Protein AF-A0A7J6QGL2-F1 (afdb_monomer_lite)

Structure (mmCIF, N/CA/C/O backbone):
data_AF-A0A7J6QGL2-F1
#
_entry.id   AF-A0A7J6QGL2-F1
#
loop_
_atom_site.group_PDB
_atom_site.id
_atom_site.type_symbol
_atom_site.label_atom_id
_atom_site.label_alt_id
_atom_site.label_comp_id
_atom_site.label_asym_id
_atom_site.label_entity_id
_atom_site.label_seq_id
_atom_site.pdbx_PDB_ins_code
_atom_site.Cartn_x
_atom_site.Cartn_y
_atom_site.Cartn_z
_atom_site.occupancy
_atom_site.B_iso_or_equiv
_atom_site.auth_seq_id
_atom_site.auth_comp_id
_atom_site.auth_asym_id
_atom_site.auth_atom_id
_atom_site.pdbx_PDB_model_num
ATOM 1 N N . MET A 1 1 ? 5.604 10.289 -32.187 1.00 62.53 1 MET A N 1
ATOM 2 C CA . MET A 1 1 ? 4.211 10.093 -31.728 1.00 62.53 1 MET A CA 1
ATOM 3 C C . MET A 1 1 ? 4.181 8.821 -30.893 1.00 62.53 1 MET A C 1
ATOM 5 O O . MET A 1 1 ? 4.407 7.768 -31.473 1.00 62.53 1 MET A O 1
ATOM 9 N N . THR A 1 2 ? 4.116 8.934 -29.562 1.00 78.00 2 THR A N 1
ATOM 10 C CA . THR A 1 2 ? 4.092 7.783 -28.626 1.00 78.00 2 THR A CA 1
ATOM 11 C C . THR A 1 2 ? 3.421 8.178 -27.308 1.00 78.00 2 THR A C 1
ATOM 13 O O . THR A 1 2 ? 2.332 7.719 -27.015 1.00 78.00 2 THR A O 1
ATOM 16 N N . VAL A 1 3 ? 3.986 9.119 -26.544 1.00 82.12 3 VAL A N 1
ATOM 17 C CA . VAL A 1 3 ? 3.446 9.496 -25.215 1.00 82.12 3 VAL A CA 1
ATOM 18 C C . VAL A 1 3 ? 2.115 10.254 -25.288 1.00 82.12 3 VAL A C 1
ATOM 20 O O . VAL A 1 3 ? 1.211 10.002 -24.498 1.00 82.12 3 VAL A O 1
ATOM 23 N N . TYR A 1 4 ? 1.982 11.181 -26.241 1.00 81.31 4 TYR A N 1
ATOM 24 C CA . TYR A 1 4 ? 0.753 11.961 -26.418 1.00 81.31 4 TYR A CA 1
ATOM 25 C C . TYR A 1 4 ? -0.444 11.074 -26.795 1.00 81.31 4 TYR A C 1
ATOM 27 O O . TYR A 1 4 ? -1.539 11.283 -26.289 1.00 81.31 4 TYR A O 1
ATOM 35 N N . GLU A 1 5 ? -0.230 10.049 -27.623 1.00 81.38 5 GLU A N 1
ATOM 36 C CA . GLU A 1 5 ? -1.275 9.085 -27.993 1.00 81.38 5 GLU A CA 1
ATOM 37 C C . GLU A 1 5 ? -1.724 8.275 -26.771 1.00 81.38 5 GLU A C 1
ATOM 39 O O . GLU A 1 5 ? -2.919 8.200 -26.504 1.00 81.38 5 GLU A O 1
ATOM 44 N N . LEU A 1 6 ? -0.780 7.762 -25.970 1.00 83.19 6 LEU A N 1
ATOM 45 C CA . LEU A 1 6 ? -1.091 7.041 -24.728 1.00 83.19 6 LEU A CA 1
ATOM 46 C C . LEU A 1 6 ? -1.897 7.895 -23.741 1.00 83.19 6 LEU A C 1
ATOM 48 O O . LEU A 1 6 ? -2.816 7.390 -23.095 1.00 83.19 6 LEU A O 1
ATOM 52 N N . LEU A 1 7 ? -1.583 9.192 -23.652 1.00 82.75 7 LEU A N 1
ATOM 53 C CA . LEU A 1 7 ? -2.334 10.147 -22.841 1.00 82.75 7 LEU A CA 1
ATOM 54 C C . LEU A 1 7 ? -3.758 10.352 -23.377 1.00 82.75 7 LEU A C 1
ATOM 56 O O . LEU A 1 7 ? -4.715 10.277 -22.611 1.00 82.75 7 LEU A O 1
ATOM 60 N N . MET A 1 8 ? -3.907 10.595 -24.682 1.00 79.12 8 MET A N 1
ATOM 61 C CA . MET A 1 8 ? -5.214 10.820 -25.314 1.00 79.12 8 MET A CA 1
ATOM 62 C C . MET A 1 8 ? -6.120 9.586 -25.243 1.00 79.12 8 MET A C 1
ATOM 64 O O . MET A 1 8 ? -7.336 9.724 -25.133 1.00 79.12 8 MET A O 1
ATOM 68 N N . MET A 1 9 ? -5.531 8.390 -25.263 1.00 78.19 9 MET A N 1
ATOM 69 C CA . MET A 1 9 ? -6.240 7.119 -25.089 1.00 78.19 9 MET A CA 1
ATOM 70 C C . MET A 1 9 ? -6.537 6.785 -23.619 1.00 78.19 9 MET A C 1
ATOM 72 O O . MET A 1 9 ? -7.280 5.847 -23.347 1.00 78.19 9 MET A O 1
ATOM 76 N N . GLY A 1 10 ? -5.989 7.543 -22.662 1.00 77.88 10 GLY A N 1
ATOM 77 C CA . GLY A 1 10 ? -6.219 7.332 -21.232 1.00 77.88 10 GLY A CA 1
ATOM 78 C C . GLY A 1 10 ? -5.458 6.149 -20.626 1.00 77.88 10 GLY A C 1
ATOM 79 O O . GLY A 1 10 ? -5.806 5.713 -19.529 1.00 77.88 10 GLY A O 1
ATOM 80 N N . PHE A 1 11 ? -4.423 5.638 -21.304 1.00 80.81 11 PHE A N 1
ATOM 81 C CA . PHE A 1 11 ? -3.552 4.586 -20.763 1.00 80.81 11 PHE A CA 1
ATOM 82 C C . PHE A 1 11 ? -2.522 5.116 -19.770 1.00 80.81 11 PHE A C 1
ATOM 84 O O . PHE A 1 11 ? -2.020 4.360 -18.953 1.00 80.81 11 PHE A O 1
ATOM 91 N N . ILE A 1 12 ? -2.209 6.408 -19.818 1.00 84.88 12 ILE A N 1
ATOM 92 C CA . ILE A 1 12 ? -1.363 7.061 -18.819 1.00 84.88 12 ILE A CA 1
ATOM 93 C C . ILE A 1 12 ? -2.016 8.358 -18.367 1.00 84.88 12 ILE A C 1
ATOM 95 O O . ILE A 1 12 ? -2.692 9.039 -19.142 1.00 84.88 12 ILE A O 1
ATOM 99 N N . SER A 1 13 ? -1.796 8.731 -17.111 1.00 87.06 13 SER A N 1
ATOM 100 C CA . SER A 1 13 ? -2.182 10.045 -16.620 1.00 87.06 13 SER A CA 1
ATOM 101 C C . SER A 1 13 ? -1.298 11.139 -17.224 1.00 87.06 13 SER A C 1
ATOM 103 O O . SER A 1 13 ? -0.165 10.921 -17.658 1.00 87.06 13 SER A O 1
ATOM 105 N N . SER A 1 14 ? -1.782 12.381 -17.191 1.00 87.19 14 SER A N 1
ATOM 106 C CA . SER A 1 14 ? -1.004 13.540 -17.642 1.00 87.19 14 SER A CA 1
ATOM 107 C C . SER A 1 14 ? 0.194 13.856 -16.742 1.00 87.19 14 SER A C 1
ATOM 109 O O . SER A 1 14 ? 0.955 14.768 -17.060 1.00 87.19 14 SER A O 1
ATOM 111 N N . ARG A 1 15 ? 0.365 13.158 -15.609 1.00 88.69 15 ARG A N 1
ATOM 112 C CA . ARG A 1 15 ? 1.325 13.531 -14.568 1.00 88.69 15 ARG A CA 1
ATOM 113 C C . ARG A 1 15 ? 2.766 13.412 -15.054 1.00 88.69 15 ARG A C 1
ATOM 115 O O . ARG A 1 15 ? 3.457 14.425 -15.094 1.00 88.69 15 ARG A O 1
ATOM 122 N N . LEU A 1 16 ? 3.203 12.218 -15.450 1.00 89.62 16 LEU A N 1
ATOM 123 C CA . LEU A 1 16 ? 4.587 11.981 -15.878 1.00 89.62 16 LEU A CA 1
ATOM 124 C C . LEU A 1 16 ? 4.961 12.764 -17.144 1.00 89.62 16 LEU A C 1
ATOM 126 O O . LEU A 1 16 ? 5.990 13.445 -17.110 1.00 89.62 16 LEU A O 1
ATOM 130 N N . PRO A 1 17 ? 4.139 12.777 -18.220 1.00 89.44 17 PRO A N 1
ATOM 131 C CA . PRO A 1 17 ? 4.459 13.564 -19.409 1.00 89.44 17 PRO A CA 1
ATOM 132 C C . PRO A 1 17 ? 4.632 15.050 -19.093 1.00 89.44 17 PRO A C 1
ATOM 134 O O . PRO A 1 17 ? 5.564 15.682 -19.587 1.00 89.44 17 PRO A O 1
ATOM 137 N N . LEU A 1 18 ? 3.763 15.607 -18.239 1.00 89.38 18 LEU A N 1
ATOM 138 C CA . LEU A 1 18 ? 3.841 17.011 -17.852 1.00 89.38 18 LEU A CA 1
ATOM 139 C C . LEU A 1 18 ? 5.115 17.300 -17.060 1.00 89.38 18 LEU A C 1
ATOM 141 O O . LEU A 1 18 ? 5.770 18.304 -17.333 1.00 89.38 18 LEU A O 1
ATOM 145 N N . VAL A 1 19 ? 5.496 16.440 -16.111 1.00 91.56 19 VAL A N 1
ATOM 146 C CA . VAL A 1 19 ? 6.733 16.641 -15.344 1.00 91.56 19 VAL A CA 1
ATOM 147 C C . VAL A 1 19 ? 7.960 16.558 -16.245 1.00 91.56 19 VAL A C 1
ATOM 149 O O . VAL A 1 19 ? 8.798 17.455 -16.194 1.00 91.56 19 VAL A O 1
ATOM 152 N N . LEU A 1 20 ? 8.048 15.555 -17.120 1.00 90.75 20 LEU A N 1
ATOM 153 C CA . LEU A 1 20 ? 9.175 15.415 -18.048 1.00 90.75 20 LEU A CA 1
ATOM 154 C C . LEU A 1 20 ? 9.272 16.613 -19.011 1.00 90.75 20 LEU A C 1
ATOM 156 O O . LEU A 1 20 ? 10.364 17.130 -19.260 1.00 90.75 20 LEU A O 1
ATOM 160 N N . ALA A 1 21 ? 8.133 17.113 -19.502 1.00 88.94 21 ALA A N 1
ATOM 161 C CA . ALA A 1 21 ? 8.079 18.264 -20.401 1.00 88.94 21 ALA A CA 1
ATOM 162 C C . ALA A 1 21 ? 8.394 19.599 -19.703 1.00 88.94 21 ALA A C 1
ATOM 164 O O . ALA A 1 21 ? 9.077 20.455 -20.270 1.00 88.94 21 ALA A O 1
ATOM 165 N N . THR A 1 22 ? 7.932 19.795 -18.468 1.00 89.25 22 THR A N 1
ATOM 166 C CA . THR A 1 22 ? 8.059 21.081 -17.754 1.00 89.25 22 THR A CA 1
ATOM 167 C C . THR A 1 22 ? 9.277 21.164 -16.842 1.00 89.25 22 THR A C 1
ATOM 169 O O . THR A 1 22 ? 9.753 22.269 -16.572 1.00 89.25 22 THR A O 1
ATOM 172 N N . GLY A 1 23 ? 9.822 20.025 -16.413 1.00 90.38 23 GLY A N 1
ATOM 173 C CA . GLY A 1 23 ? 10.866 19.944 -15.393 1.00 90.38 23 GLY A CA 1
ATOM 174 C C . GLY A 1 23 ? 10.358 20.224 -13.980 1.00 90.38 23 GLY A C 1
ATOM 175 O O . GLY A 1 23 ? 11.165 20.521 -13.105 1.00 90.38 23 GLY A O 1
ATOM 176 N N . VAL A 1 24 ? 9.038 20.202 -13.760 1.00 89.69 24 VAL A N 1
ATOM 177 C CA . VAL A 1 24 ? 8.422 20.579 -12.483 1.00 89.69 24 VAL A CA 1
ATOM 178 C C . VAL A 1 24 ? 7.398 19.533 -12.056 1.00 89.69 24 VAL A C 1
ATOM 180 O O . VAL A 1 24 ? 6.418 19.285 -12.759 1.00 89.69 24 VAL A O 1
ATOM 183 N N . TRP A 1 25 ? 7.586 18.960 -10.871 1.00 91.62 25 TRP A N 1
ATOM 184 C CA . TRP A 1 25 ? 6.607 18.119 -10.193 1.00 91.62 25 TRP A CA 1
ATOM 185 C C . TRP A 1 25 ? 5.909 18.932 -9.103 1.00 91.62 25 TRP A C 1
ATOM 187 O O . TRP A 1 25 ? 6.516 19.255 -8.093 1.00 91.62 25 TRP A O 1
ATOM 197 N N . CYS A 1 26 ? 4.629 19.264 -9.288 1.00 86.44 26 CYS A N 1
ATOM 198 C CA . CYS A 1 26 ? 3.906 20.147 -8.365 1.00 86.44 26 CYS A CA 1
ATOM 199 C C . CYS A 1 26 ? 2.734 19.433 -7.678 1.00 86.44 26 CYS A C 1
ATOM 201 O O . CYS A 1 26 ? 1.744 19.074 -8.331 1.00 86.44 26 CYS A O 1
ATOM 203 N N . ASP A 1 27 ? 2.818 19.210 -6.371 1.00 86.12 27 ASP A N 1
ATOM 204 C CA . ASP A 1 27 ? 1.752 18.651 -5.533 1.00 86.12 27 ASP A CA 1
ATOM 205 C C . ASP A 1 27 ? 0.848 19.774 -4.999 1.00 86.12 27 ASP A C 1
ATOM 207 O O . ASP A 1 27 ? 1.010 20.275 -3.893 1.00 86.12 27 ASP A O 1
ATOM 211 N N . ARG A 1 28 ? -0.121 20.194 -5.824 1.00 77.19 28 ARG A N 1
ATOM 212 C CA . ARG A 1 28 ? -0.990 21.358 -5.548 1.00 77.19 28 ARG A CA 1
ATOM 213 C C . ARG A 1 28 ? -2.094 21.115 -4.520 1.00 77.19 28 ARG A C 1
ATOM 215 O O . ARG A 1 28 ? -2.680 22.074 -4.028 1.00 77.19 28 ARG A O 1
ATOM 222 N N . GLN A 1 29 ? -2.466 19.860 -4.289 1.00 77.44 29 GLN A N 1
ATOM 223 C CA . GLN A 1 29 ? -3.591 19.527 -3.419 1.00 77.44 29 GLN A CA 1
ATOM 224 C C . GLN A 1 29 ? -3.091 19.376 -1.986 1.00 77.44 29 GLN A C 1
ATOM 226 O O . GLN A 1 29 ? -2.342 18.444 -1.701 1.00 77.44 29 GLN A O 1
ATOM 231 N N . SER A 1 30 ? -3.541 20.274 -1.108 1.00 83.69 30 SER A N 1
ATOM 232 C CA . SER A 1 30 ? -3.439 20.072 0.338 1.00 83.69 30 SER A CA 1
ATOM 233 C C . SER A 1 30 ? -4.196 18.796 0.728 1.00 83.69 30 SER A C 1
ATOM 235 O O . SER A 1 30 ? -5.275 18.548 0.169 1.00 83.69 30 SER A O 1
ATOM 237 N N . PRO A 1 31 ? -3.673 17.990 1.667 1.00 90.25 31 PRO A N 1
ATOM 238 C CA . PRO A 1 31 ? -4.428 16.902 2.262 1.00 90.25 31 PRO A CA 1
ATOM 239 C C . PRO A 1 31 ? -5.611 17.452 3.059 1.00 90.25 31 PRO A C 1
ATOM 241 O O . PRO A 1 31 ? -5.707 18.653 3.325 1.00 90.25 31 PRO A O 1
ATOM 244 N N . LEU A 1 32 ? -6.508 16.545 3.449 1.00 89.00 32 LEU A N 1
ATOM 245 C CA . LEU A 1 32 ? -7.599 16.887 4.358 1.00 89.00 32 LEU A CA 1
ATOM 246 C C . LEU A 1 32 ? -7.057 17.257 5.745 1.00 89.00 32 LEU A C 1
ATOM 248 O O . LEU A 1 32 ? -7.585 18.161 6.383 1.00 89.00 32 LEU A O 1
ATOM 252 N N . ILE A 1 33 ? -6.001 16.567 6.181 1.00 91.75 33 ILE A N 1
ATOM 253 C CA . ILE A 1 33 ? -5.267 16.846 7.414 1.00 91.75 33 ILE A CA 1
ATOM 254 C C . ILE A 1 33 ? -3.778 16.873 7.070 1.00 91.75 33 ILE A C 1
ATOM 256 O O . ILE A 1 33 ? -3.264 15.928 6.474 1.00 91.75 33 ILE A O 1
ATOM 260 N N . ASP A 1 34 ? -3.122 17.981 7.404 1.00 92.19 34 ASP A N 1
ATOM 261 C CA . ASP A 1 34 ? -1.696 18.223 7.176 1.00 92.19 34 ASP A CA 1
ATOM 262 C C . ASP A 1 34 ? -0.910 17.818 8.428 1.00 92.19 34 ASP A C 1
ATOM 264 O O . ASP A 1 34 ? -0.891 18.555 9.414 1.00 92.19 34 ASP A O 1
ATOM 268 N N . SER A 1 35 ? -0.327 16.619 8.406 1.00 95.00 35 SER A N 1
ATOM 269 C CA . SER A 1 35 ? 0.476 16.059 9.499 1.00 95.00 35 SER A CA 1
ATOM 270 C C . SER A 1 35 ? 1.945 15.915 9.093 1.00 95.00 35 SER A C 1
ATOM 272 O O . SER A 1 35 ? 2.266 15.926 7.896 1.00 95.00 35 SER A O 1
ATOM 274 N N . LYS A 1 36 ? 2.843 15.749 10.073 1.00 95.56 36 LYS A N 1
ATOM 275 C CA . LYS A 1 36 ? 4.271 15.493 9.809 1.00 95.56 36 LYS A CA 1
ATOM 276 C C . LYS A 1 36 ? 4.466 14.272 8.917 1.00 95.56 36 LYS A C 1
ATOM 278 O O . LYS A 1 36 ? 5.183 14.342 7.924 1.00 95.56 36 LYS A O 1
ATOM 283 N N . GLU A 1 37 ? 3.751 13.194 9.204 1.00 96.94 37 GLU A N 1
ATOM 284 C CA . GLU A 1 37 ? 3.815 11.921 8.487 1.00 96.94 37 GLU A CA 1
ATOM 285 C C . GLU A 1 37 ? 3.365 12.075 7.037 1.00 96.94 37 GLU A C 1
ATOM 287 O O . GLU A 1 37 ? 3.954 11.471 6.146 1.00 96.94 37 GLU A O 1
ATOM 292 N N . TYR A 1 38 ? 2.367 12.926 6.762 1.00 96.62 38 TYR A N 1
ATOM 293 C CA . TYR A 1 38 ? 1.965 13.206 5.383 1.00 96.62 38 TYR A CA 1
ATOM 294 C C . TYR A 1 38 ? 3.069 13.912 4.604 1.00 96.62 38 TYR A C 1
ATOM 296 O O . TYR A 1 38 ? 3.342 13.553 3.453 1.00 96.62 38 TYR A O 1
ATOM 304 N N . ARG A 1 39 ? 3.707 14.914 5.214 1.00 94.81 39 ARG A N 1
ATOM 305 C CA . ARG A 1 39 ? 4.794 15.652 4.567 1.00 94.81 39 ARG A CA 1
ATOM 306 C C . ARG A 1 39 ? 6.024 14.768 4.358 1.00 94.81 39 ARG A C 1
ATOM 308 O O . ARG A 1 39 ? 6.552 14.771 3.246 1.00 94.81 39 ARG A O 1
ATOM 315 N N . SER A 1 40 ? 6.416 13.977 5.359 1.00 96.00 40 SER A N 1
ATOM 316 C CA . SER A 1 40 ? 7.510 13.000 5.257 1.00 96.00 40 SER A CA 1
ATOM 317 C C . SER A 1 40 ? 7.227 11.965 4.171 1.00 96.00 40 SER A C 1
ATOM 319 O O . SER A 1 40 ? 7.993 11.859 3.218 1.00 96.00 40 SER A O 1
ATOM 321 N N . LEU A 1 41 ? 6.048 11.333 4.195 1.00 96.81 41 LEU A N 1
ATOM 322 C CA . LEU A 1 41 ? 5.660 10.354 3.180 1.00 96.81 41 LEU A CA 1
ATOM 323 C C . LEU A 1 41 ? 5.654 10.954 1.767 1.00 96.81 41 LEU A C 1
ATOM 325 O O . LEU A 1 41 ? 6.046 10.293 0.807 1.00 96.81 41 LEU A O 1
ATOM 329 N N . LEU A 1 42 ? 5.229 12.213 1.595 1.00 95.50 42 LEU A N 1
ATOM 330 C CA . LEU A 1 42 ? 5.316 12.886 0.295 1.00 95.50 42 LEU A CA 1
ATOM 331 C C . LEU A 1 42 ? 6.760 13.002 -0.185 1.00 95.50 42 LEU A C 1
ATOM 333 O O . LEU A 1 42 ? 7.019 12.862 -1.388 1.00 95.50 42 LEU A O 1
ATOM 337 N N . ILE A 1 43 ? 7.682 13.294 0.727 1.00 93.88 43 ILE A N 1
ATOM 338 C CA . ILE A 1 43 ? 9.100 13.405 0.417 1.00 93.88 43 ILE A CA 1
ATOM 339 C C . ILE A 1 43 ? 9.659 12.041 0.024 1.00 93.88 43 ILE A C 1
ATOM 341 O O . ILE A 1 43 ? 10.202 11.928 -1.079 1.00 93.88 43 ILE A O 1
ATOM 345 N N . ASP A 1 44 ? 9.426 11.020 0.839 1.00 95.94 44 ASP A N 1
ATOM 346 C CA . ASP A 1 44 ? 9.963 9.672 0.643 1.00 95.94 44 ASP A CA 1
ATOM 347 C C . ASP A 1 44 ? 9.421 9.034 -0.641 1.00 95.94 44 ASP A C 1
ATOM 349 O O . ASP A 1 44 ? 10.186 8.637 -1.519 1.00 95.94 44 ASP A O 1
ATOM 353 N N . LEU A 1 45 ? 8.102 9.090 -0.863 1.00 96.19 45 LEU A N 1
ATOM 354 C CA . LEU A 1 45 ? 7.485 8.620 -2.110 1.00 96.19 45 LEU A CA 1
ATOM 355 C C . LEU A 1 45 ? 7.980 9.376 -3.344 1.00 96.19 45 LEU A C 1
ATOM 357 O O . LEU A 1 45 ? 7.952 8.843 -4.458 1.00 96.19 45 LEU A O 1
ATOM 361 N N . THR A 1 46 ? 8.386 10.638 -3.179 1.00 94.56 46 THR A N 1
ATOM 362 C CA . THR A 1 46 ? 9.017 11.386 -4.268 1.00 94.56 46 THR A CA 1
ATOM 363 C C . THR A 1 46 ? 10.395 10.834 -4.575 1.00 94.56 46 THR A C 1
ATOM 365 O O . THR A 1 46 ? 10.678 10.604 -5.747 1.00 94.56 46 THR A O 1
ATOM 368 N N . ASN A 1 47 ? 11.208 10.594 -3.551 1.00 92.62 47 ASN A N 1
ATOM 369 C CA . ASN A 1 47 ? 12.586 10.143 -3.695 1.00 92.62 47 ASN A CA 1
ATOM 370 C C . ASN A 1 47 ? 12.699 8.691 -4.170 1.00 92.62 47 ASN A C 1
ATOM 372 O O . ASN A 1 47 ? 13.628 8.390 -4.917 1.00 92.62 47 ASN A O 1
ATOM 376 N N . GLU A 1 48 ? 11.752 7.828 -3.800 1.00 93.38 48 GLU A N 1
ATOM 377 C CA . GLU A 1 48 ? 11.775 6.408 -4.155 1.00 93.38 48 GLU A CA 1
ATOM 378 C C . GLU A 1 48 ? 10.938 6.092 -5.398 1.00 93.38 48 GLU A C 1
ATOM 380 O O . GLU A 1 48 ? 11.465 5.680 -6.429 1.00 93.38 48 GLU A O 1
ATOM 385 N N . TYR A 1 49 ? 9.617 6.275 -5.332 1.00 96.12 49 TYR A N 1
ATOM 386 C CA . TYR A 1 49 ? 8.714 5.707 -6.341 1.00 96.12 49 TYR A CA 1
ATOM 387 C C . TYR A 1 49 ? 8.431 6.656 -7.502 1.00 96.12 49 TYR A C 1
ATOM 389 O O . TYR A 1 49 ? 8.376 6.224 -8.654 1.00 96.12 49 TYR A O 1
ATOM 397 N N . ARG A 1 50 ? 8.285 7.962 -7.251 1.00 95.12 50 ARG A N 1
ATOM 398 C CA . ARG A 1 50 ? 8.023 8.934 -8.330 1.00 95.12 50 ARG A CA 1
ATOM 399 C C . ARG A 1 50 ? 9.265 9.177 -9.189 1.00 95.12 50 ARG A C 1
ATOM 401 O O . ARG A 1 50 ? 9.137 9.268 -10.408 1.00 95.12 50 ARG A O 1
ATOM 408 N N . THR A 1 51 ? 10.454 9.252 -8.590 1.00 93.75 51 THR A N 1
ATOM 409 C CA . THR A 1 51 ? 11.742 9.289 -9.312 1.00 93.75 51 THR A CA 1
ATOM 410 C C . THR A 1 51 ? 11.937 8.034 -10.161 1.00 93.75 51 THR A C 1
ATOM 412 O O . THR A 1 51 ? 12.252 8.160 -11.344 1.00 93.75 51 THR A O 1
ATOM 415 N N . LYS A 1 52 ? 11.689 6.839 -9.606 1.00 95.06 52 LYS A N 1
ATOM 416 C CA . LYS A 1 52 ? 11.775 5.557 -10.324 1.00 95.06 52 LYS A CA 1
ATOM 417 C C . LYS A 1 52 ? 10.796 5.520 -11.502 1.00 95.06 52 LYS A C 1
ATOM 419 O O . LYS A 1 52 ? 11.208 5.238 -12.625 1.00 95.06 52 LYS A O 1
ATOM 424 N N . ALA A 1 53 ? 9.547 5.950 -11.300 1.00 95.56 53 ALA A N 1
ATOM 425 C CA . ALA A 1 53 ? 8.555 6.087 -12.368 1.00 95.56 53 ALA A CA 1
ATOM 426 C C . ALA A 1 53 ? 9.015 7.038 -13.494 1.00 95.56 53 ALA A C 1
ATOM 428 O O . ALA A 1 53 ? 8.862 6.719 -14.676 1.00 95.56 53 ALA A O 1
ATOM 429 N N . LEU A 1 54 ? 9.606 8.191 -13.150 1.00 94.44 54 LEU A N 1
ATOM 430 C CA . LEU A 1 54 ? 10.186 9.113 -14.134 1.00 94.44 54 LEU A CA 1
ATOM 431 C C . LEU A 1 54 ? 11.349 8.470 -14.896 1.00 94.44 54 LEU A C 1
ATOM 433 O O . LEU A 1 54 ? 11.419 8.630 -16.111 1.00 94.44 54 LEU A O 1
ATOM 437 N N . GLY A 1 55 ? 12.229 7.747 -14.201 1.00 93.31 55 GLY A N 1
ATOM 438 C CA . GLY A 1 55 ? 13.376 7.057 -14.789 1.00 93.31 55 GLY A CA 1
ATOM 439 C C . GLY A 1 55 ? 12.966 6.009 -15.817 1.00 93.31 55 GLY A C 1
ATOM 440 O O . GLY A 1 55 ? 13.415 6.080 -16.959 1.00 93.31 55 GLY A O 1
ATOM 441 N N . ILE A 1 56 ? 12.032 5.121 -15.457 1.00 93.06 56 ILE A N 1
ATOM 442 C CA . ILE A 1 56 ? 11.478 4.090 -16.355 1.00 93.06 56 ILE A CA 1
ATOM 443 C C . ILE A 1 56 ? 10.973 4.718 -17.661 1.00 93.06 56 ILE A C 1
ATOM 445 O O . ILE A 1 56 ? 11.329 4.288 -18.758 1.00 93.06 56 ILE A O 1
ATOM 449 N N . MET A 1 57 ? 10.178 5.787 -17.555 1.00 90.44 57 MET A N 1
ATOM 450 C CA . MET A 1 57 ? 9.612 6.445 -18.730 1.00 90.44 57 MET A CA 1
ATOM 451 C C . MET A 1 57 ? 10.674 7.216 -19.528 1.00 90.44 57 MET A C 1
ATOM 453 O O . MET A 1 57 ? 10.696 7.143 -20.756 1.00 90.44 57 MET A O 1
ATOM 457 N N . ALA A 1 58 ? 11.562 7.952 -18.855 1.00 91.00 58 ALA A N 1
ATOM 458 C CA . ALA A 1 58 ? 12.600 8.755 -19.496 1.00 91.00 58 ALA A CA 1
ATOM 459 C C . ALA A 1 58 ? 13.614 7.897 -20.264 1.00 91.00 58 ALA A C 1
ATOM 461 O O . ALA A 1 58 ? 14.116 8.347 -21.295 1.00 91.00 58 ALA A O 1
ATOM 462 N N . GLU A 1 59 ? 13.878 6.660 -19.823 1.00 88.81 59 GLU A N 1
ATOM 463 C CA . GLU A 1 59 ? 14.792 5.739 -20.507 1.00 88.81 59 GLU A CA 1
ATOM 464 C C . GLU A 1 59 ? 14.401 5.482 -21.970 1.00 88.81 59 GLU A C 1
ATOM 466 O O . GLU A 1 59 ? 15.282 5.363 -22.829 1.00 88.81 59 GLU A O 1
ATOM 471 N N . LYS A 1 60 ? 13.096 5.486 -22.271 1.00 86.56 60 LYS A N 1
ATOM 472 C CA . LYS A 1 60 ? 12.542 5.260 -23.618 1.00 86.56 60 LYS A CA 1
ATOM 473 C C . LYS A 1 60 ? 12.303 6.542 -24.420 1.00 86.56 60 LYS A C 1
ATOM 475 O O . LYS A 1 60 ? 11.836 6.481 -25.558 1.00 86.56 60 LYS A O 1
ATOM 480 N N . LEU A 1 61 ? 12.583 7.707 -23.840 1.00 86.19 61 LEU A N 1
ATOM 481 C CA . LEU A 1 61 ? 12.354 9.011 -24.463 1.00 86.19 61 LEU A CA 1
ATOM 482 C C . LEU A 1 61 ? 13.668 9.680 -24.883 1.00 86.19 61 LEU A C 1
ATOM 484 O O . LEU A 1 61 ? 14.746 9.091 -24.825 1.00 86.19 61 LEU A O 1
ATOM 488 N N . ASN A 1 62 ? 13.565 10.919 -25.377 1.00 84.69 62 ASN A N 1
ATOM 489 C CA . ASN A 1 62 ? 14.714 11.687 -25.846 1.00 84.69 62 ASN A CA 1
ATOM 490 C C . ASN A 1 62 ? 15.797 11.765 -24.744 1.00 84.69 62 ASN A C 1
ATOM 492 O O . ASN A 1 62 ? 15.465 12.170 -23.627 1.00 84.69 62 ASN A O 1
ATOM 496 N N . PRO A 1 63 ? 17.073 11.446 -25.047 1.00 84.62 63 PRO A N 1
ATOM 497 C CA . PRO A 1 63 ? 18.166 11.491 -24.074 1.00 84.62 63 PRO A CA 1
ATOM 498 C C . PRO A 1 63 ? 18.280 12.811 -23.303 1.00 84.62 63 PRO A C 1
ATOM 500 O O . PRO A 1 63 ? 18.593 12.785 -22.118 1.00 84.62 63 PRO A O 1
ATOM 503 N N . ALA A 1 64 ? 17.936 13.949 -23.917 1.00 85.25 64 ALA A N 1
ATOM 504 C CA . ALA A 1 64 ? 17.959 15.259 -23.263 1.00 85.25 64 ALA A CA 1
ATOM 505 C C . ALA A 1 64 ? 17.005 15.365 -22.056 1.00 85.25 64 ALA A C 1
ATOM 507 O O . ALA A 1 64 ? 17.184 16.229 -21.201 1.00 85.25 64 ALA A O 1
ATOM 508 N N . LEU A 1 65 ? 15.986 14.503 -21.973 1.00 85.81 65 LEU A N 1
ATOM 509 C CA . LEU A 1 65 ? 15.088 14.450 -20.820 1.00 85.81 65 LEU A CA 1
ATOM 510 C C . LEU A 1 65 ? 15.718 13.729 -19.626 1.00 85.81 65 LEU A C 1
ATOM 512 O O . LEU A 1 65 ? 15.330 14.030 -18.504 1.00 85.81 65 LEU A O 1
ATOM 516 N N . LYS A 1 66 ? 16.677 12.818 -19.842 1.00 84.31 66 LYS A N 1
ATOM 517 C CA . LYS A 1 66 ? 17.271 11.981 -18.784 1.00 84.31 66 LYS A CA 1
ATOM 518 C C . LYS A 1 66 ? 18.132 12.793 -17.819 1.00 84.31 66 LYS A C 1
ATOM 520 O O . LYS A 1 66 ? 18.075 12.580 -16.615 1.00 84.31 66 LYS A O 1
ATOM 525 N N . ASP A 1 67 ? 18.877 13.764 -18.339 1.00 84.62 67 ASP A N 1
ATOM 526 C CA . ASP A 1 67 ? 19.785 14.592 -17.535 1.00 84.62 67 ASP A CA 1
ATOM 527 C C . ASP A 1 67 ? 19.096 15.833 -16.942 1.00 84.62 67 ASP A C 1
ATOM 529 O O . ASP A 1 67 ? 19.721 16.650 -16.259 1.00 84.62 67 ASP A O 1
ATOM 533 N N . ARG A 1 68 ? 17.791 15.999 -17.189 1.00 84.50 68 ARG A N 1
ATOM 534 C CA . ARG A 1 68 ? 17.044 17.169 -16.740 1.00 84.50 68 ARG A CA 1
ATOM 535 C C . ARG A 1 68 ? 16.786 17.104 -15.227 1.00 84.50 68 ARG A C 1
ATOM 537 O O . ARG A 1 68 ? 16.152 16.154 -14.764 1.00 84.50 68 ARG A O 1
ATOM 544 N N . PRO A 1 69 ? 17.169 18.132 -14.445 1.00 88.69 69 PRO A N 1
ATOM 545 C CA . PRO A 1 69 ? 16.748 18.224 -13.054 1.00 88.69 69 PRO A CA 1
ATOM 546 C C . PRO A 1 69 ? 15.241 18.490 -12.974 1.00 88.69 69 PRO A C 1
ATOM 548 O O . PRO A 1 69 ? 14.705 19.323 -13.712 1.00 88.69 69 PRO A O 1
ATOM 551 N N . ILE A 1 70 ? 14.566 17.804 -12.055 1.00 92.25 70 ILE A N 1
ATOM 552 C CA . ILE A 1 70 ? 13.147 18.017 -11.771 1.00 92.25 70 ILE A CA 1
ATOM 553 C C . ILE A 1 70 ? 13.017 18.793 -10.466 1.00 92.25 70 ILE A C 1
ATOM 555 O O . ILE A 1 70 ? 13.491 18.361 -9.416 1.00 92.25 70 ILE A O 1
ATOM 559 N N . ILE A 1 71 ? 12.350 19.939 -10.537 1.00 91.25 71 ILE A N 1
ATOM 560 C CA .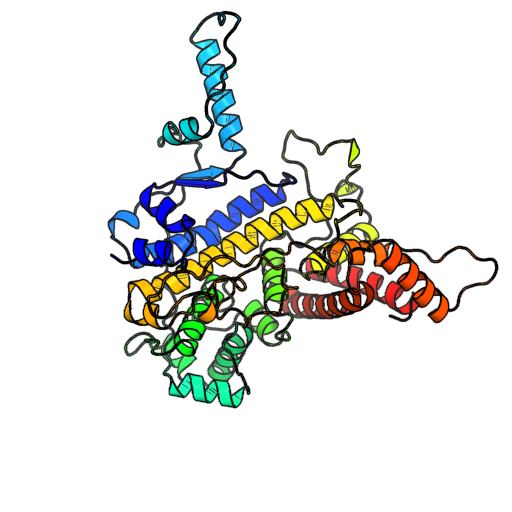 ILE A 1 71 ? 12.009 20.754 -9.374 1.00 91.25 71 ILE A CA 1
ATOM 561 C C . ILE A 1 71 ? 10.720 20.199 -8.777 1.00 91.25 71 ILE A C 1
ATOM 563 O O . ILE A 1 71 ? 9.696 20.141 -9.458 1.00 91.25 71 ILE A O 1
ATOM 567 N N . CYS A 1 72 ? 10.759 19.791 -7.516 1.00 90.56 72 CYS A N 1
ATOM 568 C CA . CYS A 1 72 ? 9.595 19.283 -6.806 1.00 90.56 72 CYS A CA 1
ATOM 569 C C . CYS A 1 72 ? 9.053 20.371 -5.890 1.00 90.56 72 CYS A C 1
ATOM 571 O O . CYS A 1 72 ? 9.784 20.837 -5.023 1.00 90.56 72 CYS A O 1
ATOM 573 N N . THR A 1 73 ? 7.783 20.737 -6.067 1.00 87.44 73 THR A N 1
ATOM 574 C CA . THR A 1 73 ? 7.093 21.690 -5.198 1.00 87.44 73 THR A CA 1
ATOM 575 C C . THR A 1 73 ? 5.889 21.070 -4.514 1.00 87.44 73 THR A C 1
ATOM 577 O O . THR A 1 73 ? 5.091 20.367 -5.145 1.00 87.44 73 THR A O 1
ATOM 580 N N . ALA A 1 74 ? 5.741 21.352 -3.227 1.00 86.88 74 ALA A N 1
ATOM 581 C CA . ALA A 1 74 ? 4.605 20.948 -2.414 1.00 86.88 74 ALA A CA 1
ATOM 582 C C . ALA A 1 74 ? 3.652 22.122 -2.133 1.00 86.88 74 ALA A C 1
ATOM 584 O O . ALA A 1 74 ? 3.990 23.291 -2.322 1.00 86.88 74 ALA A O 1
ATOM 585 N N . TYR A 1 75 ? 2.429 21.827 -1.685 1.00 83.12 75 TYR A N 1
ATOM 586 C CA . TYR A 1 75 ? 1.405 22.852 -1.442 1.00 83.12 75 TYR A CA 1
ATOM 587 C C . TYR A 1 75 ? 1.785 23.841 -0.332 1.00 83.12 75 TYR A C 1
ATOM 589 O O . TYR A 1 75 ? 1.312 24.978 -0.370 1.00 83.12 75 TYR A O 1
ATOM 597 N N . TRP A 1 76 ? 2.613 23.428 0.635 1.00 83.00 76 TRP A N 1
ATOM 598 C CA . TRP A 1 76 ? 3.048 24.285 1.742 1.00 83.00 76 TRP A CA 1
ATOM 599 C C . TRP A 1 76 ? 4.110 25.307 1.310 1.00 83.00 76 TRP A C 1
ATOM 601 O O . TRP A 1 76 ? 4.016 26.475 1.675 1.00 83.00 76 TRP A O 1
ATOM 611 N N . GLU A 1 77 ? 5.022 24.920 0.419 1.00 75.19 77 GLU A N 1
ATOM 612 C CA . GLU A 1 77 ? 6.103 25.783 -0.086 1.00 75.19 77 GLU A CA 1
ATOM 613 C C . GLU A 1 77 ? 5.561 26.962 -0.914 1.00 75.19 77 GLU A C 1
ATOM 615 O O . GLU A 1 77 ? 6.113 28.059 -0.911 1.00 75.19 77 GLU A O 1
ATOM 620 N N . VAL A 1 78 ? 4.425 26.778 -1.600 1.00 63.06 78 VAL A N 1
ATOM 621 C CA . VAL A 1 78 ? 3.770 27.855 -2.368 1.00 63.06 78 VAL A CA 1
ATOM 622 C C . VAL A 1 78 ? 3.235 28.961 -1.447 1.00 63.06 78 VAL A C 1
ATOM 624 O O . VAL A 1 78 ? 3.152 30.117 -1.861 1.00 63.06 78 VAL A O 1
ATOM 627 N N . GLY A 1 79 ? 2.852 28.620 -0.211 1.00 60.78 79 GLY A N 1
ATOM 628 C CA . GLY A 1 79 ? 2.422 29.588 0.800 1.00 60.78 79 GLY A CA 1
ATOM 629 C C . GLY A 1 79 ? 3.595 30.379 1.374 1.00 60.78 79 GLY A C 1
ATOM 630 O O . GLY A 1 79 ? 3.518 31.603 1.455 1.00 60.78 79 GLY A O 1
ATOM 631 N N . GLU A 1 80 ? 4.686 29.688 1.695 1.00 61.88 80 GLU A N 1
ATOM 632 C CA . GLU A 1 80 ? 5.915 30.285 2.230 1.00 61.88 80 GLU A CA 1
ATOM 633 C C . GLU A 1 80 ? 6.537 31.263 1.226 1.00 61.88 80 GLU A C 1
ATOM 635 O O . GLU A 1 80 ? 6.765 32.422 1.560 1.00 61.88 80 GLU A O 1
ATOM 640 N N . LEU A 1 81 ? 6.671 30.865 -0.044 1.00 59.56 81 LEU A N 1
ATOM 641 C CA . LEU A 1 81 ? 7.208 31.723 -1.108 1.00 59.56 81 LEU A CA 1
ATOM 642 C C . LEU A 1 81 ? 6.367 32.988 -1.346 1.00 59.56 81 LEU A C 1
ATOM 644 O O . LEU A 1 81 ? 6.915 34.059 -1.613 1.00 59.56 81 LEU A O 1
ATOM 648 N N . ALA A 1 82 ? 5.039 32.889 -1.233 1.00 58.00 82 ALA A N 1
ATOM 649 C CA . ALA A 1 82 ? 4.156 34.049 -1.337 1.00 58.00 82 ALA A CA 1
ATOM 650 C C . ALA A 1 82 ? 4.343 35.024 -0.158 1.00 58.00 82 ALA A C 1
ATOM 652 O O . ALA A 1 82 ? 4.309 36.238 -0.364 1.00 58.00 82 ALA A O 1
ATOM 653 N N . GLN A 1 83 ? 4.585 34.513 1.054 1.00 58.78 83 GLN A N 1
ATOM 654 C CA . GLN A 1 83 ? 4.864 35.332 2.238 1.00 58.78 83 GLN A CA 1
ATOM 655 C C . GLN A 1 83 ? 6.247 35.997 2.159 1.00 58.78 83 GLN A C 1
ATOM 657 O O . GLN A 1 83 ? 6.367 37.191 2.437 1.00 58.78 83 GLN A O 1
ATOM 662 N N . SER A 1 84 ? 7.276 35.273 1.703 1.00 58.22 84 SER A N 1
ATOM 663 C CA . SER A 1 84 ? 8.633 35.815 1.532 1.00 58.22 84 SER A CA 1
ATOM 664 C C . SER A 1 84 ? 8.681 36.938 0.489 1.00 58.22 84 SER A C 1
ATOM 666 O O . SER A 1 84 ? 9.309 37.972 0.718 1.00 58.22 84 SER A O 1
ATOM 668 N N . GLN A 1 85 ? 7.976 36.778 -0.640 1.00 59.88 85 GLN A N 1
ATOM 669 C CA . GLN A 1 85 ? 7.891 37.817 -1.675 1.00 59.88 85 GLN A CA 1
ATOM 670 C C . GLN A 1 85 ? 7.120 39.056 -1.199 1.00 59.88 85 GLN A C 1
ATOM 672 O O . GLN A 1 85 ? 7.497 40.176 -1.544 1.00 59.88 85 GLN A O 1
ATOM 677 N N . GLN A 1 86 ? 6.087 38.886 -0.367 1.00 58.91 86 GLN A N 1
ATOM 678 C CA . GLN A 1 86 ? 5.378 40.013 0.251 1.00 58.91 86 GLN A CA 1
ATOM 679 C C . GLN A 1 86 ? 6.262 40.780 1.243 1.00 58.91 86 GLN A C 1
ATOM 681 O O . GLN A 1 86 ? 6.269 42.009 1.213 1.00 58.91 86 GLN A O 1
ATOM 686 N N . GLN A 1 87 ? 7.053 40.090 2.071 1.00 58.22 87 GLN A N 1
ATOM 687 C CA . GLN A 1 87 ? 8.004 40.742 2.981 1.00 58.22 87 GLN A CA 1
ATOM 688 C C . GLN A 1 87 ? 9.121 41.486 2.237 1.00 58.22 87 GLN A C 1
ATOM 690 O O . GLN A 1 87 ? 9.486 42.595 2.634 1.00 58.22 87 GLN A O 1
ATOM 695 N N . GLN A 1 88 ? 9.633 40.935 1.132 1.00 58.47 88 GLN A N 1
ATOM 696 C CA . GLN A 1 88 ? 10.624 41.622 0.292 1.00 58.47 88 GLN A CA 1
ATOM 697 C C . GLN A 1 88 ? 10.041 42.844 -0.433 1.00 58.47 88 GLN A C 1
ATOM 699 O O . GLN A 1 88 ? 10.699 43.877 -0.525 1.00 58.47 88 GLN A O 1
ATOM 704 N N . GLN A 1 89 ? 8.790 42.784 -0.899 1.00 57.44 89 GLN A N 1
ATOM 705 C CA . GLN A 1 89 ? 8.133 43.944 -1.515 1.00 57.44 89 GLN A CA 1
ATOM 706 C C . GLN A 1 89 ? 7.809 45.047 -0.496 1.00 57.44 89 GLN A C 1
ATOM 708 O O . GLN A 1 89 ? 7.986 46.222 -0.805 1.00 57.44 89 GLN A O 1
ATOM 713 N N . GLN A 1 90 ? 7.416 44.691 0.732 1.00 54.97 90 GLN A N 1
ATOM 714 C CA . GLN A 1 90 ? 7.163 45.657 1.814 1.00 54.97 90 GLN A CA 1
ATOM 715 C C . GLN A 1 90 ? 8.436 46.327 2.351 1.00 54.97 90 GLN A C 1
ATOM 717 O O . GLN A 1 90 ? 8.373 47.442 2.859 1.00 54.97 90 GLN A O 1
ATOM 722 N N . SER A 1 91 ? 9.591 45.669 2.238 1.00 53.25 91 SER A N 1
ATOM 723 C CA . SER A 1 91 ? 10.887 46.252 2.615 1.00 53.25 91 SER A CA 1
ATOM 724 C C . SER A 1 91 ? 11.524 47.074 1.488 1.00 53.25 91 SER A C 1
ATOM 726 O O . SER A 1 91 ? 12.300 47.985 1.770 1.00 53.25 91 SER A O 1
ATOM 728 N N . ALA A 1 92 ? 11.160 46.817 0.226 1.00 55.09 92 ALA A N 1
ATOM 729 C CA . ALA A 1 92 ? 11.625 47.579 -0.935 1.00 55.09 92 ALA A CA 1
ATOM 730 C C . ALA A 1 92 ? 10.749 48.803 -1.281 1.00 55.09 92 ALA A C 1
ATOM 732 O O . ALA A 1 92 ? 11.221 49.716 -1.958 1.00 55.09 92 ALA A O 1
ATOM 733 N N . GLN A 1 93 ? 9.490 48.850 -0.833 1.00 49.88 93 GLN A N 1
ATOM 734 C CA . GLN A 1 93 ? 8.584 49.982 -1.044 1.00 49.88 93 GLN A CA 1
ATOM 735 C C . GLN A 1 93 ? 7.940 50.389 0.284 1.00 49.88 93 GLN A C 1
ATOM 737 O O . GLN A 1 93 ? 7.144 49.648 0.856 1.00 49.88 93 GLN A O 1
ATOM 742 N N . GLY A 1 94 ? 8.288 51.580 0.778 1.00 48.62 94 GLY A N 1
ATOM 743 C CA . GLY A 1 94 ? 7.640 52.164 1.951 1.00 48.62 94 GLY A CA 1
ATOM 744 C C . GLY A 1 94 ? 6.124 52.275 1.754 1.00 48.62 94 GLY A C 1
ATOM 745 O O . GLY A 1 94 ? 5.689 52.746 0.711 1.00 48.62 94 GLY A O 1
ATOM 746 N N . ALA A 1 95 ? 5.374 51.828 2.770 1.00 39.22 95 ALA A N 1
ATOM 747 C CA . ALA A 1 95 ? 3.916 51.871 2.969 1.00 39.22 95 ALA A CA 1
ATOM 748 C C . ALA A 1 95 ? 3.019 51.600 1.729 1.00 39.22 95 ALA A C 1
ATOM 750 O O . ALA A 1 95 ? 2.934 52.431 0.824 1.00 39.22 95 ALA A O 1
ATOM 751 N N . PRO A 1 96 ? 2.237 50.500 1.702 1.00 43.09 96 PRO A N 1
ATOM 752 C CA . PRO A 1 96 ? 1.338 50.232 0.585 1.00 43.09 96 PRO A CA 1
ATOM 753 C C . PRO A 1 96 ? 0.147 51.212 0.578 1.00 43.09 96 PRO A C 1
ATOM 755 O O . PRO A 1 96 ? -0.381 51.542 1.646 1.00 43.09 96 PRO A O 1
ATOM 758 N N . PRO A 1 97 ? -0.343 51.648 -0.598 1.00 40.16 97 PRO A N 1
ATOM 759 C CA . PRO A 1 97 ? -1.604 52.370 -0.683 1.00 40.16 97 PRO A CA 1
ATOM 760 C C . PRO A 1 97 ? -2.749 51.442 -0.257 1.00 40.16 97 PRO A C 1
ATOM 762 O O . PRO A 1 97 ? -2.886 50.320 -0.750 1.00 40.16 97 PRO A O 1
ATOM 765 N N . MET A 1 98 ? -3.575 51.912 0.680 1.00 39.16 98 MET A N 1
ATOM 766 C CA . MET A 1 98 ? -4.777 51.204 1.117 1.00 39.16 98 MET A CA 1
ATOM 767 C C . MET A 1 98 ? -5.714 50.965 -0.073 1.00 39.16 98 MET A C 1
ATOM 769 O O . MET A 1 98 ? -6.226 51.919 -0.652 1.00 39.16 98 MET A O 1
ATOM 773 N N . GLY A 1 99 ? -5.969 49.696 -0.413 1.00 42.22 99 GLY A N 1
ATOM 774 C CA . GLY A 1 99 ? -7.097 49.334 -1.280 1.00 42.22 99 GLY A CA 1
ATOM 775 C C . GLY A 1 99 ? -6.911 48.158 -2.240 1.00 42.22 99 GLY A C 1
ATOM 776 O O . GLY A 1 99 ? -7.905 47.692 -2.786 1.00 42.22 99 GLY A O 1
ATOM 777 N N . ALA A 1 100 ? -5.702 47.631 -2.450 1.00 33.31 100 ALA A N 1
ATOM 778 C CA . ALA A 1 100 ? -5.514 46.495 -3.356 1.00 33.31 100 ALA A CA 1
ATOM 779 C C . ALA A 1 100 ? -5.522 45.162 -2.590 1.00 33.31 100 ALA A C 1
ATOM 781 O O . ALA A 1 100 ? -4.569 44.829 -1.892 1.00 33.31 100 ALA A O 1
ATOM 782 N N . THR A 1 101 ? -6.589 44.375 -2.735 1.00 37.47 101 THR A N 1
ATOM 783 C CA . THR A 1 101 ? -6.571 42.950 -2.377 1.00 37.47 101 THR A CA 1
ATOM 784 C C . THR A 1 101 ? -5.821 42.185 -3.473 1.00 37.47 101 THR A C 1
ATOM 786 O O . THR A 1 101 ? -6.284 42.159 -4.615 1.00 37.47 101 THR A O 1
ATOM 789 N N . PRO A 1 102 ? -4.668 41.547 -3.194 1.00 41.47 102 PRO A N 1
ATOM 790 C CA . PRO A 1 102 ? -3.955 40.808 -4.218 1.00 41.47 102 PRO A CA 1
ATOM 791 C C . PRO A 1 102 ? -4.547 39.403 -4.294 1.00 41.47 102 PRO A C 1
ATOM 793 O O . PRO A 1 102 ? -4.162 38.491 -3.565 1.00 41.47 102 PRO A O 1
ATOM 796 N N . THR A 1 103 ? -5.486 39.202 -5.214 1.00 39.84 103 THR A N 1
ATOM 797 C CA . THR A 1 103 ? -5.791 37.864 -5.735 1.00 39.84 103 THR A CA 1
ATOM 798 C C . THR A 1 103 ? -4.674 37.457 -6.697 1.00 39.84 103 THR A C 1
ATOM 800 O O . THR A 1 103 ? -4.865 37.336 -7.905 1.00 39.84 103 THR A O 1
ATOM 803 N N . THR A 1 104 ? -3.459 37.265 -6.171 1.00 45.19 104 THR A N 1
ATOM 804 C CA . THR A 1 104 ? -2.356 36.699 -6.951 1.00 45.19 104 THR A CA 1
ATOM 805 C C . THR A 1 104 ? -2.742 35.272 -7.306 1.00 45.19 104 THR A C 1
ATOM 807 O O . THR A 1 104 ? -2.810 34.382 -6.457 1.00 45.19 104 THR A O 1
ATOM 810 N N . ASN A 1 105 ? -3.071 35.067 -8.576 1.00 46.38 105 ASN A N 1
ATOM 811 C CA . ASN A 1 105 ? -3.522 33.793 -9.102 1.00 46.38 105 ASN A CA 1
ATOM 812 C C . ASN A 1 105 ? -2.428 32.740 -8.832 1.00 46.38 105 ASN A C 1
ATOM 814 O O . ASN A 1 105 ? -1.351 32.804 -9.421 1.00 46.38 105 ASN A O 1
ATOM 818 N N . ARG A 1 106 ? -2.673 31.785 -7.919 1.00 50.75 106 ARG A N 1
ATOM 819 C CA . ARG A 1 106 ? -1.707 30.744 -7.487 1.00 50.75 106 ARG A CA 1
ATOM 820 C C . ARG A 1 106 ? -1.065 29.982 -8.656 1.00 50.75 106 ARG A C 1
ATOM 822 O O . ARG A 1 106 ? 0.049 29.485 -8.534 1.00 50.75 106 ARG A O 1
ATOM 829 N N . ALA A 1 107 ? -1.749 29.908 -9.799 1.00 45.28 107 ALA A N 1
ATOM 830 C CA . ALA A 1 107 ? -1.213 29.332 -11.029 1.00 45.28 107 ALA A CA 1
ATOM 831 C C . ALA A 1 107 ? -0.067 30.162 -11.643 1.00 45.28 107 ALA A C 1
ATOM 833 O O . ALA A 1 107 ? 0.857 29.582 -12.205 1.00 45.28 107 ALA A O 1
ATOM 834 N N . HIS A 1 108 ? -0.102 31.492 -11.513 1.00 48.91 108 HIS A N 1
ATOM 835 C CA . HIS A 1 108 ? 0.906 32.407 -12.051 1.00 48.91 108 HIS A CA 1
ATOM 836 C C . HIS A 1 108 ? 2.206 32.380 -11.232 1.00 48.91 108 HIS A C 1
ATOM 838 O O . HIS A 1 108 ? 3.281 32.391 -11.826 1.00 48.91 108 HIS A O 1
ATOM 844 N N . LEU A 1 109 ? 2.110 32.235 -9.901 1.00 52.06 109 LEU A N 1
ATOM 845 C CA . LEU A 1 109 ? 3.259 32.091 -8.989 1.00 52.06 109 LEU A CA 1
ATOM 846 C C . LEU A 1 109 ? 4.153 30.889 -9.341 1.00 52.06 109 LEU A C 1
ATOM 848 O O . LEU A 1 109 ? 5.366 30.962 -9.187 1.00 52.06 109 LEU A O 1
ATOM 852 N N . LEU A 1 110 ? 3.570 29.807 -9.871 1.00 50.84 110 LEU A N 1
ATOM 853 C CA . LEU A 1 110 ? 4.305 28.614 -10.308 1.00 50.84 110 LEU A CA 1
ATOM 854 C C . LEU A 1 110 ? 5.046 28.807 -11.641 1.00 50.84 110 LEU A C 1
ATOM 856 O O . LEU A 1 110 ? 6.078 28.174 -11.854 1.00 50.84 110 LEU A O 1
ATOM 860 N N . TYR A 1 111 ? 4.541 29.668 -12.532 1.00 49.62 111 TYR A N 1
ATOM 861 C CA . TYR A 1 111 ? 5.250 30.051 -13.762 1.00 49.62 111 TYR A CA 1
ATOM 862 C C . TYR A 1 111 ? 6.384 31.043 -13.486 1.00 49.62 111 TYR A C 1
ATOM 864 O O . TYR A 1 111 ? 7.357 31.072 -14.233 1.00 49.62 111 TYR A O 1
ATOM 872 N N . THR A 1 112 ? 6.272 31.813 -12.403 1.00 50.31 112 THR A N 1
ATOM 873 C CA . THR A 1 112 ? 7.286 32.763 -11.925 1.00 50.31 112 THR A CA 1
ATOM 874 C C . THR A 1 112 ? 8.160 32.201 -10.806 1.00 50.31 112 THR A C 1
ATOM 876 O O . THR A 1 112 ? 8.916 32.961 -10.206 1.00 50.31 112 THR A O 1
ATOM 879 N N . LEU A 1 113 ? 8.073 30.898 -10.496 1.00 59.16 113 LEU A N 1
ATOM 880 C CA . LEU A 1 113 ? 9.028 30.260 -9.593 1.00 59.16 113 LEU A CA 1
ATOM 881 C C . LEU A 1 113 ? 10.423 30.507 -10.152 1.00 59.16 113 LEU A C 1
ATOM 883 O O . LEU A 1 113 ? 10.725 30.082 -11.273 1.00 59.16 113 LEU A O 1
ATOM 887 N N . ASN A 1 114 ? 11.262 31.189 -9.374 1.00 61.41 114 ASN A N 1
ATOM 888 C CA . ASN A 1 114 ? 12.659 31.313 -9.727 1.00 61.41 114 ASN A CA 1
ATOM 889 C C . ASN A 1 114 ? 13.252 29.902 -9.702 1.00 61.41 114 ASN A C 1
ATOM 891 O O . ASN A 1 114 ? 13.466 29.320 -8.642 1.00 61.41 114 ASN A O 1
ATOM 895 N N . ARG A 1 115 ? 13.479 29.321 -10.884 1.00 64.56 115 ARG A N 1
ATOM 896 C CA . ARG A 1 115 ? 14.038 27.968 -11.023 1.00 64.56 115 ARG A CA 1
ATOM 897 C C . ARG A 1 115 ? 15.436 27.855 -10.421 1.00 64.56 115 ARG A C 1
ATOM 899 O O . ARG A 1 115 ? 15.913 26.738 -10.214 1.00 64.56 115 ARG A O 1
ATOM 906 N N . GLU A 1 116 ? 16.068 28.989 -10.145 1.00 63.56 116 GLU A N 1
ATOM 907 C CA . GLU A 1 116 ? 17.372 29.109 -9.508 1.00 63.56 116 GLU A CA 1
ATOM 908 C C . GLU A 1 116 ? 17.289 29.224 -7.982 1.00 63.56 116 GLU A C 1
ATOM 910 O O . GLU A 1 116 ? 18.330 29.210 -7.337 1.00 63.56 116 GLU A O 1
ATOM 915 N N . ASP A 1 117 ? 16.093 29.266 -7.380 1.00 68.12 117 ASP A N 1
ATOM 916 C CA . ASP A 1 117 ? 15.957 29.312 -5.922 1.00 68.12 117 ASP A CA 1
ATOM 917 C C . ASP A 1 117 ? 16.653 28.084 -5.295 1.00 68.12 117 ASP A C 1
ATOM 919 O O . ASP A 1 117 ? 16.314 26.936 -5.631 1.00 68.12 117 ASP A O 1
ATOM 923 N N . PRO A 1 118 ? 17.685 28.281 -4.454 1.00 64.62 118 PRO A N 1
ATOM 924 C CA . PRO A 1 118 ? 18.436 27.182 -3.860 1.00 64.62 118 PRO A CA 1
ATOM 925 C C . PRO A 1 118 ? 17.591 26.357 -2.884 1.00 64.62 118 PRO A C 1
ATOM 927 O O . PRO A 1 118 ? 17.907 25.189 -2.677 1.00 64.62 118 PRO A O 1
ATOM 930 N N . ASN A 1 119 ? 16.503 26.917 -2.345 1.00 71.31 119 ASN A N 1
ATOM 931 C CA . ASN A 1 119 ? 15.645 26.248 -1.367 1.00 71.31 119 ASN A CA 1
ATOM 932 C C . ASN A 1 119 ? 14.653 25.271 -2.007 1.00 71.31 119 ASN A C 1
ATOM 934 O O . ASN A 1 119 ? 14.044 24.461 -1.313 1.00 71.31 119 ASN A O 1
ATOM 938 N N . LEU A 1 120 ? 14.484 25.315 -3.333 1.00 79.75 120 LEU A N 1
ATOM 939 C CA . LEU A 1 120 ? 13.609 24.377 -4.023 1.00 79.75 120 LEU A CA 1
ATOM 940 C C . LEU A 1 120 ? 14.241 22.988 -4.089 1.00 79.75 120 LEU A C 1
ATOM 942 O O . LEU A 1 120 ? 15.361 22.806 -4.580 1.00 79.75 120 LEU A O 1
ATOM 946 N N . ARG A 1 121 ? 13.466 21.982 -3.679 1.00 87.06 121 ARG A N 1
ATOM 947 C CA . ARG A 1 121 ? 13.868 20.580 -3.763 1.00 87.06 121 ARG A CA 1
ATOM 948 C C . ARG A 1 121 ? 14.061 20.165 -5.220 1.00 87.06 121 ARG A C 1
ATOM 950 O O . ARG A 1 121 ? 13.148 20.263 -6.042 1.00 87.06 121 ARG A O 1
ATOM 957 N N . ARG A 1 122 ? 15.249 19.649 -5.537 1.00 89.69 122 ARG A N 1
ATOM 958 C CA . ARG A 1 122 ? 15.600 19.141 -6.868 1.00 89.69 122 ARG A CA 1
ATOM 959 C C . ARG A 1 122 ? 15.903 17.654 -6.792 1.00 89.69 122 ARG A C 1
ATOM 961 O O . ARG A 1 122 ? 16.741 17.236 -6.002 1.00 89.69 122 ARG A O 1
ATOM 968 N N . ILE A 1 123 ? 15.261 16.879 -7.656 1.00 91.88 123 ILE A N 1
ATOM 969 C CA . ILE A 1 123 ? 15.574 15.465 -7.865 1.00 91.88 123 ILE A CA 1
ATOM 970 C C . ILE A 1 123 ? 16.214 15.293 -9.242 1.00 91.88 123 ILE A C 1
ATOM 972 O O . ILE A 1 123 ? 15.902 16.023 -10.191 1.00 91.88 123 ILE A O 1
ATOM 976 N N . ARG A 1 124 ? 17.119 14.323 -9.358 1.00 90.25 124 ARG A N 1
ATOM 977 C CA . ARG A 1 124 ? 17.622 13.858 -10.653 1.00 90.25 124 ARG A CA 1
ATOM 978 C C . ARG A 1 124 ? 16.830 12.633 -11.071 1.00 90.25 124 ARG A C 1
ATOM 980 O O . ARG A 1 124 ? 16.469 11.819 -10.226 1.00 90.25 124 ARG A O 1
ATOM 987 N N . ILE A 1 125 ? 16.567 12.514 -12.366 1.00 90.38 125 ILE A N 1
ATOM 988 C CA . ILE A 1 125 ? 15.947 11.310 -12.906 1.00 90.38 125 ILE A CA 1
ATOM 989 C C . ILE A 1 125 ? 16.986 10.183 -12.814 1.00 90.38 125 ILE A C 1
ATOM 991 O O . ILE A 1 125 ? 18.077 10.325 -13.374 1.00 90.38 125 ILE A O 1
ATOM 995 N N . PRO A 1 126 ? 16.705 9.097 -12.076 1.00 89.00 126 PRO A N 1
ATOM 996 C CA . PRO A 1 126 ? 17.644 7.997 -11.961 1.00 89.00 126 PRO A CA 1
ATOM 997 C C . PRO A 1 126 ? 17.718 7.237 -13.285 1.00 89.00 126 PRO A C 1
ATOM 999 O O . PRO A 1 126 ? 16.726 7.117 -14.008 1.00 89.00 126 PRO A O 1
ATOM 1002 N N . ARG A 1 127 ? 18.888 6.662 -13.575 1.00 85.88 127 ARG A N 1
ATOM 1003 C CA . ARG A 1 127 ? 18.984 5.602 -14.582 1.00 85.88 127 ARG A CA 1
ATOM 1004 C C . ARG A 1 127 ? 18.440 4.328 -13.964 1.00 85.88 127 ARG A C 1
ATOM 1006 O O . ARG A 1 127 ? 19.031 3.810 -13.020 1.00 85.88 127 ARG A O 1
ATOM 1013 N N . VAL A 1 128 ? 17.328 3.838 -14.490 1.00 84.00 128 VAL A N 1
ATOM 1014 C CA . VAL A 1 128 ? 16.697 2.616 -13.993 1.00 84.00 128 VAL A CA 1
ATOM 1015 C C . VAL A 1 128 ? 17.196 1.456 -14.845 1.00 84.00 128 VAL A C 1
ATOM 1017 O O . VAL A 1 128 ? 16.878 1.363 -16.029 1.00 84.00 128 VAL A O 1
ATOM 1020 N N . LYS A 1 129 ? 18.027 0.592 -14.256 1.00 78.69 129 LYS A N 1
ATOM 1021 C CA . LYS A 1 129 ? 18.390 -0.696 -14.852 1.00 78.69 129 LYS A CA 1
ATOM 1022 C C . LYS A 1 129 ? 17.470 -1.747 -14.255 1.00 78.69 129 LYS A C 1
ATOM 1024 O O . LYS A 1 129 ? 17.693 -2.153 -13.124 1.00 78.69 129 LYS A O 1
ATOM 1029 N N . GLY A 1 130 ? 16.436 -2.118 -15.000 1.00 81.12 130 GLY A N 1
ATOM 1030 C CA . GLY A 1 130 ? 15.520 -3.159 -14.560 1.00 81.12 130 GLY A CA 1
ATOM 1031 C C . GLY A 1 130 ? 16.030 -4.573 -14.849 1.00 81.12 130 GLY A C 1
ATOM 1032 O O . GLY A 1 130 ? 16.896 -4.773 -15.710 1.00 81.12 130 GLY A O 1
ATOM 1033 N N . LEU A 1 131 ? 15.445 -5.555 -14.172 1.00 85.94 131 LEU A N 1
ATOM 1034 C CA . LEU A 1 131 ? 15.567 -6.969 -14.469 1.00 85.94 131 LEU A CA 1
ATOM 1035 C C . LEU A 1 131 ? 15.010 -7.241 -15.863 1.00 85.94 131 LEU A C 1
ATOM 1037 O O . LEU A 1 131 ? 13.972 -6.730 -16.299 1.00 85.94 131 LEU A O 1
ATOM 1041 N N . ARG A 1 132 ? 15.715 -8.096 -16.598 1.00 87.06 132 ARG A N 1
ATOM 1042 C CA . ARG A 1 132 ? 15.314 -8.465 -17.948 1.00 87.06 132 ARG A CA 1
ATOM 1043 C C . ARG A 1 132 ? 14.420 -9.693 -17.911 1.00 87.06 132 ARG A C 1
ATOM 1045 O O . ARG A 1 132 ? 14.867 -10.796 -18.201 1.00 87.06 132 ARG A O 1
ATOM 1052 N N . TRP A 1 133 ? 13.148 -9.490 -17.596 1.00 91.38 133 TRP A N 1
ATOM 1053 C CA . TRP A 1 133 ? 12.149 -10.558 -17.618 1.00 91.38 133 TRP A CA 1
ATOM 1054 C C . TRP A 1 133 ? 12.039 -11.185 -19.021 1.00 91.38 133 TRP A C 1
ATOM 1056 O O . TRP A 1 133 ? 11.823 -10.483 -20.017 1.00 91.38 133 TRP A O 1
ATOM 1066 N N . MET A 1 134 ? 12.222 -12.509 -19.107 1.00 90.38 134 MET A N 1
ATOM 1067 C CA . MET A 1 134 ? 12.185 -13.284 -20.355 1.00 90.38 134 MET A CA 1
ATOM 1068 C C . MET A 1 134 ? 11.333 -14.542 -20.174 1.00 90.38 134 MET A C 1
ATOM 1070 O O . MET A 1 134 ? 11.701 -15.447 -19.430 1.00 90.38 134 MET A O 1
ATOM 1074 N N . PHE A 1 135 ? 10.209 -14.594 -20.886 1.00 92.00 135 PHE A N 1
ATOM 1075 C CA . PHE A 1 135 ? 9.314 -15.747 -20.954 1.00 92.00 135 PHE A CA 1
ATOM 1076 C C . PHE A 1 135 ? 8.574 -15.758 -22.295 1.00 92.00 135 PHE A C 1
ATOM 1078 O O . PHE A 1 135 ? 8.415 -14.725 -22.957 1.00 92.00 135 PHE A O 1
ATOM 1085 N N . THR A 1 136 ? 8.118 -16.934 -22.707 1.00 91.69 136 THR A N 1
ATOM 1086 C CA . THR A 1 136 ? 7.282 -17.130 -23.888 1.00 91.69 136 THR A CA 1
ATOM 1087 C C . THR A 1 136 ? 5.805 -17.208 -23.508 1.00 91.69 136 THR A C 1
ATOM 1089 O O . THR A 1 136 ? 5.435 -17.446 -22.359 1.00 91.69 136 THR A O 1
ATOM 1092 N N . LYS A 1 137 ? 4.929 -17.067 -24.508 1.00 91.69 137 LYS A N 1
ATOM 1093 C CA . LYS A 1 137 ? 3.493 -17.317 -24.336 1.00 91.69 137 LYS A CA 1
ATOM 1094 C C . LYS A 1 137 ? 3.213 -18.735 -23.817 1.00 91.69 137 LYS A C 1
ATOM 1096 O O . LYS A 1 137 ? 2.325 -18.914 -22.993 1.00 91.69 137 LYS A O 1
ATOM 1101 N N . ALA A 1 138 ? 3.981 -19.724 -24.277 1.00 93.19 138 ALA A N 1
ATOM 1102 C CA . ALA A 1 138 ? 3.820 -21.109 -23.851 1.00 93.19 138 ALA A CA 1
ATOM 1103 C C . ALA A 1 138 ? 4.184 -21.299 -22.370 1.00 93.19 138 ALA A C 1
ATOM 1105 O O . ALA A 1 138 ? 3.486 -22.038 -21.677 1.00 93.19 138 ALA A O 1
ATOM 1106 N N . ASP A 1 139 ? 5.215 -20.599 -21.881 1.00 94.06 139 ASP A N 1
ATOM 1107 C CA . ASP A 1 139 ? 5.595 -20.613 -20.461 1.00 94.06 139 ASP A CA 1
ATOM 1108 C C . ASP A 1 139 ? 4.464 -20.038 -19.602 1.00 94.06 139 ASP A C 1
ATOM 1110 O O . ASP A 1 139 ? 4.013 -20.679 -18.654 1.00 94.06 139 ASP A O 1
ATOM 1114 N N . LEU A 1 140 ? 3.927 -18.878 -20.003 1.00 95.31 140 LEU A N 1
ATOM 1115 C CA . LEU A 1 140 ? 2.799 -18.235 -19.329 1.00 95.31 140 LEU A CA 1
ATOM 1116 C C . LEU A 1 140 ? 1.547 -19.125 -19.318 1.00 95.31 140 LEU A C 1
ATOM 1118 O O . LEU A 1 140 ? 0.936 -19.314 -18.272 1.00 95.31 140 LEU A O 1
ATOM 1122 N N . GLU A 1 141 ? 1.149 -19.692 -20.459 1.00 95.62 141 GLU A N 1
ATOM 1123 C CA . GLU A 1 141 ? -0.020 -20.580 -20.549 1.00 95.62 141 GLU A CA 1
ATOM 1124 C C . GLU A 1 141 ? 0.186 -21.900 -19.792 1.00 95.62 141 GLU A C 1
ATOM 1126 O O . GLU A 1 141 ? -0.768 -22.486 -19.270 1.00 95.62 141 GLU A O 1
ATOM 1131 N N . GLY A 1 142 ? 1.422 -22.398 -19.739 1.00 96.44 142 GLY A N 1
ATOM 1132 C CA . GLY A 1 142 ? 1.810 -23.517 -18.886 1.00 96.44 142 GLY A CA 1
ATOM 1133 C C . GLY A 1 142 ? 1.583 -23.192 -17.415 1.00 96.44 142 GLY A C 1
ATOM 1134 O O . GLY A 1 142 ? 0.928 -23.958 -16.706 1.00 96.44 142 GLY A O 1
ATOM 1135 N N . GLU A 1 143 ? 2.038 -22.020 -16.987 1.00 97.56 143 GLU A N 1
ATOM 1136 C CA . GLU A 1 143 ? 1.917 -21.577 -15.607 1.00 97.56 143 GLU A CA 1
ATOM 1137 C C . GLU A 1 143 ? 0.473 -21.242 -15.210 1.00 97.56 143 GLU A C 1
ATOM 1139 O O . GLU A 1 143 ? 0.007 -21.658 -14.147 1.00 97.56 143 GLU A O 1
ATOM 1144 N N . MET A 1 144 ? -0.288 -20.573 -16.081 1.00 97.19 144 MET A N 1
ATOM 1145 C CA . MET A 1 144 ? -1.716 -20.318 -15.863 1.00 97.19 144 MET A CA 1
ATOM 1146 C C . MET A 1 144 ? -2.490 -21.626 -15.674 1.00 97.19 144 MET A C 1
ATOM 1148 O O . MET A 1 144 ? -3.335 -21.714 -14.783 1.00 97.19 144 MET A O 1
ATOM 1152 N N . ARG A 1 145 ? -2.167 -22.676 -16.446 1.00 98.06 145 ARG A N 1
ATOM 1153 C CA . ARG A 1 145 ? -2.753 -24.013 -16.251 1.00 98.06 145 ARG A CA 1
ATOM 1154 C C . ARG A 1 145 ? -2.332 -24.642 -14.925 1.00 98.06 145 ARG A C 1
ATOM 1156 O O . ARG A 1 145 ? -3.193 -25.199 -14.249 1.00 98.06 145 ARG A O 1
ATOM 1163 N N . ARG A 1 146 ? -1.055 -24.536 -14.535 1.00 97.56 146 ARG A N 1
ATOM 1164 C CA . ARG A 1 146 ? -0.541 -25.067 -13.257 1.00 97.56 146 ARG A CA 1
ATOM 1165 C C . ARG A 1 146 ? -1.261 -24.451 -12.059 1.00 97.56 146 ARG A C 1
ATOM 1167 O O . ARG A 1 146 ? -1.648 -25.172 -11.146 1.00 97.56 146 ARG A O 1
ATOM 1174 N N . GLN A 1 147 ? -1.444 -23.132 -12.074 1.00 96.88 147 GLN A N 1
ATOM 1175 C CA . GLN A 1 147 ? -2.100 -22.401 -10.990 1.00 96.88 147 GLN A CA 1
ATOM 1176 C C . GLN A 1 147 ? -3.638 -22.430 -11.078 1.00 96.88 147 GLN A C 1
ATOM 1178 O O . GLN A 1 147 ? -4.314 -21.991 -10.149 1.00 96.88 147 GLN A O 1
ATOM 1183 N N . GLY A 1 148 ? -4.217 -22.909 -12.187 1.00 95.69 148 GLY A N 1
ATOM 1184 C CA . GLY A 1 148 ? -5.655 -22.783 -12.453 1.00 95.69 148 GLY A CA 1
ATOM 1185 C C . GLY A 1 148 ? -6.112 -21.324 -12.592 1.00 95.69 148 GLY A C 1
ATOM 1186 O O . GLY A 1 148 ? -7.270 -21.001 -12.314 1.00 95.69 148 GLY A O 1
ATOM 1187 N N . ALA A 1 149 ? -5.201 -20.431 -12.986 1.00 93.94 149 ALA A N 1
ATOM 1188 C CA . ALA A 1 149 ? -5.429 -18.997 -13.055 1.00 93.94 149 ALA A CA 1
ATOM 1189 C C . ALA A 1 149 ? -6.189 -18.614 -14.334 1.00 93.94 149 ALA A C 1
ATOM 1191 O O . ALA A 1 149 ? -5.868 -19.059 -15.435 1.00 93.94 149 ALA A O 1
ATOM 1192 N N . LYS A 1 150 ? -7.197 -17.748 -14.187 1.00 90.06 150 LYS A N 1
ATOM 1193 C CA . LYS A 1 150 ? -7.958 -17.174 -15.315 1.00 90.06 150 LYS A CA 1
ATOM 1194 C C . LYS A 1 150 ? -7.428 -15.811 -15.754 1.00 90.06 150 LYS A C 1
ATOM 1196 O O . LYS A 1 150 ? -7.686 -15.382 -16.873 1.00 90.06 150 LYS A O 1
ATOM 1201 N N . THR A 1 151 ? -6.721 -15.136 -14.858 1.00 89.75 151 THR A N 1
ATOM 1202 C CA . THR A 1 151 ? -6.198 -13.782 -15.020 1.00 89.75 151 THR A CA 1
ATOM 1203 C C . THR A 1 151 ? -4.784 -13.731 -14.470 1.00 89.75 151 THR A C 1
ATOM 1205 O O . THR A 1 151 ? -4.446 -14.488 -13.562 1.00 89.75 151 THR A O 1
ATOM 1208 N N . VAL A 1 152 ? -3.980 -12.824 -15.013 1.00 93.31 152 VAL A N 1
ATOM 1209 C CA . VAL A 1 152 ? -2.648 -12.516 -14.498 1.00 93.31 152 VAL A CA 1
ATOM 1210 C C . VAL A 1 152 ? -2.777 -11.384 -13.482 1.00 93.31 152 VAL A C 1
ATOM 1212 O O . VAL A 1 152 ? -3.203 -10.289 -13.845 1.00 93.31 152 VAL A O 1
ATOM 1215 N N . ASP A 1 153 ? -2.456 -11.671 -12.223 1.00 92.75 153 ASP A N 1
ATOM 1216 C CA . ASP A 1 153 ? -2.448 -10.720 -11.110 1.00 92.75 153 ASP A CA 1
ATOM 1217 C C . ASP A 1 153 ? -1.113 -10.778 -10.334 1.00 92.75 153 ASP A C 1
ATOM 1219 O O . ASP A 1 153 ? -0.223 -11.575 -10.649 1.00 92.75 153 ASP A O 1
ATOM 1223 N N . LEU A 1 154 ? -0.956 -9.925 -9.313 1.00 95.06 154 LEU A N 1
ATOM 1224 C CA . LEU A 1 154 ? 0.247 -9.882 -8.464 1.00 95.06 154 LEU A CA 1
ATOM 1225 C C . LEU A 1 154 ? 0.587 -11.258 -7.875 1.00 95.06 154 LEU A C 1
ATOM 1227 O O . LEU A 1 154 ? 1.745 -11.676 -7.901 1.00 95.06 154 LEU A O 1
ATOM 1231 N N . ARG A 1 155 ? -0.430 -11.979 -7.388 1.00 95.50 155 ARG A N 1
ATOM 1232 C CA . ARG A 1 155 ? -0.261 -13.302 -6.783 1.00 95.50 155 ARG A CA 1
ATOM 1233 C C . ARG A 1 155 ? 0.267 -14.303 -7.792 1.00 95.50 155 ARG A C 1
ATOM 1235 O O . ARG A 1 155 ? 1.204 -15.029 -7.480 1.00 95.50 155 ARG A O 1
ATOM 1242 N N . PHE A 1 156 ? -0.321 -14.325 -8.985 1.00 97.00 156 PHE A N 1
ATOM 1243 C CA . PHE A 1 156 ? 0.098 -15.202 -10.065 1.00 97.00 156 PHE A CA 1
ATOM 1244 C C . PHE A 1 156 ? 1.585 -15.017 -10.374 1.00 97.00 156 PHE A C 1
ATOM 1246 O O . PHE A 1 156 ? 2.324 -16.002 -10.414 1.00 97.00 156 PHE A O 1
ATOM 1253 N N . CYS A 1 157 ? 2.035 -13.767 -10.528 1.00 97.62 157 CYS A N 1
ATOM 1254 C CA . CYS A 1 157 ? 3.434 -13.445 -10.817 1.00 97.62 157 CYS A CA 1
ATOM 1255 C C . CYS A 1 157 ? 4.380 -13.846 -9.677 1.00 97.62 157 CYS A C 1
ATOM 1257 O O . CYS A 1 157 ? 5.426 -14.437 -9.943 1.00 97.62 157 CYS A O 1
ATOM 1259 N N . LEU A 1 158 ? 4.011 -13.591 -8.417 1.00 97.94 158 LEU A N 1
ATOM 1260 C CA . LEU A 1 158 ? 4.808 -14.004 -7.255 1.00 97.94 158 LEU A CA 1
ATOM 1261 C C . LEU A 1 158 ? 4.909 -15.534 -7.146 1.00 97.94 158 LEU A C 1
ATOM 1263 O O . LEU A 1 158 ? 5.988 -16.080 -6.932 1.00 97.94 158 LEU A O 1
ATOM 1267 N N . GLN A 1 159 ? 3.801 -16.251 -7.339 1.00 97.81 159 GLN A N 1
ATOM 1268 C CA . GLN A 1 159 ? 3.788 -17.716 -7.291 1.00 97.81 159 GLN A CA 1
ATOM 1269 C C . GLN A 1 159 ? 4.526 -18.350 -8.473 1.00 97.81 159 GLN A C 1
ATOM 1271 O O . GLN A 1 159 ? 5.169 -19.389 -8.300 1.00 97.81 159 GLN A O 1
ATOM 1276 N N . TRP A 1 160 ? 4.462 -17.725 -9.652 1.00 97.75 160 TRP A N 1
ATOM 1277 C CA . TRP A 1 160 ? 5.240 -18.141 -10.814 1.00 97.75 160 TRP A CA 1
ATOM 1278 C C . TRP A 1 160 ? 6.731 -17.993 -10.535 1.00 97.75 160 TRP A C 1
ATOM 1280 O O . TRP A 1 160 ? 7.475 -18.967 -10.653 1.00 97.75 160 TRP A O 1
ATOM 1290 N N . HIS A 1 161 ? 7.150 -16.810 -10.085 1.00 97.38 161 HIS A N 1
ATOM 1291 C CA . HIS A 1 161 ? 8.537 -16.546 -9.721 1.00 97.38 161 HIS A CA 1
ATOM 1292 C C . HIS A 1 161 ? 9.052 -17.535 -8.672 1.00 97.38 161 HIS A C 1
ATOM 1294 O O . HIS A 1 161 ? 10.073 -18.175 -8.903 1.00 97.38 161 HIS A O 1
ATOM 1300 N N . ALA A 1 162 ? 8.310 -17.746 -7.580 1.00 96.81 162 ALA A N 1
ATOM 1301 C CA . ALA A 1 162 ? 8.707 -18.673 -6.521 1.00 96.81 162 ALA A CA 1
ATOM 1302 C C . ALA A 1 162 ? 8.901 -20.114 -7.033 1.00 96.81 162 ALA A C 1
ATOM 1304 O O . ALA A 1 162 ? 9.877 -20.774 -6.676 1.00 96.81 162 ALA A O 1
ATOM 1305 N N . ASN A 1 163 ? 7.993 -20.602 -7.887 1.00 96.50 163 ASN A N 1
ATOM 1306 C CA . ASN A 1 163 ? 8.096 -21.937 -8.482 1.00 96.50 163 ASN A CA 1
ATOM 1307 C C . ASN A 1 163 ? 9.304 -22.057 -9.428 1.00 96.50 163 ASN A C 1
ATOM 1309 O O . ASN A 1 163 ? 10.015 -23.061 -9.398 1.00 96.50 163 ASN A O 1
ATOM 1313 N N . GLU A 1 164 ? 9.548 -21.039 -10.254 1.00 94.56 164 GLU A N 1
ATOM 1314 C CA . GLU A 1 164 ? 10.694 -21.006 -11.168 1.00 94.56 164 GLU A CA 1
ATOM 1315 C C . GLU A 1 164 ? 12.014 -20.911 -10.405 1.00 94.56 164 GLU A C 1
ATOM 1317 O O . GLU A 1 164 ? 12.966 -21.609 -10.740 1.00 94.56 164 GLU A O 1
ATOM 1322 N N . PHE A 1 165 ? 12.066 -20.129 -9.328 1.00 92.00 165 PHE A N 1
ATOM 1323 C CA . PHE A 1 165 ? 13.256 -20.002 -8.493 1.00 92.00 165 PHE A CA 1
ATOM 1324 C C . PHE A 1 165 ? 13.642 -21.337 -7.841 1.00 92.00 165 PHE A C 1
ATOM 1326 O O . PHE A 1 165 ? 14.810 -21.718 -7.860 1.00 92.00 165 PHE A O 1
ATOM 1333 N N . GLN A 1 166 ? 12.666 -22.093 -7.326 1.00 91.25 166 GLN A N 1
ATOM 1334 C CA . GLN A 1 166 ? 12.905 -23.406 -6.707 1.00 91.25 166 GLN A CA 1
ATOM 1335 C C . GLN A 1 166 ? 13.420 -24.464 -7.688 1.00 91.25 166 GLN A C 1
ATOM 1337 O O . GLN A 1 166 ? 14.106 -25.401 -7.284 1.00 91.25 166 GLN A O 1
ATOM 1342 N N . ARG A 1 167 ? 13.059 -24.346 -8.967 1.00 93.06 167 ARG A N 1
ATOM 1343 C CA . ARG A 1 167 ? 13.377 -25.341 -10.000 1.00 93.06 167 ARG A CA 1
ATOM 1344 C C . ARG A 1 167 ? 14.494 -24.898 -10.942 1.00 93.06 167 ARG A C 1
ATOM 1346 O O . ARG A 1 167 ? 14.764 -25.619 -11.898 1.00 93.06 167 ARG A O 1
ATOM 1353 N N . ASP A 1 168 ? 15.096 -23.736 -10.683 1.00 88.81 168 ASP A N 1
ATOM 1354 C CA . ASP A 1 168 ? 16.019 -23.045 -11.591 1.00 88.81 168 ASP A CA 1
ATOM 1355 C C . ASP A 1 168 ? 15.447 -22.937 -13.018 1.00 88.81 168 ASP A C 1
ATOM 1357 O O . ASP A 1 168 ? 16.092 -23.232 -14.023 1.00 88.81 168 ASP A O 1
ATOM 1361 N N . GLY A 1 169 ? 14.160 -22.587 -13.085 1.00 89.19 169 GLY A N 1
ATOM 1362 C CA . GLY A 1 169 ? 13.387 -22.534 -14.314 1.00 89.19 169 GLY A CA 1
ATOM 1363 C C . GLY A 1 169 ? 13.794 -21.374 -15.232 1.00 89.19 169 GLY A C 1
ATOM 1364 O O . GLY A 1 169 ? 14.494 -20.445 -14.802 1.00 89.19 169 GLY A O 1
ATOM 1365 N N . PRO A 1 170 ? 13.358 -21.403 -16.507 1.00 87.31 170 PRO A N 1
ATOM 1366 C CA . PRO A 1 170 ? 13.731 -20.409 -17.504 1.00 87.31 170 PRO A CA 1
ATOM 1367 C C . PRO A 1 170 ? 13.509 -18.965 -17.056 1.00 87.31 170 PRO A C 1
ATOM 1369 O O . PRO A 1 170 ? 14.349 -18.129 -17.365 1.00 87.31 170 PRO A O 1
ATOM 1372 N N . LEU A 1 171 ? 12.441 -18.656 -16.309 1.00 89.88 171 LEU A N 1
ATOM 1373 C CA . LEU A 1 171 ? 12.149 -17.280 -15.889 1.00 89.88 171 LEU A CA 1
ATOM 1374 C C . LEU A 1 171 ? 13.290 -16.683 -15.050 1.00 89.88 171 LEU A C 1
ATOM 1376 O O . LEU A 1 171 ? 13.650 -15.527 -15.256 1.00 89.88 171 LEU A O 1
ATOM 1380 N N . VAL A 1 172 ? 13.872 -17.472 -14.139 1.00 88.31 172 VAL A N 1
ATOM 1381 C CA . VAL A 1 172 ? 14.935 -17.041 -13.213 1.00 88.31 172 VAL A CA 1
ATOM 1382 C C . VAL A 1 172 ? 16.324 -17.265 -13.809 1.00 88.31 172 VAL A C 1
ATOM 1384 O O . VAL A 1 172 ? 17.185 -16.389 -13.706 1.00 88.31 172 VAL A O 1
ATOM 1387 N N . ALA A 1 173 ? 16.551 -18.391 -14.492 1.00 85.31 173 ALA A N 1
ATOM 1388 C CA . ALA A 1 173 ? 17.828 -18.680 -15.149 1.00 85.31 173 ALA A CA 1
ATOM 1389 C C . ALA A 1 173 ? 18.210 -17.582 -16.161 1.00 85.31 173 ALA A C 1
ATOM 1391 O O . ALA A 1 173 ? 19.365 -17.152 -16.241 1.00 85.31 173 ALA A O 1
ATOM 1392 N N . ASN A 1 174 ? 17.208 -17.063 -16.871 1.00 84.81 174 ASN A N 1
ATOM 1393 C CA . ASN A 1 174 ? 17.340 -15.973 -17.828 1.00 84.81 174 ASN A CA 1
ATOM 1394 C C . ASN A 1 174 ? 17.720 -14.622 -17.200 1.00 84.81 174 ASN A C 1
ATOM 1396 O O . ASN A 1 174 ? 18.313 -13.789 -17.886 1.00 84.81 174 ASN A O 1
ATOM 1400 N N . LEU A 1 175 ? 17.409 -14.394 -15.918 1.00 86.00 175 LEU A N 1
ATOM 1401 C CA . LEU A 1 175 ? 17.831 -13.184 -15.204 1.00 86.00 175 LEU A CA 1
ATOM 1402 C C . LEU A 1 175 ? 19.331 -13.213 -14.906 1.00 86.00 175 LEU A C 1
ATOM 1404 O O . LEU A 1 175 ? 20.011 -12.204 -15.078 1.00 86.00 175 LEU A O 1
ATOM 1408 N N . ARG A 1 176 ? 19.855 -14.383 -14.516 1.00 80.19 176 ARG A N 1
ATOM 1409 C CA . ARG A 1 176 ? 21.278 -14.574 -14.187 1.00 80.19 176 ARG A CA 1
ATOM 1410 C C . ARG A 1 176 ? 22.169 -14.528 -15.424 1.00 80.19 176 ARG A C 1
ATOM 1412 O O . ARG A 1 176 ? 23.254 -13.958 -15.381 1.00 80.19 176 ARG A O 1
ATOM 1419 N N . ASN A 1 177 ? 21.703 -15.117 -16.525 1.00 77.94 177 ASN A N 1
ATOM 1420 C CA . ASN A 1 177 ? 22.433 -15.197 -17.788 1.00 77.94 177 ASN A CA 1
ATOM 1421 C C . ASN A 1 177 ? 21.569 -14.667 -18.939 1.00 77.94 177 ASN A C 1
ATOM 1423 O O . ASN A 1 177 ? 21.028 -15.460 -19.718 1.00 77.94 177 ASN A O 1
ATOM 1427 N N . PRO A 1 178 ? 21.429 -13.335 -19.074 1.00 75.00 178 PRO A N 1
ATOM 1428 C CA . PRO A 1 178 ? 20.564 -12.736 -20.079 1.00 75.00 178 PRO A CA 1
ATOM 1429 C C . PRO A 1 178 ? 21.122 -12.974 -21.488 1.00 75.00 178 PRO A C 1
ATOM 1431 O O . PRO A 1 178 ? 21.875 -12.169 -22.034 1.00 75.00 178 PRO A O 1
ATOM 1434 N N . SER A 1 179 ? 20.719 -14.084 -22.098 1.00 66.06 179 SER A N 1
ATOM 1435 C CA . SER A 1 179 ? 20.998 -14.428 -23.489 1.00 66.06 179 SER A CA 1
ATOM 1436 C C . SER A 1 179 ? 19.689 -14.379 -24.283 1.00 66.06 179 SER A C 1
ATOM 1438 O O . SER A 1 179 ? 18.719 -15.050 -23.955 1.00 66.06 179 SER A O 1
ATOM 1440 N N . GLY A 1 180 ? 19.632 -13.525 -25.309 1.00 65.44 180 GLY A N 1
ATOM 1441 C CA . GLY A 1 180 ? 18.430 -13.323 -26.132 1.00 65.44 180 GLY A CA 1
ATOM 1442 C C . GLY A 1 180 ? 17.710 -11.985 -25.905 1.00 65.44 180 GLY A C 1
ATOM 1443 O O . GLY A 1 180 ? 18.201 -11.149 -25.148 1.00 65.44 180 GLY A O 1
ATOM 1444 N N . PRO A 1 181 ? 16.615 -11.708 -26.640 1.00 65.25 181 PRO A N 1
ATOM 1445 C CA . PRO A 1 181 ? 15.806 -10.492 -26.510 1.00 65.25 181 PRO A CA 1
ATOM 1446 C C . PRO A 1 181 ? 14.895 -10.527 -25.266 1.00 65.25 181 PRO A C 1
ATOM 1448 O O . PRO A 1 181 ? 14.521 -11.595 -24.798 1.00 65.25 181 PRO A O 1
ATOM 1451 N N . ARG A 1 182 ? 14.507 -9.349 -24.749 1.00 77.19 182 ARG A N 1
ATOM 1452 C CA . ARG A 1 182 ? 13.541 -9.204 -23.637 1.00 77.19 182 ARG A CA 1
ATOM 1453 C C . ARG A 1 182 ? 12.207 -9.883 -23.999 1.00 77.19 182 ARG A C 1
ATOM 1455 O O . ARG A 1 182 ? 11.909 -10.007 -25.189 1.00 77.19 182 ARG A O 1
ATOM 1462 N N . ALA A 1 183 ? 11.398 -10.280 -23.007 1.00 78.56 183 ALA A N 1
ATOM 1463 C CA . ALA A 1 183 ? 10.027 -10.727 -23.260 1.00 78.56 183 ALA A CA 1
ATOM 1464 C C . ALA A 1 183 ? 9.293 -9.718 -24.161 1.00 78.56 183 ALA A C 1
ATOM 1466 O O . ALA A 1 183 ? 9.181 -8.538 -23.834 1.00 78.56 183 ALA A O 1
ATOM 1467 N N . LEU A 1 184 ? 8.816 -10.190 -25.313 1.00 81.81 184 LEU A N 1
ATOM 1468 C CA . LEU A 1 184 ? 8.031 -9.404 -26.261 1.00 81.81 184 LEU A CA 1
ATOM 1469 C C . LEU A 1 184 ? 6.578 -9.862 -26.138 1.00 81.81 184 LEU A C 1
ATOM 1471 O O . LEU A 1 184 ? 6.227 -10.895 -26.721 1.00 81.81 184 LEU A O 1
ATOM 1475 N N . PRO A 1 185 ? 5.737 -9.151 -25.368 1.00 86.38 185 PRO A N 1
ATOM 1476 C CA . PRO A 1 185 ? 4.360 -9.568 -25.165 1.00 86.38 185 PRO A CA 1
ATOM 1477 C C . PRO A 1 185 ? 3.614 -9.599 -26.504 1.00 86.38 185 PRO A C 1
ATOM 1479 O O . PRO A 1 185 ? 3.752 -8.701 -27.332 1.00 86.38 185 PRO A O 1
ATOM 1482 N N . LYS A 1 186 ? 2.842 -10.665 -26.739 1.00 86.06 186 LYS A N 1
ATOM 1483 C CA . LYS A 1 186 ? 2.044 -10.857 -27.970 1.00 86.06 186 LYS A CA 1
ATOM 1484 C C . LYS A 1 186 ? 0.538 -10.878 -27.718 1.00 86.06 186 LYS A C 1
ATOM 1486 O O . LYS A 1 186 ? -0.237 -10.921 -28.666 1.00 86.06 186 LYS A O 1
ATOM 1491 N N . ASP A 1 187 ? 0.143 -10.877 -26.453 1.00 89.00 187 ASP A N 1
ATOM 1492 C CA . ASP A 1 187 ? -1.237 -10.850 -25.989 1.00 89.00 187 ASP A CA 1
ATOM 1493 C C . ASP A 1 187 ? -1.334 -10.093 -24.658 1.00 89.00 187 ASP A C 1
ATOM 1495 O O . ASP A 1 187 ? -0.323 -9.719 -24.052 1.00 89.00 187 ASP A O 1
ATOM 1499 N N . LEU A 1 188 ? -2.570 -9.849 -24.225 1.00 88.56 188 LEU A N 1
ATOM 1500 C CA . LEU A 1 188 ? -2.886 -9.064 -23.036 1.00 88.56 188 LEU A CA 1
ATOM 1501 C C . LEU A 1 188 ? -2.360 -9.697 -21.740 1.00 88.56 188 LEU A C 1
ATOM 1503 O O . LEU A 1 188 ? -1.900 -8.973 -20.863 1.00 88.56 188 LEU A O 1
ATOM 1507 N N . ASN A 1 189 ? -2.386 -11.028 -21.624 1.00 92.31 189 ASN A N 1
ATOM 1508 C CA . ASN A 1 189 ? -1.887 -11.721 -20.434 1.00 92.31 189 ASN A CA 1
ATOM 1509 C C . ASN A 1 189 ? -0.361 -11.623 -20.350 1.00 92.31 189 ASN A C 1
ATOM 1511 O O . ASN A 1 189 ? 0.173 -11.370 -19.276 1.00 92.31 189 ASN A O 1
ATOM 1515 N N . SER A 1 190 ? 0.335 -11.753 -21.482 1.00 93.19 190 SER A N 1
ATOM 1516 C CA . SER A 1 190 ? 1.789 -11.588 -21.554 1.00 93.19 190 SER A CA 1
ATOM 1517 C C . SER A 1 190 ? 2.219 -10.164 -21.202 1.00 93.19 190 SER A C 1
ATOM 1519 O O . SER A 1 190 ? 3.193 -9.980 -20.477 1.00 93.19 190 SER A O 1
ATOM 1521 N N . LEU A 1 191 ? 1.481 -9.154 -21.684 1.00 92.88 191 LEU A N 1
ATOM 1522 C CA . LEU A 1 191 ? 1.717 -7.756 -21.314 1.00 92.88 191 LEU A CA 1
ATOM 1523 C C . LEU A 1 191 ? 1.438 -7.527 -19.826 1.00 92.88 191 LEU A C 1
ATOM 1525 O O . LEU A 1 191 ? 2.253 -6.922 -19.139 1.00 92.88 191 LEU A O 1
ATOM 1529 N N . SER A 1 192 ? 0.318 -8.048 -19.319 1.00 93.00 192 SER A N 1
ATOM 1530 C CA . SER A 1 192 ? -0.027 -7.948 -17.901 1.00 93.00 192 SER A CA 1
ATOM 1531 C C . SER A 1 192 ? 1.054 -8.569 -17.017 1.00 93.00 192 SER A C 1
ATOM 1533 O O . SER A 1 192 ? 1.495 -7.928 -16.068 1.00 93.00 192 SER A O 1
ATOM 1535 N N . ALA A 1 193 ? 1.550 -9.763 -17.357 1.00 95.62 193 ALA A N 1
ATOM 1536 C CA . ALA A 1 193 ? 2.607 -10.431 -16.601 1.00 95.62 193 ALA A CA 1
ATOM 1537 C C . ALA A 1 193 ? 3.880 -9.584 -16.546 1.00 95.62 193 ALA A C 1
ATOM 1539 O O . ALA A 1 193 ? 4.442 -9.394 -15.470 1.00 95.62 193 ALA A O 1
ATOM 1540 N N . LEU A 1 194 ? 4.302 -9.029 -17.687 1.00 94.56 194 LEU A N 1
ATOM 1541 C CA . LEU A 1 194 ? 5.494 -8.188 -17.764 1.00 94.56 194 LEU A CA 1
ATOM 1542 C C . LEU A 1 194 ? 5.370 -6.937 -16.881 1.00 94.56 194 LEU A C 1
ATOM 1544 O O . LEU A 1 194 ? 6.273 -6.665 -16.091 1.00 94.56 194 LEU A O 1
ATOM 1548 N N . VAL A 1 195 ? 4.225 -6.248 -16.946 1.00 94.81 195 VAL A N 1
ATOM 1549 C CA . VAL A 1 195 ? 3.954 -5.052 -16.132 1.00 94.81 195 VAL A CA 1
ATOM 1550 C C . VAL A 1 195 ? 3.918 -5.376 -14.640 1.00 94.81 195 VAL A C 1
ATOM 1552 O O . VAL A 1 195 ? 4.466 -4.620 -13.839 1.00 94.81 195 VAL A O 1
ATOM 1555 N N . HIS A 1 196 ? 3.317 -6.500 -14.244 1.00 96.19 196 HIS A N 1
ATOM 1556 C CA . HIS A 1 196 ? 3.312 -6.939 -12.847 1.00 96.19 196 HIS A CA 1
ATOM 1557 C C . HIS A 1 196 ? 4.722 -7.269 -12.345 1.00 96.19 196 HIS A C 1
ATOM 1559 O O . HIS A 1 196 ? 5.074 -6.859 -11.242 1.00 96.19 196 HIS A O 1
ATOM 1565 N N . PHE A 1 197 ? 5.544 -7.951 -13.148 1.00 96.50 197 PHE A N 1
ATOM 1566 C CA . PHE A 1 197 ? 6.935 -8.238 -12.793 1.00 96.50 197 PHE A CA 1
ATOM 1567 C C . PHE A 1 197 ? 7.766 -6.959 -12.620 1.00 96.50 197 PHE A C 1
ATOM 1569 O O . PHE A 1 197 ? 8.410 -6.801 -11.585 1.00 96.50 197 PHE A O 1
ATOM 1576 N N . GLN A 1 198 ? 7.687 -6.013 -13.565 1.00 95.19 198 GLN A N 1
ATOM 1577 C CA . GLN A 1 198 ? 8.370 -4.714 -13.453 1.00 95.19 198 GLN A CA 1
ATOM 1578 C C . GLN A 1 198 ? 7.894 -3.907 -12.240 1.00 95.19 198 GLN A C 1
ATOM 1580 O O . GLN A 1 198 ? 8.686 -3.206 -11.610 1.00 95.19 198 GLN A O 1
ATOM 1585 N N . LEU A 1 199 ? 6.597 -3.966 -11.922 1.00 96.56 199 LEU A N 1
ATOM 1586 C CA . LEU A 1 199 ? 6.038 -3.267 -10.770 1.00 96.56 199 LEU A CA 1
ATOM 1587 C C . LEU A 1 199 ? 6.552 -3.870 -9.460 1.00 96.56 199 LEU A C 1
ATOM 1589 O O . LEU A 1 199 ? 7.041 -3.130 -8.616 1.00 96.56 199 LEU A O 1
ATOM 1593 N N . LEU A 1 200 ? 6.475 -5.192 -9.301 1.00 97.19 200 LEU A N 1
ATOM 1594 C CA . LEU A 1 200 ? 6.969 -5.902 -8.115 1.00 97.19 200 LEU A CA 1
ATOM 1595 C C . LEU A 1 200 ? 8.472 -5.687 -7.909 1.00 97.19 200 LEU A C 1
ATOM 1597 O O . LEU A 1 200 ? 8.917 -5.454 -6.790 1.00 97.19 200 LEU A O 1
ATOM 1601 N N . GLU A 1 201 ? 9.244 -5.688 -8.991 1.00 95.56 201 GLU A N 1
ATOM 1602 C CA . GLU A 1 201 ? 10.657 -5.319 -8.977 1.00 95.56 201 GLU A CA 1
ATOM 1603 C C . GLU A 1 201 ? 10.860 -3.861 -8.539 1.00 95.56 201 GLU A C 1
ATOM 1605 O O . GLU A 1 201 ? 11.669 -3.569 -7.662 1.00 95.56 201 GLU A O 1
ATOM 1610 N N . SER A 1 202 ? 10.082 -2.929 -9.097 1.00 95.69 202 SER A N 1
ATOM 1611 C CA . SER A 1 202 ? 10.165 -1.510 -8.736 1.00 95.69 202 SER A CA 1
ATOM 1612 C C . SER A 1 202 ? 9.797 -1.243 -7.274 1.00 95.69 202 SER A C 1
ATOM 1614 O O . SER A 1 202 ? 10.226 -0.228 -6.723 1.00 95.69 202 SER A O 1
ATOM 1616 N N . LEU A 1 203 ? 9.023 -2.136 -6.658 1.00 96.62 203 LEU A N 1
ATOM 1617 C CA . LEU A 1 203 ? 8.652 -2.110 -5.244 1.00 96.62 203 LEU A CA 1
ATOM 1618 C C . LEU A 1 203 ? 9.594 -2.933 -4.350 1.00 96.62 203 LEU A C 1
ATOM 1620 O O . LEU A 1 203 ? 9.380 -2.973 -3.144 1.00 96.62 203 LEU A O 1
ATOM 1624 N N . GLU A 1 204 ? 10.628 -3.565 -4.916 1.00 95.88 204 GLU A N 1
ATOM 1625 C CA . GLU A 1 204 ? 11.607 -4.405 -4.201 1.00 95.88 204 GLU A CA 1
ATOM 1626 C C . GLU A 1 204 ? 10.997 -5.679 -3.574 1.00 95.88 204 GLU A C 1
ATOM 1628 O O . GLU A 1 204 ? 11.463 -6.201 -2.560 1.00 95.88 204 GLU A O 1
ATOM 1633 N N . TYR A 1 205 ? 9.960 -6.233 -4.210 1.00 97.38 205 TYR A N 1
ATOM 1634 C CA . TYR A 1 205 ? 9.447 -7.584 -3.913 1.00 97.38 205 TYR A CA 1
ATOM 1635 C C . TYR A 1 205 ? 10.307 -8.660 -4.592 1.00 97.38 205 TYR A C 1
ATOM 1637 O O . TYR A 1 205 ? 10.336 -9.813 -4.160 1.00 97.38 205 TYR A O 1
ATOM 1645 N N . PHE A 1 206 ? 11.059 -8.251 -5.615 1.00 95.75 206 PHE A N 1
ATOM 1646 C CA . PHE A 1 206 ? 12.211 -8.971 -6.137 1.00 95.75 206 PHE A CA 1
ATOM 1647 C C . PHE A 1 206 ? 13.482 -8.173 -5.842 1.00 95.75 206 PHE A C 1
ATOM 1649 O O . PHE A 1 206 ? 13.474 -6.945 -5.934 1.00 95.75 206 PHE A O 1
ATOM 1656 N N . SER A 1 207 ? 14.560 -8.859 -5.472 1.00 92.75 207 SER A N 1
ATOM 1657 C CA . SER A 1 207 ? 15.878 -8.258 -5.264 1.00 92.75 207 SER A CA 1
ATOM 1658 C C . SER A 1 207 ? 16.561 -7.929 -6.595 1.00 92.75 207 SER A C 1
ATOM 1660 O O . SER A 1 207 ? 16.144 -8.382 -7.661 1.00 92.75 207 SER A O 1
ATOM 1662 N N . GLU A 1 208 ? 17.644 -7.150 -6.542 1.00 87.69 208 GLU A N 1
ATOM 1663 C CA . GLU A 1 208 ? 18.394 -6.716 -7.734 1.00 87.69 208 GLU A CA 1
ATOM 1664 C C . GLU A 1 208 ? 18.998 -7.875 -8.548 1.00 87.69 208 GLU A C 1
ATOM 1666 O O . GLU A 1 208 ? 19.247 -7.733 -9.743 1.00 87.69 208 GLU A O 1
ATOM 1671 N N . ASP A 1 209 ? 19.224 -9.031 -7.921 1.00 87.06 209 ASP A N 1
ATOM 1672 C CA . ASP A 1 209 ? 19.689 -10.264 -8.566 1.00 87.06 209 ASP A CA 1
ATOM 1673 C C . ASP A 1 209 ? 18.539 -11.149 -9.090 1.00 87.06 209 ASP A C 1
ATOM 1675 O O . ASP A 1 209 ? 18.776 -12.227 -9.641 1.00 87.06 209 ASP A O 1
ATOM 1679 N N . GLY A 1 210 ? 17.291 -10.700 -8.934 1.00 88.38 210 GLY A N 1
ATOM 1680 C CA . GLY A 1 210 ? 16.094 -11.423 -9.346 1.00 88.38 210 GLY A CA 1
ATOM 1681 C C . GLY A 1 210 ? 15.608 -12.472 -8.348 1.00 88.38 210 GLY A C 1
ATOM 1682 O O . GLY A 1 210 ? 14.743 -13.270 -8.705 1.00 88.38 210 GLY A O 1
ATOM 1683 N N . GLY A 1 211 ? 16.142 -12.506 -7.124 1.00 92.81 211 GLY A N 1
ATOM 1684 C CA . GLY A 1 211 ? 15.608 -13.308 -6.021 1.00 92.81 211 GLY A CA 1
ATOM 1685 C C . GLY A 1 211 ? 14.279 -12.772 -5.474 1.00 92.81 211 GLY A C 1
ATOM 1686 O O . GLY A 1 211 ? 13.911 -11.624 -5.700 1.00 92.81 211 GLY A O 1
ATOM 1687 N N . MET A 1 212 ? 13.529 -13.617 -4.762 1.00 95.12 212 MET A N 1
ATOM 1688 C CA . MET A 1 212 ? 12.328 -13.194 -4.028 1.00 95.12 212 MET A CA 1
ATOM 1689 C C . MET A 1 212 ? 12.760 -12.563 -2.700 1.00 95.12 212 MET A C 1
ATOM 1691 O O . MET A 1 212 ? 13.541 -13.175 -1.970 1.00 95.12 212 MET A O 1
ATOM 1695 N N . THR A 1 213 ? 12.257 -11.374 -2.362 1.00 96.94 213 THR A N 1
ATOM 1696 C CA . THR A 1 213 ? 12.501 -10.778 -1.036 1.00 96.94 213 THR A CA 1
ATOM 1697 C C . THR A 1 213 ? 11.525 -11.329 0.001 1.00 96.94 213 THR A C 1
ATOM 1699 O O . THR A 1 213 ? 10.540 -11.975 -0.346 1.00 96.94 213 THR A O 1
ATOM 1702 N N . VAL A 1 214 ? 11.746 -11.049 1.287 1.00 97.00 214 VAL A N 1
ATOM 1703 C CA . VAL A 1 214 ? 10.818 -11.466 2.359 1.00 97.00 214 VAL A CA 1
ATOM 1704 C C . VAL A 1 214 ? 9.412 -10.877 2.178 1.00 97.00 214 VAL A C 1
ATOM 1706 O O . VAL A 1 214 ? 8.421 -11.538 2.478 1.00 97.00 214 VAL A O 1
ATOM 1709 N N . LEU A 1 215 ? 9.315 -9.666 1.614 1.00 97.62 215 LEU A N 1
ATOM 1710 C CA . LEU A 1 215 ? 8.045 -9.022 1.261 1.00 97.62 215 LEU A CA 1
ATOM 1711 C C . LEU A 1 215 ? 7.352 -9.757 0.105 1.00 97.62 215 LEU A C 1
ATOM 1713 O O . LEU A 1 215 ? 6.155 -10.039 0.175 1.00 97.62 215 LEU A O 1
ATOM 1717 N N . GLY A 1 216 ? 8.115 -10.113 -0.933 1.00 97.50 216 GLY A N 1
ATOM 1718 C CA . GLY A 1 216 ? 7.662 -10.971 -2.030 1.00 97.50 216 GLY A CA 1
ATOM 1719 C C . GLY A 1 216 ? 7.150 -12.322 -1.547 1.00 97.50 216 GLY A C 1
ATOM 1720 O O . GLY A 1 216 ? 6.046 -12.744 -1.904 1.00 97.50 216 GLY A O 1
ATOM 1721 N N . ASP A 1 217 ? 7.935 -12.969 -0.690 1.00 97.38 217 ASP A N 1
ATOM 1722 C CA . ASP A 1 217 ? 7.665 -14.309 -0.191 1.00 97.38 217 ASP A CA 1
ATOM 1723 C C . ASP A 1 217 ? 6.381 -14.353 0.636 1.00 97.38 217 ASP A C 1
ATOM 1725 O O . ASP A 1 217 ? 5.534 -15.212 0.412 1.00 97.38 217 ASP A O 1
ATOM 1729 N N . VAL A 1 218 ? 6.173 -13.377 1.521 1.00 97.69 218 VAL A N 1
ATOM 1730 C CA . VAL A 1 218 ? 4.980 -13.354 2.368 1.00 97.69 218 VAL A CA 1
ATOM 1731 C C . VAL A 1 218 ? 3.717 -12.951 1.602 1.00 97.69 218 VAL A C 1
ATOM 1733 O O . VAL A 1 218 ? 2.625 -13.467 1.877 1.00 97.69 218 VAL A O 1
ATOM 1736 N N . LEU A 1 219 ? 3.848 -12.064 0.607 1.00 98.06 219 LEU A N 1
ATOM 1737 C CA . LEU A 1 219 ? 2.725 -11.607 -0.206 1.00 98.06 219 LEU A CA 1
ATOM 1738 C C . LEU A 1 219 ? 2.229 -12.710 -1.155 1.00 98.06 219 LEU A C 1
ATOM 1740 O O . LEU A 1 219 ? 1.026 -12.785 -1.407 1.00 98.06 219 LEU A O 1
ATOM 1744 N N . LYS A 1 220 ? 3.095 -13.613 -1.641 1.00 97.12 220 LYS A N 1
ATOM 1745 C CA . LYS A 1 220 ? 2.708 -14.690 -2.585 1.00 97.12 220 LYS A CA 1
ATOM 1746 C C . LYS A 1 220 ? 1.594 -15.606 -2.042 1.00 97.12 220 LYS A C 1
ATOM 1748 O O . LYS A 1 220 ? 0.792 -16.148 -2.812 1.00 97.12 220 LYS A O 1
ATOM 1753 N N . ASP A 1 221 ? 1.543 -15.766 -0.720 1.00 96.19 221 ASP A N 1
ATOM 1754 C CA . ASP A 1 221 ? 0.623 -16.668 -0.024 1.00 96.19 221 ASP A CA 1
ATOM 1755 C C . ASP A 1 221 ? -0.683 -15.973 0.386 1.00 96.19 221 ASP A C 1
ATOM 1757 O O . ASP A 1 221 ? -1.660 -16.632 0.743 1.00 96.19 221 ASP A O 1
ATOM 1761 N N . THR A 1 222 ? -0.754 -14.649 0.220 1.00 96.88 222 THR A N 1
ATOM 1762 C CA . THR A 1 222 ? -1.960 -13.861 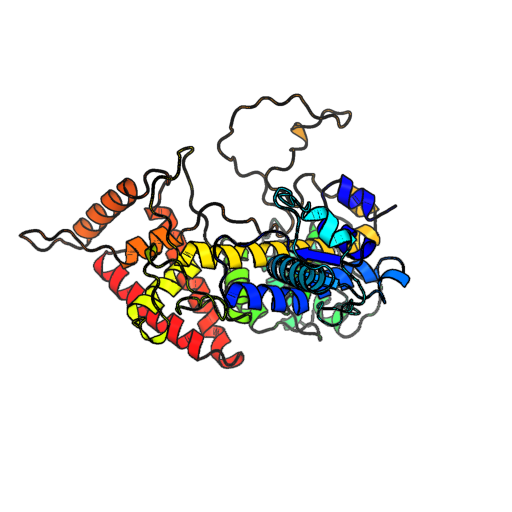0.486 1.00 96.88 222 THR A CA 1
ATOM 1763 C C . THR A 1 222 ? -3.105 -14.263 -0.462 1.00 96.88 222 THR A C 1
ATOM 1765 O O . THR A 1 222 ? -2.913 -14.318 -1.687 1.00 96.88 222 THR A O 1
ATOM 1768 N N . PRO A 1 223 ? -4.337 -14.484 0.040 1.00 93.25 223 PRO A N 1
ATOM 1769 C CA . PRO A 1 223 ? -5.504 -14.747 -0.800 1.00 93.25 223 PRO A CA 1
ATOM 1770 C C . PRO A 1 223 ? -5.751 -13.639 -1.831 1.00 93.25 223 PRO A C 1
ATOM 1772 O O . PRO A 1 223 ? -5.664 -12.458 -1.509 1.00 93.25 223 PRO A O 1
ATOM 1775 N N . SER A 1 224 ? -6.173 -13.993 -3.051 1.00 89.81 224 SER A N 1
ATOM 1776 C CA . SER A 1 224 ? -6.342 -13.026 -4.155 1.00 89.81 224 SER A CA 1
ATOM 1777 C C . SER A 1 224 ? -7.232 -11.822 -3.806 1.00 89.81 224 SER A C 1
ATOM 1779 O O . SER A 1 224 ? -6.958 -10.711 -4.243 1.00 89.81 224 SER A O 1
ATOM 1781 N N . ARG A 1 225 ? -8.259 -12.001 -2.958 1.00 89.94 225 ARG A N 1
ATOM 1782 C CA . ARG A 1 225 ? -9.136 -10.902 -2.502 1.00 89.94 225 ARG A CA 1
ATOM 1783 C C . ARG A 1 225 ? -8.443 -9.860 -1.610 1.00 89.94 225 ARG A C 1
ATOM 1785 O O . ARG A 1 225 ? -8.963 -8.759 -1.470 1.00 89.94 225 ARG A O 1
ATOM 1792 N N . PHE A 1 226 ? -7.313 -10.214 -1.001 1.00 94.06 226 PHE A N 1
ATOM 1793 C CA . PHE A 1 226 ? -6.542 -9.367 -0.091 1.00 94.06 226 PHE A CA 1
ATOM 1794 C C . PHE A 1 226 ? -5.181 -8.960 -0.659 1.00 94.06 226 PHE A C 1
ATOM 1796 O O . PHE A 1 226 ? -4.497 -8.178 -0.023 1.00 94.06 226 PHE A O 1
ATOM 1803 N N . GLN A 1 227 ? -4.815 -9.394 -1.867 1.00 92.81 227 GLN A N 1
ATOM 1804 C CA . GLN A 1 227 ? -3.516 -9.087 -2.477 1.00 92.81 227 GLN A CA 1
ATOM 1805 C C . GLN A 1 227 ? -3.187 -7.589 -2.526 1.00 92.81 227 GLN A C 1
ATOM 1807 O O . GLN A 1 227 ? -2.205 -7.166 -1.927 1.00 92.81 227 GLN A O 1
ATOM 1812 N N . GLU A 1 228 ? -4.016 -6.765 -3.182 1.00 92.94 228 GLU A N 1
ATOM 1813 C CA . GLU A 1 228 ? -3.766 -5.314 -3.243 1.00 92.94 228 GLU A CA 1
ATOM 1814 C C . GLU A 1 228 ? -3.811 -4.655 -1.843 1.00 92.94 228 GLU A C 1
ATOM 1816 O O . GLU A 1 228 ? -2.889 -3.901 -1.529 1.00 92.94 228 GLU A O 1
ATOM 1821 N N . PRO A 1 229 ? -4.812 -4.926 -0.973 1.00 94.62 229 PRO A N 1
ATOM 1822 C CA . PRO A 1 229 ? -4.808 -4.410 0.397 1.00 94.62 229 PRO A CA 1
ATOM 1823 C C . PRO A 1 229 ? -3.580 -4.809 1.230 1.00 94.62 229 PRO A C 1
ATOM 1825 O O . PRO A 1 229 ? -3.056 -3.963 1.950 1.00 94.62 229 PRO A O 1
ATOM 1828 N N . THR A 1 230 ? -3.107 -6.055 1.129 1.00 97.19 230 THR A N 1
ATOM 1829 C CA . THR A 1 230 ? -1.941 -6.548 1.878 1.00 97.19 230 THR A CA 1
ATOM 1830 C C . THR A 1 230 ? -0.650 -5.950 1.344 1.00 97.19 230 THR A C 1
ATOM 1832 O O . THR A 1 230 ? 0.136 -5.462 2.149 1.00 97.19 230 THR A O 1
ATOM 1835 N N . LEU A 1 231 ? -0.460 -5.892 0.016 1.00 96.88 231 LEU A N 1
ATOM 1836 C CA . LEU A 1 231 ? 0.655 -5.152 -0.590 1.00 96.88 231 LEU A CA 1
ATOM 1837 C C . LEU A 1 231 ? 0.695 -3.740 -0.014 1.00 96.88 231 LEU A C 1
ATOM 1839 O O . LEU A 1 231 ? 1.717 -3.283 0.473 1.00 96.88 231 LEU A O 1
ATOM 1843 N N . PHE A 1 232 ? -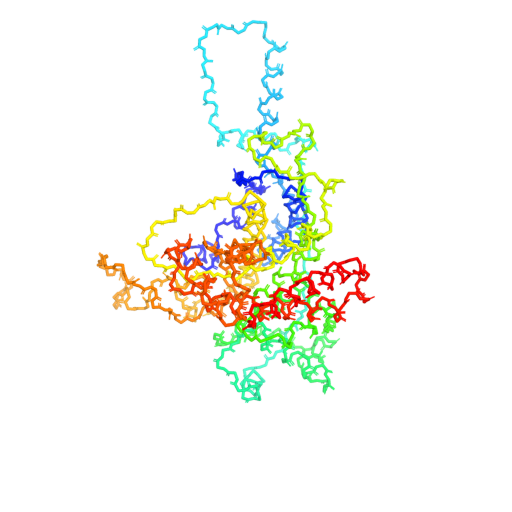0.451 -3.065 0.018 1.00 95.31 232 PHE A N 1
ATOM 1844 C CA . PHE A 1 232 ? -0.513 -1.701 0.511 1.00 95.31 232 PHE A CA 1
ATOM 1845 C C . PHE A 1 232 ? -0.243 -1.572 2.019 1.00 95.31 232 PHE A C 1
ATOM 1847 O O . PHE A 1 232 ? 0.357 -0.589 2.443 1.00 95.31 232 PHE A O 1
ATOM 1854 N N . ALA A 1 233 ? -0.660 -2.543 2.834 1.00 97.50 233 ALA A N 1
ATOM 1855 C CA . ALA A 1 233 ? -0.328 -2.574 4.258 1.00 97.50 233 ALA A CA 1
ATOM 1856 C C . ALA A 1 233 ? 1.186 -2.732 4.482 1.00 97.50 233 ALA A C 1
ATOM 1858 O O . ALA A 1 233 ? 1.760 -1.996 5.282 1.00 97.50 233 ALA A O 1
ATOM 1859 N N . LEU A 1 234 ? 1.829 -3.638 3.738 1.00 97.88 234 LEU A N 1
ATOM 1860 C CA . LEU A 1 234 ? 3.279 -3.844 3.771 1.00 97.88 234 LEU A CA 1
ATOM 1861 C C . LEU A 1 234 ? 4.038 -2.597 3.310 1.00 97.88 234 LEU A C 1
ATOM 1863 O O . LEU A 1 234 ? 5.001 -2.186 3.951 1.00 97.88 234 LEU A O 1
ATOM 1867 N N . GLU A 1 235 ? 3.552 -1.938 2.261 1.00 96.94 235 GLU A N 1
ATOM 1868 C CA . GLU A 1 235 ? 4.108 -0.674 1.791 1.00 96.94 235 GLU A CA 1
ATOM 1869 C C . GLU A 1 235 ? 3.985 0.438 2.845 1.00 96.94 235 GLU A C 1
ATOM 1871 O O . GLU A 1 235 ? 4.960 1.113 3.154 1.00 96.94 235 GLU A O 1
ATOM 1876 N N . LEU A 1 236 ? 2.820 0.627 3.469 1.00 97.06 236 LEU A N 1
ATOM 1877 C CA . LEU A 1 236 ? 2.673 1.622 4.539 1.00 97.06 236 LEU A CA 1
ATOM 1878 C C . LEU A 1 236 ? 3.562 1.312 5.756 1.00 97.06 236 LEU A C 1
ATOM 1880 O O . LEU A 1 236 ? 4.041 2.240 6.407 1.00 97.06 236 LEU A O 1
ATOM 1884 N N . MET A 1 237 ? 3.787 0.029 6.055 1.00 96.31 237 MET A N 1
ATOM 1885 C CA . MET A 1 237 ? 4.728 -0.409 7.087 1.00 96.31 237 MET A CA 1
ATOM 1886 C C . MET A 1 237 ? 6.173 -0.060 6.708 1.00 96.31 237 MET A C 1
ATOM 1888 O O . MET A 1 237 ? 6.884 0.494 7.540 1.00 96.31 237 MET A O 1
ATOM 1892 N N . LYS A 1 238 ? 6.590 -0.309 5.456 1.00 95.06 238 LYS A N 1
ATOM 1893 C CA . LYS A 1 2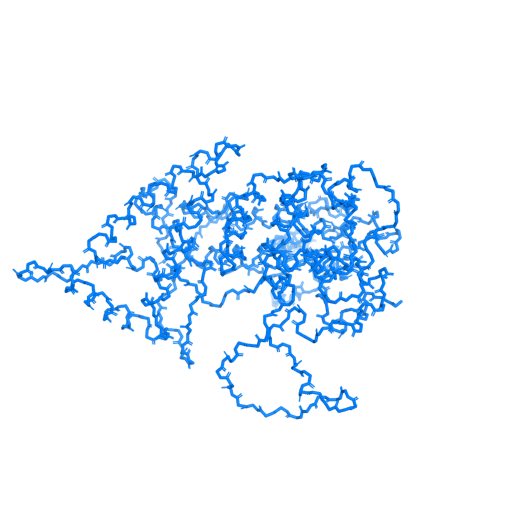38 ? 7.931 0.034 4.941 1.00 95.06 238 LYS A CA 1
ATOM 1894 C C . LYS A 1 238 ? 8.260 1.518 5.141 1.00 95.06 238 LYS A C 1
ATOM 1896 O O . LYS A 1 238 ? 9.376 1.846 5.522 1.00 95.06 238 LYS A O 1
ATOM 1901 N N . PHE A 1 239 ? 7.281 2.401 4.938 1.00 96.12 239 PHE A N 1
ATOM 1902 C C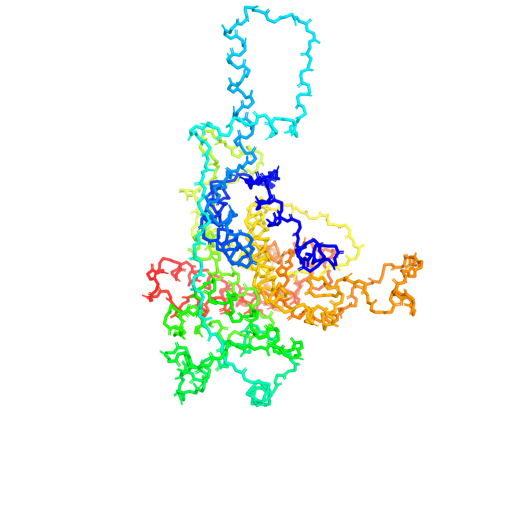A . PHE A 1 239 ? 7.434 3.849 5.138 1.00 96.12 239 PHE A CA 1
ATOM 1903 C C . PHE A 1 239 ? 7.125 4.322 6.573 1.00 96.12 239 PHE A C 1
ATOM 1905 O O . PHE A 1 239 ? 7.043 5.523 6.813 1.00 96.12 239 PHE A O 1
ATOM 1912 N N . GLY A 1 240 ? 6.904 3.412 7.529 1.00 95.25 240 GLY A N 1
ATOM 1913 C CA . GLY A 1 240 ? 6.684 3.753 8.942 1.00 95.25 240 GLY A CA 1
ATOM 1914 C C . GLY A 1 240 ? 5.371 4.488 9.240 1.00 95.25 240 GLY A C 1
ATOM 1915 O O . GLY A 1 240 ? 5.215 5.066 10.311 1.00 95.25 240 GLY A O 1
ATOM 1916 N N . VAL A 1 241 ? 4.408 4.483 8.313 1.00 96.38 241 VAL A N 1
ATOM 1917 C CA . VAL A 1 241 ? 3.133 5.215 8.451 1.00 96.38 241 VAL A CA 1
ATOM 1918 C C . VAL A 1 241 ? 1.949 4.316 8.821 1.00 96.38 241 VAL A C 1
ATOM 1920 O O . VAL A 1 241 ? 0.849 4.809 9.090 1.00 96.38 241 VAL A O 1
ATOM 1923 N N . LEU A 1 242 ? 2.153 2.996 8.861 1.00 96.88 242 LEU A N 1
ATOM 1924 C CA . LEU A 1 242 ? 1.215 2.047 9.460 1.00 96.88 242 LEU A CA 1
ATOM 1925 C C . LEU A 1 242 ? 1.570 1.816 10.934 1.00 96.88 242 LEU A C 1
ATOM 1927 O O . LEU A 1 242 ? 2.170 0.808 11.277 1.00 96.88 242 LEU A O 1
ATOM 1931 N N . THR A 1 243 ? 1.191 2.755 11.796 1.00 96.19 243 THR A N 1
ATOM 1932 C CA . THR A 1 243 ? 1.440 2.700 13.250 1.00 96.19 243 THR A CA 1
ATOM 1933 C C . THR A 1 243 ? 0.134 2.823 14.046 1.00 96.19 243 THR A C 1
ATOM 1935 O O . THR A 1 243 ? -0.895 3.246 13.505 1.00 96.19 243 THR A O 1
ATOM 1938 N N . GLY A 1 244 ? 0.153 2.440 15.325 1.00 96.88 244 GLY A N 1
ATOM 1939 C CA . GLY A 1 244 ? -0.888 2.775 16.299 1.00 96.88 244 GLY A CA 1
ATOM 1940 C C . GLY A 1 244 ? -0.763 4.190 16.877 1.00 96.88 244 GLY A C 1
ATOM 1941 O O . GLY A 1 244 ? -1.712 4.681 17.492 1.00 96.88 244 GLY A O 1
ATOM 1942 N N . ASP A 1 245 ? 0.371 4.861 16.668 1.00 96.75 245 ASP A N 1
ATOM 1943 C CA . ASP A 1 245 ? 0.623 6.183 17.231 1.00 96.75 245 ASP A CA 1
ATOM 1944 C C . ASP A 1 245 ? -0.250 7.276 16.592 1.00 96.75 245 ASP A C 1
ATOM 1946 O O . ASP A 1 245 ? -0.492 7.266 15.372 1.00 96.75 245 ASP A O 1
ATOM 1950 N N . PRO A 1 246 ? -0.736 8.239 17.400 1.00 95.50 246 PRO A N 1
ATOM 1951 C CA . PRO A 1 246 ? -1.348 9.450 16.879 1.00 95.50 246 PRO A CA 1
ATOM 1952 C C . PRO A 1 246 ? -0.373 10.219 15.987 1.00 95.50 246 PRO A C 1
ATOM 1954 O O . PRO A 1 246 ? 0.806 10.324 16.302 1.00 95.50 246 PRO A O 1
ATOM 1957 N N . PHE A 1 247 ? -0.885 10.794 14.906 1.00 96.00 247 PHE A N 1
ATOM 1958 C CA . PHE A 1 247 ? -0.111 11.660 14.027 1.00 96.00 247 PHE A CA 1
ATOM 1959 C C . PHE A 1 247 ? 0.229 13.003 14.669 1.00 96.00 247 PHE A C 1
ATOM 1961 O O . PHE A 1 247 ? -0.528 13.539 15.478 1.00 96.00 247 PHE A O 1
ATOM 1968 N N . GLU A 1 248 ? 1.337 13.599 14.258 1.00 94.62 248 GLU A N 1
ATOM 1969 C CA . GLU A 1 248 ? 1.780 14.880 14.794 1.00 94.62 248 GLU A CA 1
ATOM 1970 C C . GLU A 1 248 ? 1.404 16.063 13.888 1.00 94.62 248 GLU A C 1
ATOM 1972 O O . GLU A 1 248 ? 1.456 15.965 12.653 1.00 94.62 248 GLU A O 1
ATOM 1977 N N . PRO A 1 249 ? 1.054 17.228 14.467 1.00 93.69 249 PRO A N 1
ATOM 1978 C CA . PRO A 1 249 ? 0.938 18.453 13.692 1.00 93.69 249 PRO A CA 1
ATOM 1979 C C . PRO A 1 249 ? 2.315 18.869 13.168 1.00 93.69 249 PRO A C 1
ATOM 1981 O O . PRO A 1 249 ? 3.339 18.610 13.793 1.00 93.69 249 PRO A O 1
ATOM 1984 N N . VAL A 1 250 ? 2.343 19.551 12.026 1.00 92.12 250 VAL A N 1
ATOM 1985 C CA . VAL A 1 250 ? 3.573 20.124 11.459 1.00 92.12 250 VAL A CA 1
ATOM 1986 C C . VAL A 1 250 ? 4.237 21.076 12.463 1.00 92.12 250 VAL A C 1
ATOM 1988 O O . VAL A 1 250 ? 3.544 21.760 13.216 1.00 92.12 250 VAL A O 1
ATOM 1991 N N . ASP A 1 251 ? 5.571 21.154 12.455 1.00 87.06 251 ASP A N 1
ATOM 1992 C CA . ASP A 1 251 ? 6.325 22.040 13.347 1.00 87.06 251 ASP A CA 1
ATOM 1993 C C . ASP A 1 251 ? 5.829 23.493 13.284 1.00 87.06 251 ASP A C 1
ATOM 1995 O O . ASP A 1 251 ? 5.600 24.056 12.211 1.00 87.06 251 ASP A O 1
ATOM 1999 N N . GLY A 1 252 ? 5.644 24.101 14.458 1.00 85.62 252 GLY A N 1
ATOM 2000 C CA . GLY A 1 252 ? 5.085 25.450 14.582 1.00 85.62 252 GLY A CA 1
ATOM 2001 C C . GLY A 1 252 ? 3.572 25.538 14.343 1.00 85.62 252 GLY A C 1
ATOM 2002 O O . GLY A 1 252 ? 3.035 26.644 14.279 1.00 85.62 252 GLY A O 1
ATOM 2003 N N . SER A 1 253 ? 2.878 24.404 14.221 1.00 87.31 253 SER A N 1
ATOM 2004 C CA . SER A 1 253 ? 1.424 24.316 14.081 1.00 87.31 253 SER A CA 1
ATOM 2005 C C . SER A 1 253 ? 0.802 23.435 15.168 1.00 87.31 253 SER A C 1
ATOM 2007 O O . SER A 1 253 ? 1.476 22.649 15.828 1.00 87.31 253 SER A O 1
ATOM 2009 N N . GLU A 1 254 ? -0.512 23.552 15.338 1.00 89.25 254 GLU A N 1
ATOM 2010 C CA . GLU A 1 254 ? -1.313 22.687 16.201 1.00 89.25 254 GLU A CA 1
ATOM 2011 C C . GLU A 1 254 ? -2.568 22.249 15.448 1.00 89.25 254 GLU A C 1
ATOM 2013 O O . GLU A 1 254 ? -3.136 23.004 14.651 1.00 89.25 254 GLU A O 1
ATOM 2018 N N . PHE A 1 255 ? -3.041 21.030 15.714 1.00 91.25 255 PHE A N 1
ATOM 2019 C CA . PHE A 1 255 ? -4.353 20.631 15.222 1.00 91.25 255 PHE A CA 1
ATOM 2020 C C . PHE A 1 255 ? -5.462 21.454 15.893 1.00 91.25 255 PHE A C 1
ATOM 2022 O O . PHE A 1 255 ? -5.313 21.876 17.042 1.00 91.25 255 PHE A O 1
ATOM 2029 N N . PRO A 1 256 ? -6.610 21.664 15.219 1.00 88.75 256 PRO A N 1
ATOM 2030 C CA . PRO A 1 256 ? -7.698 22.450 15.786 1.00 88.75 256 PRO A CA 1
ATOM 2031 C C . PRO A 1 256 ? -8.155 21.904 17.145 1.00 88.75 256 PRO A C 1
ATOM 2033 O O . PRO A 1 256 ? -8.543 20.740 17.254 1.00 88.75 256 PRO A O 1
ATOM 2036 N N . ALA A 1 257 ? -8.198 22.763 18.170 1.00 86.25 257 ALA A N 1
ATOM 2037 C CA . ALA A 1 257 ? -8.548 22.375 19.543 1.00 86.25 257 ALA A CA 1
ATOM 2038 C C . ALA A 1 257 ? -9.910 21.655 19.662 1.00 86.25 257 ALA A C 1
ATOM 2040 O O . ALA A 1 257 ? -10.106 20.818 20.544 1.00 86.25 257 ALA A O 1
ATOM 2041 N N . ALA A 1 258 ? -10.843 21.935 18.743 1.00 86.88 258 ALA A N 1
ATOM 2042 C CA . ALA A 1 258 ? -12.154 21.288 18.674 1.00 86.88 258 ALA A CA 1
ATOM 2043 C C . ALA A 1 258 ? -12.092 19.769 18.414 1.00 86.88 258 ALA A C 1
ATOM 2045 O O . ALA A 1 258 ? -13.032 19.059 18.760 1.00 86.88 258 ALA A O 1
ATOM 2046 N N . VAL A 1 259 ? -11.001 19.267 17.829 1.00 83.31 259 VAL A N 1
ATOM 2047 C CA . VAL A 1 259 ? -10.839 17.854 17.450 1.00 83.31 259 VAL A CA 1
ATOM 2048 C C . VAL A 1 259 ? -10.459 16.971 18.645 1.00 83.31 259 VAL A C 1
ATOM 2050 O O . VAL A 1 259 ? -10.758 15.781 18.628 1.00 83.31 259 VAL A O 1
ATOM 2053 N N . ARG A 1 260 ? -9.834 17.533 19.693 1.00 83.06 260 ARG A N 1
ATOM 2054 C CA . ARG A 1 260 ? -9.320 16.783 20.862 1.00 83.06 260 ARG A CA 1
ATOM 2055 C C . ARG A 1 260 ? -8.506 15.538 20.466 1.00 83.06 260 ARG A C 1
ATOM 2057 O O . ARG A 1 260 ? -8.723 14.447 20.988 1.00 83.06 260 ARG A O 1
ATOM 2064 N N . TYR A 1 261 ? -7.591 15.704 19.516 1.00 89.62 261 TYR A N 1
ATOM 2065 C CA . TYR A 1 261 ? -6.735 14.621 19.043 1.00 89.62 261 TYR A CA 1
ATOM 2066 C C . TYR A 1 261 ? -5.670 14.263 20.102 1.00 89.62 261 TYR A C 1
ATOM 2068 O O . TYR A 1 261 ? -5.068 15.184 20.663 1.00 89.62 261 TYR A O 1
ATOM 2076 N N . PRO A 1 262 ? -5.452 12.972 20.426 1.00 87.50 262 PRO A N 1
ATOM 2077 C CA . PRO A 1 262 ? -4.477 12.574 21.440 1.00 87.50 262 PRO A CA 1
ATOM 2078 C C . PRO A 1 262 ? -3.046 12.896 20.993 1.00 87.50 262 PRO A C 1
ATOM 2080 O O . PRO A 1 262 ? -2.725 12.797 19.813 1.00 87.50 262 PRO A O 1
ATOM 2083 N N . LYS A 1 263 ? -2.180 13.243 21.950 1.00 87.50 263 LYS A N 1
ATOM 2084 C CA . LYS A 1 263 ? -0.731 13.345 21.721 1.00 87.50 263 LYS A CA 1
ATOM 2085 C C . LYS A 1 263 ? -0.069 11.991 21.953 1.00 87.50 263 LYS A C 1
ATOM 2087 O O . LYS A 1 263 ? -0.568 11.226 22.786 1.00 87.50 263 LYS A O 1
ATOM 2092 N N . ILE A 1 264 ? 1.052 11.724 21.284 1.00 88.06 264 ILE A N 1
ATOM 2093 C CA . ILE A 1 264 ? 1.791 10.455 21.384 1.00 88.06 264 ILE A CA 1
ATOM 2094 C C . ILE A 1 264 ? 2.098 10.102 22.846 1.00 88.06 264 ILE A C 1
ATOM 2096 O O . ILE A 1 264 ? 1.832 8.980 23.271 1.00 88.06 264 ILE A O 1
ATOM 2100 N N . GLU A 1 265 ? 2.546 11.068 23.652 1.00 89.31 265 GLU A N 1
ATOM 2101 C CA . GLU A 1 265 ? 2.938 10.850 25.054 1.00 89.31 265 GLU A CA 1
ATOM 2102 C C . GLU A 1 265 ? 1.751 10.524 25.971 1.00 89.31 265 GLU A C 1
ATOM 2104 O O . GLU A 1 265 ? 1.918 9.991 27.065 1.00 89.31 265 GLU A O 1
ATOM 2109 N N . THR A 1 266 ? 0.541 10.874 25.536 1.00 90.75 266 THR A N 1
ATOM 2110 C CA . THR A 1 266 ? -0.705 10.684 26.294 1.00 90.75 266 THR A CA 1
ATOM 2111 C C . THR A 1 266 ? -1.533 9.497 25.809 1.00 90.75 266 THR A C 1
ATOM 2113 O O . THR A 1 266 ? -2.515 9.131 26.456 1.00 90.75 266 THR A O 1
ATOM 2116 N N . ALA A 1 267 ? -1.170 8.906 24.668 1.00 93.06 267 ALA A N 1
ATOM 2117 C CA . ALA A 1 267 ? -1.912 7.811 24.070 1.00 93.06 267 ALA A CA 1
ATOM 2118 C C . ALA A 1 267 ? -1.677 6.512 24.846 1.00 93.06 267 ALA A C 1
ATOM 2120 O O . ALA A 1 267 ? -0.554 6.036 24.989 1.00 93.06 267 ALA A O 1
ATOM 2121 N N . THR A 1 268 ? -2.763 5.915 25.332 1.00 95.69 268 THR A N 1
ATOM 2122 C CA . THR A 1 268 ? -2.709 4.613 26.010 1.00 95.69 268 THR A CA 1
ATOM 2123 C C . THR A 1 268 ? -2.443 3.481 25.015 1.00 95.69 268 THR A C 1
ATOM 2125 O O . THR A 1 268 ? -2.903 3.533 23.875 1.00 95.69 268 THR A O 1
ATOM 2128 N N . GLU A 1 269 ? -1.817 2.392 25.465 1.00 95.62 269 GLU A N 1
ATOM 2129 C CA . GLU A 1 269 ? -1.584 1.190 24.638 1.00 95.62 269 GLU A CA 1
ATOM 2130 C C . GLU A 1 269 ? -2.876 0.629 24.019 1.00 95.62 269 GLU A C 1
ATOM 2132 O O . GLU A 1 269 ? -2.898 0.187 22.868 1.00 95.62 269 GLU A O 1
ATOM 2137 N N . LYS A 1 270 ? -3.991 0.701 24.762 1.00 96.38 270 LYS A N 1
ATOM 2138 C CA . LYS A 1 270 ? -5.316 0.314 24.260 1.00 96.38 270 LYS A CA 1
ATOM 2139 C C . LYS A 1 270 ? -5.751 1.206 23.095 1.00 96.38 270 LYS A C 1
ATOM 2141 O O . LYS A 1 270 ? -6.254 0.692 22.100 1.00 96.38 270 LYS A O 1
ATOM 2146 N N . GLN A 1 271 ? -5.565 2.523 23.201 1.00 96.12 271 GLN A N 1
ATOM 2147 C CA . GLN A 1 271 ? -5.883 3.451 22.112 1.00 96.12 271 GLN A CA 1
ATOM 2148 C C . GLN A 1 271 ? -4.996 3.197 20.896 1.00 96.12 271 GLN A C 1
ATOM 2150 O O . GLN A 1 271 ? -5.532 3.100 19.798 1.00 96.12 271 GLN A O 1
ATOM 2155 N N . LYS A 1 272 ? -3.685 3.008 21.086 1.00 97.62 272 LYS A N 1
ATOM 2156 C CA . LYS A 1 272 ? -2.757 2.687 19.991 1.00 97.62 272 LYS A CA 1
ATOM 2157 C C . LYS A 1 272 ? -3.166 1.410 19.252 1.00 97.62 272 LYS A C 1
ATOM 2159 O O . LYS A 1 272 ? -3.266 1.402 18.028 1.00 97.62 272 LYS A O 1
ATOM 2164 N N . SER A 1 273 ? -3.525 0.367 20.001 1.00 98.50 273 SER A N 1
ATOM 2165 C CA . SER A 1 273 ? -4.034 -0.898 19.453 1.00 98.50 273 SER A CA 1
ATOM 2166 C C . SER A 1 273 ? -5.313 -0.710 18.625 1.00 98.50 273 SER A C 1
ATOM 2168 O O . SER A 1 273 ? -5.415 -1.218 17.509 1.00 98.50 273 SER A O 1
ATOM 2170 N N . ILE A 1 274 ? -6.290 0.050 19.138 1.00 98.31 274 ILE A N 1
ATOM 2171 C CA . ILE A 1 274 ? -7.543 0.344 18.419 1.00 98.31 274 ILE A CA 1
ATOM 2172 C C . ILE A 1 274 ? -7.271 1.178 17.162 1.00 98.31 274 ILE A C 1
ATOM 2174 O O . ILE A 1 274 ? -7.857 0.905 16.112 1.00 98.31 274 ILE A O 1
ATOM 2178 N N . THR A 1 275 ? -6.380 2.167 17.243 1.00 97.88 275 THR A N 1
ATOM 2179 C CA . THR A 1 275 ? -5.959 2.989 16.102 1.00 97.88 275 THR A CA 1
ATOM 2180 C C . THR A 1 275 ? -5.335 2.124 15.012 1.00 97.88 275 THR A C 1
ATOM 2182 O O . THR A 1 275 ? -5.774 2.199 13.865 1.00 97.88 275 THR A O 1
ATOM 2185 N N . LEU A 1 276 ? -4.395 1.240 15.360 1.00 98.62 276 LEU A N 1
ATOM 2186 C CA . LEU A 1 276 ? -3.754 0.335 14.406 1.00 98.62 276 LEU A CA 1
ATOM 2187 C C . LEU A 1 276 ? -4.776 -0.583 13.714 1.00 98.62 276 LEU A C 1
ATOM 2189 O O . LEU A 1 276 ? -4.823 -0.632 12.482 1.00 98.62 276 LEU A O 1
ATOM 2193 N N . LEU A 1 277 ? -5.653 -1.237 14.487 1.00 98.62 277 LEU A N 1
ATOM 2194 C CA . LEU A 1 277 ? -6.747 -2.065 13.956 1.00 98.62 277 LEU A CA 1
ATOM 2195 C C . LEU A 1 277 ? -7.626 -1.280 12.975 1.00 98.62 277 LEU A C 1
ATOM 2197 O O . LEU A 1 277 ? -7.970 -1.765 11.895 1.00 98.62 277 LEU A O 1
ATOM 2201 N N . SER A 1 278 ? -7.975 -0.045 13.336 1.00 98.00 278 SER A N 1
ATOM 2202 C CA . SER A 1 278 ? -8.845 0.821 12.538 1.00 98.00 278 SER A CA 1
ATOM 2203 C C . SER A 1 278 ? -8.161 1.303 11.256 1.00 98.00 278 SER A C 1
ATOM 2205 O O . SER A 1 278 ? -8.794 1.354 10.198 1.00 98.00 278 SER A O 1
ATOM 2207 N N . ARG A 1 279 ? -6.863 1.619 11.303 1.00 97.81 279 ARG A N 1
ATOM 2208 C CA . ARG A 1 279 ? -6.067 1.999 10.127 1.00 97.81 279 ARG A CA 1
ATOM 2209 C C . ARG A 1 279 ? -5.917 0.824 9.160 1.00 97.81 279 ARG A C 1
ATOM 2211 O O . ARG A 1 279 ? -6.236 0.983 7.984 1.00 97.81 279 ARG A O 1
ATOM 2218 N N . VAL A 1 280 ? -5.573 -0.374 9.642 1.00 98.06 280 VAL A N 1
ATOM 2219 C CA . VAL A 1 280 ? -5.518 -1.582 8.795 1.00 98.06 280 VAL A CA 1
ATOM 2220 C C . VAL A 1 280 ? -6.887 -1.878 8.181 1.00 98.06 280 VAL A C 1
ATOM 2222 O O . VAL A 1 280 ? -7.005 -1.996 6.962 1.00 98.06 280 VAL A O 1
ATOM 2225 N N . ALA A 1 281 ? -7.956 -1.894 8.982 1.00 97.31 281 ALA A N 1
ATOM 2226 C CA . ALA A 1 281 ? -9.309 -2.101 8.467 1.00 97.31 281 ALA A CA 1
ATOM 2227 C C . ALA A 1 281 ? -9.720 -1.031 7.437 1.00 97.31 281 ALA A C 1
ATOM 2229 O O . ALA A 1 281 ? -10.497 -1.319 6.530 1.00 97.31 281 ALA A O 1
ATOM 2230 N N . SER A 1 282 ? -9.171 0.187 7.503 1.00 95.94 282 SER A N 1
ATOM 2231 C CA . SER A 1 282 ? -9.466 1.244 6.526 1.00 95.94 282 SER A CA 1
ATOM 2232 C C . SER A 1 282 ? -8.992 0.939 5.101 1.00 95.94 282 SER A C 1
ATOM 2234 O O . SER A 1 282 ? -9.435 1.596 4.158 1.00 95.94 282 SER A O 1
ATOM 2236 N N . LEU A 1 283 ? -8.124 -0.057 4.917 1.00 95.31 283 LEU A N 1
ATOM 2237 C CA . LEU A 1 283 ? -7.689 -0.498 3.592 1.00 95.31 283 LEU A CA 1
ATOM 2238 C C . LEU A 1 283 ? -8.752 -1.339 2.869 1.00 95.31 283 LEU A C 1
ATOM 2240 O O . LEU A 1 283 ? -8.676 -1.503 1.649 1.00 95.31 283 LEU A O 1
ATOM 2244 N N . ILE A 1 284 ? -9.768 -1.817 3.595 1.00 92.88 284 ILE A N 1
ATOM 2245 C CA . ILE A 1 284 ? -10.902 -2.559 3.046 1.00 92.88 284 ILE A CA 1
ATOM 2246 C C . ILE A 1 284 ? -12.078 -1.605 2.783 1.00 92.88 284 ILE A C 1
ATOM 2248 O O . ILE A 1 284 ? -12.496 -0.868 3.687 1.00 92.88 284 ILE A O 1
ATOM 2252 N N . PRO A 1 285 ? -12.635 -1.596 1.556 1.00 88.69 285 PRO A N 1
ATOM 2253 C CA . PRO A 1 285 ? -13.778 -0.759 1.231 1.00 88.69 285 PRO A CA 1
ATOM 2254 C C . PRO A 1 285 ? -15.071 -1.289 1.860 1.00 88.69 285 PRO A C 1
ATOM 2256 O O . PRO A 1 285 ? -15.264 -2.495 1.990 1.00 88.69 285 PRO A O 1
ATOM 2259 N N . MET A 1 286 ? -15.990 -0.373 2.172 1.00 87.75 286 MET A N 1
ATOM 2260 C CA . MET A 1 286 ? -17.355 -0.707 2.598 1.00 87.75 286 MET A CA 1
ATOM 2261 C C . MET A 1 286 ? -18.321 -0.668 1.429 1.00 87.75 286 MET A C 1
ATOM 2263 O O . MET A 1 286 ? -18.228 0.225 0.579 1.00 87.75 286 MET A O 1
ATOM 2267 N N . LYS A 1 287 ? -19.315 -1.557 1.435 1.00 88.25 287 LYS A N 1
ATOM 2268 C CA . LYS A 1 287 ? -20.423 -1.473 0.482 1.00 88.25 287 LYS A CA 1
ATOM 2269 C C . LYS A 1 287 ? -21.456 -0.478 0.986 1.00 88.25 287 LYS A C 1
ATOM 2271 O O . LYS A 1 287 ? -22.061 -0.684 2.036 1.00 88.25 287 LYS A O 1
ATOM 2276 N N . LEU A 1 288 ? -21.676 0.584 0.216 1.00 87.94 288 LEU A N 1
ATOM 2277 C CA . LEU A 1 288 ? -22.695 1.585 0.509 1.00 87.94 288 LEU A CA 1
ATOM 2278 C C . LEU A 1 288 ? -23.956 1.392 -0.332 1.00 87.94 288 LEU A C 1
ATOM 2280 O O . LEU A 1 288 ? -23.900 0.949 -1.480 1.00 87.94 288 LEU A O 1
ATOM 2284 N N . LYS A 1 289 ? -25.083 1.785 0.252 1.00 88.06 289 LYS A N 1
ATOM 2285 C CA . LYS A 1 289 ? -26.324 2.127 -0.440 1.00 88.06 289 LYS A CA 1
ATOM 2286 C C . LYS A 1 289 ? -26.150 3.472 -1.152 1.00 88.06 289 LYS A C 1
ATOM 2288 O O . LYS A 1 289 ? -25.206 4.214 -0.881 1.00 88.06 289 LYS A O 1
ATOM 2293 N N . ASN A 1 290 ? -27.088 3.819 -2.029 1.00 82.38 290 ASN A N 1
ATOM 2294 C CA . ASN A 1 290 ? -27.140 5.138 -2.672 1.00 82.38 290 ASN A CA 1
ATOM 2295 C C . ASN A 1 290 ? -27.685 6.226 -1.720 1.00 82.38 290 ASN A C 1
ATOM 2297 O O . ASN A 1 290 ? -28.518 7.035 -2.119 1.00 82.38 290 ASN A O 1
ATOM 2301 N N . ASP A 1 291 ? -27.207 6.242 -0.476 1.00 79.88 291 ASP A N 1
ATOM 2302 C CA . ASP A 1 291 ? -27.611 7.178 0.572 1.00 79.88 291 ASP A CA 1
ATOM 2303 C C . ASP A 1 291 ? -26.452 8.118 0.931 1.00 79.88 291 ASP A C 1
ATOM 2305 O O . ASP A 1 291 ? -25.276 7.823 0.689 1.00 79.88 291 ASP A O 1
ATOM 2309 N N . LEU A 1 292 ? -26.779 9.272 1.517 1.00 77.00 292 LEU A N 1
ATOM 2310 C CA . LEU A 1 292 ? -25.775 10.202 2.028 1.00 77.00 292 LEU A CA 1
ATOM 2311 C C . LEU A 1 292 ? -25.127 9.644 3.298 1.00 77.00 292 LEU A C 1
ATOM 2313 O O . LEU A 1 292 ? -25.788 9.048 4.145 1.00 77.00 292 LEU A O 1
ATOM 2317 N N . TRP A 1 293 ? -23.822 9.873 3.435 1.00 80.31 293 TRP A N 1
ATOM 2318 C CA . TRP A 1 293 ? -23.098 9.567 4.662 1.00 80.31 293 TRP A CA 1
ATOM 2319 C C . TRP A 1 293 ? -23.474 10.575 5.751 1.00 80.31 293 TRP A C 1
ATOM 2321 O O . TRP A 1 293 ? -23.234 11.772 5.591 1.00 80.31 293 TRP A O 1
ATOM 2331 N N . ASP A 1 294 ? -24.038 10.096 6.855 1.00 78.50 294 ASP A N 1
ATOM 2332 C CA . ASP A 1 294 ? -24.558 10.907 7.961 1.00 78.50 294 ASP A CA 1
ATOM 2333 C C . ASP A 1 294 ? -23.845 10.643 9.300 1.00 78.50 294 ASP A C 1
ATOM 2335 O O . ASP A 1 294 ? -24.242 11.173 10.340 1.00 78.50 294 ASP A O 1
ATOM 2339 N N . THR A 1 295 ? -22.765 9.853 9.299 1.00 79.75 295 THR A N 1
ATOM 2340 C CA . THR A 1 295 ? -22.012 9.542 10.522 1.00 79.75 295 THR A CA 1
ATOM 2341 C C . THR A 1 295 ? -20.883 10.537 10.781 1.00 79.75 295 THR A C 1
ATOM 2343 O O . THR A 1 295 ? -20.442 11.276 9.900 1.00 79.75 295 THR A O 1
ATOM 2346 N N . THR A 1 296 ? -20.356 10.518 12.008 1.00 80.56 296 THR A N 1
ATOM 2347 C CA . THR A 1 296 ? -19.212 11.342 12.412 1.00 80.56 296 THR A CA 1
ATOM 2348 C C . THR A 1 296 ? -17.977 11.047 11.564 1.00 80.56 296 THR A C 1
ATOM 2350 O O . THR A 1 296 ? -17.728 9.904 11.181 1.00 80.56 296 THR A O 1
ATOM 2353 N N . VAL A 1 297 ? -17.206 12.095 11.271 1.00 84.50 297 VAL A N 1
ATOM 2354 C CA . VAL A 1 297 ? -15.897 11.981 10.623 1.00 84.50 297 VAL A CA 1
ATOM 2355 C C . VAL A 1 297 ? -14.848 11.779 11.710 1.00 84.50 297 VAL A C 1
ATOM 2357 O O . VAL A 1 297 ? -14.690 12.630 12.581 1.00 84.50 297 VAL A O 1
ATOM 2360 N N . GLU A 1 298 ? -14.121 10.668 11.645 1.00 90.81 298 GLU A N 1
ATOM 2361 C CA . GLU A 1 298 ? -12.998 10.402 12.544 1.00 90.81 298 GLU A CA 1
ATOM 2362 C C . GLU A 1 298 ? -11.732 11.087 12.029 1.00 90.81 298 GLU A C 1
ATOM 2364 O O . GLU A 1 298 ? -11.256 10.782 10.933 1.00 90.81 298 GLU A O 1
ATOM 2369 N N . PHE A 1 299 ? -11.180 12.006 12.825 1.00 93.25 299 PHE A N 1
ATOM 2370 C CA . PHE A 1 299 ? -10.020 12.808 12.429 1.00 93.25 299 PHE A CA 1
ATOM 2371 C C . PHE A 1 299 ? -8.788 11.947 12.129 1.00 93.25 299 PHE A C 1
ATOM 2373 O O . PHE A 1 299 ? -8.166 12.128 11.086 1.00 93.25 299 PHE A O 1
ATOM 2380 N N . ASP A 1 300 ? -8.485 10.961 12.981 1.00 94.31 300 ASP A N 1
ATOM 2381 C CA . ASP A 1 300 ? -7.361 10.040 12.757 1.00 94.31 300 ASP A CA 1
ATOM 2382 C C . ASP A 1 300 ? -7.447 9.348 11.393 1.00 94.31 300 ASP A C 1
ATOM 2384 O O . ASP A 1 300 ? -6.522 9.387 10.582 1.00 94.31 300 ASP A O 1
ATOM 2388 N N . LEU A 1 301 ? -8.610 8.762 11.111 1.00 94.31 301 LEU A N 1
ATOM 2389 C CA . LEU A 1 301 ? -8.833 8.007 9.888 1.00 94.31 301 LEU A CA 1
ATOM 2390 C C . LEU A 1 301 ? -8.862 8.923 8.666 1.00 94.31 301 LEU A C 1
ATOM 2392 O O . LEU A 1 301 ? -8.425 8.517 7.595 1.00 94.31 301 LEU A O 1
ATOM 2396 N N . ALA A 1 302 ? -9.317 10.169 8.806 1.00 93.25 302 ALA A N 1
ATOM 2397 C CA . ALA A 1 302 ? -9.228 11.174 7.752 1.00 93.25 302 ALA A CA 1
ATOM 2398 C C . ALA A 1 302 ? -7.767 11.550 7.420 1.00 93.25 302 ALA A C 1
ATOM 2400 O O . ALA A 1 302 ? -7.430 11.737 6.242 1.00 93.25 302 ALA A O 1
ATOM 2401 N N . ALA A 1 303 ? -6.896 11.618 8.430 1.00 94.69 303 ALA A N 1
ATOM 2402 C CA . ALA A 1 303 ? -5.469 11.872 8.259 1.00 94.69 303 ALA A CA 1
ATOM 2403 C C . ALA A 1 303 ? -4.791 10.665 7.607 1.00 94.69 303 ALA A C 1
ATOM 2405 O O . ALA A 1 303 ? -4.175 10.798 6.547 1.00 94.69 303 ALA A O 1
ATOM 2406 N N . PHE A 1 304 ? -5.044 9.466 8.137 1.00 96.00 304 PHE A N 1
ATOM 2407 C CA . PHE A 1 304 ? -4.544 8.217 7.571 1.00 96.00 304 PHE A CA 1
ATOM 2408 C C . PHE A 1 304 ? -4.994 8.040 6.117 1.00 96.00 304 PHE A C 1
ATOM 2410 O O . PHE A 1 304 ? -4.203 7.736 5.229 1.00 96.00 304 PHE A O 1
ATOM 2417 N N . HIS A 1 305 ? -6.256 8.337 5.817 1.00 93.62 305 HIS A N 1
ATOM 2418 C CA . HIS A 1 305 ? -6.777 8.267 4.458 1.00 93.62 305 HIS A CA 1
ATOM 2419 C C . HIS A 1 305 ? -6.096 9.278 3.510 1.00 93.62 305 HIS A C 1
ATOM 2421 O O . HIS A 1 305 ? -6.036 9.048 2.296 1.00 93.62 305 HIS A O 1
ATOM 2427 N N . SER A 1 306 ? -5.570 10.399 4.014 1.00 94.06 306 SER A N 1
ATOM 2428 C CA . SER A 1 306 ? -4.767 11.317 3.197 1.00 94.06 306 SER A CA 1
ATOM 2429 C C . SER A 1 306 ? -3.450 10.655 2.767 1.00 94.06 306 SER A C 1
ATOM 2431 O O . SER A 1 306 ? -3.130 10.698 1.576 1.00 94.06 306 SER A O 1
ATOM 2433 N N . LEU A 1 307 ? -2.775 9.937 3.675 1.00 95.56 307 LEU A N 1
ATOM 2434 C CA . LEU A 1 307 ? -1.592 9.110 3.379 1.00 95.56 307 LEU A CA 1
ATOM 2435 C C . LEU A 1 307 ? -1.920 8.018 2.353 1.00 95.56 307 LEU A C 1
ATOM 2437 O O . LEU A 1 307 ? -1.279 7.927 1.305 1.00 95.56 307 LEU A O 1
ATOM 2441 N N . VAL A 1 308 ? -2.997 7.260 2.596 1.00 94.62 308 VAL A N 1
ATOM 2442 C CA . VAL A 1 308 ? -3.470 6.192 1.698 1.00 94.62 308 VAL A CA 1
ATOM 2443 C C . VAL A 1 308 ? -3.697 6.731 0.282 1.00 94.62 308 VAL A C 1
ATOM 2445 O O . VAL A 1 308 ? -3.283 6.122 -0.706 1.00 94.62 308 VAL A O 1
ATOM 2448 N N . ARG A 1 309 ? -4.344 7.899 0.151 1.00 93.06 309 ARG A N 1
ATOM 2449 C CA . ARG A 1 309 ? -4.606 8.508 -1.162 1.00 93.06 309 ARG A CA 1
ATOM 2450 C C . ARG A 1 309 ? -3.331 8.916 -1.875 1.00 93.06 309 ARG A C 1
ATOM 2452 O O . ARG A 1 309 ? -3.232 8.711 -3.086 1.00 93.06 309 ARG A O 1
ATOM 2459 N N . LEU A 1 310 ? -2.403 9.532 -1.152 1.00 94.06 310 LEU A N 1
ATOM 2460 C CA . LEU A 1 310 ? -1.127 9.959 -1.701 1.00 94.06 310 LEU A CA 1
ATOM 2461 C C . LEU A 1 310 ? -0.345 8.757 -2.241 1.00 94.06 310 LEU A C 1
ATOM 2463 O O . LEU A 1 310 ? 0.083 8.766 -3.396 1.00 94.06 310 LEU A O 1
ATOM 2467 N N . PHE A 1 311 ? -0.239 7.706 -1.437 1.00 95.00 311 PHE A N 1
ATOM 2468 C CA . PHE A 1 311 ? 0.527 6.516 -1.772 1.00 95.00 311 PHE A CA 1
ATOM 2469 C C . PHE A 1 311 ? -0.107 5.746 -2.941 1.00 95.00 311 PHE A C 1
ATOM 2471 O O . PHE A 1 311 ? 0.568 5.499 -3.940 1.00 95.00 311 PHE A O 1
ATOM 2478 N N . LYS A 1 312 ? -1.421 5.467 -2.914 1.00 93.38 312 LYS A N 1
ATOM 2479 C CA . LYS A 1 312 ? -2.113 4.792 -4.034 1.00 93.38 312 LYS A CA 1
ATOM 2480 C C . LYS A 1 312 ? -1.958 5.538 -5.362 1.00 93.38 312 LYS A C 1
ATOM 2482 O O . LYS A 1 312 ? -1.759 4.917 -6.403 1.00 93.38 312 LYS A O 1
ATOM 2487 N N . ARG A 1 313 ? -2.001 6.878 -5.341 1.00 92.12 313 ARG A N 1
ATOM 2488 C CA . ARG A 1 313 ? -1.734 7.699 -6.536 1.00 92.12 313 ARG A CA 1
ATOM 2489 C C . ARG A 1 313 ? -0.303 7.518 -7.040 1.00 92.12 313 ARG A C 1
ATOM 2491 O O . ARG A 1 313 ? -0.110 7.434 -8.247 1.00 92.12 313 ARG A O 1
ATOM 2498 N N . THR A 1 314 ? 0.678 7.455 -6.143 1.00 94.88 314 THR A N 1
ATOM 2499 C CA . THR A 1 314 ? 2.077 7.210 -6.511 1.00 94.88 314 THR A CA 1
ATOM 2500 C C . THR A 1 314 ? 2.272 5.814 -7.113 1.00 94.88 314 THR A C 1
ATOM 2502 O O . THR A 1 314 ? 2.876 5.713 -8.176 1.00 94.88 314 THR A O 1
ATOM 2505 N N . LEU A 1 315 ? 1.696 4.761 -6.519 1.00 95.25 315 LEU A N 1
ATOM 2506 C CA . LEU A 1 315 ? 1.762 3.396 -7.068 1.00 95.25 315 LEU A CA 1
ATOM 2507 C C . LEU A 1 315 ? 1.100 3.283 -8.440 1.00 95.25 315 LEU A C 1
ATOM 2509 O O . LEU A 1 315 ? 1.641 2.648 -9.342 1.00 95.25 315 LEU A O 1
ATOM 2513 N N . ARG A 1 316 ? -0.039 3.956 -8.632 1.00 92.75 316 ARG A N 1
ATOM 2514 C CA . ARG A 1 316 ? -0.675 4.045 -9.947 1.00 92.75 316 ARG A CA 1
ATOM 2515 C C . ARG A 1 316 ? 0.248 4.689 -10.977 1.00 92.75 316 ARG A C 1
ATOM 2517 O O . ARG A 1 316 ? 0.366 4.169 -12.076 1.00 92.75 316 ARG A O 1
ATOM 2524 N N . VAL A 1 317 ? 0.912 5.791 -10.629 1.00 93.12 317 VAL A N 1
ATOM 2525 C CA . VAL A 1 317 ? 1.870 6.450 -11.530 1.00 93.12 317 VAL A CA 1
ATOM 2526 C C . VAL A 1 317 ? 3.051 5.530 -11.860 1.00 93.12 317 VAL A C 1
ATOM 2528 O O . VAL A 1 317 ? 3.481 5.490 -13.008 1.00 93.12 317 VAL A O 1
ATOM 2531 N N . LEU A 1 318 ? 3.548 4.761 -10.890 1.00 95.88 318 LEU A N 1
ATOM 2532 C CA . LEU A 1 318 ? 4.604 3.775 -11.121 1.00 95.88 318 LEU A CA 1
ATOM 2533 C C . LEU A 1 318 ? 4.148 2.657 -12.073 1.00 95.88 318 LEU A C 1
ATOM 2535 O O . LEU A 1 318 ? 4.850 2.348 -13.030 1.00 95.88 318 LEU A O 1
ATOM 2539 N N . CYS A 1 319 ? 2.944 2.113 -11.877 1.00 95.06 319 CYS A N 1
ATOM 2540 C CA . CYS A 1 319 ? 2.365 1.108 -12.772 1.00 95.06 319 CYS A CA 1
ATOM 2541 C C . CYS A 1 319 ? 2.128 1.657 -14.192 1.00 95.06 319 CYS A C 1
ATOM 2543 O O . CYS A 1 319 ? 2.448 0.989 -15.177 1.00 95.06 319 CYS A O 1
ATOM 2545 N N . GLU A 1 320 ? 1.639 2.898 -14.311 1.00 92.62 320 GLU A N 1
ATOM 2546 C CA . GLU A 1 320 ? 1.509 3.601 -15.593 1.00 92.62 320 GLU A CA 1
ATOM 2547 C C . GLU A 1 320 ? 2.870 3.735 -16.299 1.00 92.62 320 GLU A C 1
ATOM 2549 O O . GLU A 1 320 ? 2.934 3.550 -17.513 1.00 92.62 320 GLU A O 1
ATOM 2554 N N . SER A 1 321 ? 3.962 3.994 -15.566 1.00 93.56 321 SER A N 1
ATOM 2555 C CA . SER A 1 321 ? 5.322 4.003 -16.126 1.00 93.56 321 SER A CA 1
ATOM 2556 C C . SER A 1 321 ? 5.770 2.640 -16.643 1.00 93.56 321 SER A C 1
ATOM 2558 O O . SER A 1 321 ? 6.298 2.583 -17.753 1.00 93.56 321 SER A O 1
ATOM 2560 N N . CYS A 1 322 ? 5.558 1.561 -15.880 1.00 94.06 322 CYS A N 1
ATOM 2561 C CA . CYS A 1 322 ? 5.902 0.199 -16.308 1.00 94.06 322 CYS A CA 1
ATOM 2562 C C . CYS A 1 322 ? 5.181 -0.164 -17.613 1.00 94.06 322 CYS A C 1
ATOM 2564 O O . CYS A 1 322 ? 5.812 -0.609 -18.566 1.00 94.06 322 CYS A O 1
ATOM 2566 N N . LEU A 1 323 ? 3.878 0.127 -17.703 1.00 92.69 323 LEU A N 1
ATOM 2567 C CA . LEU A 1 323 ? 3.126 -0.080 -18.939 1.00 92.69 323 LEU A CA 1
ATOM 2568 C C . LEU A 1 323 ? 3.635 0.813 -20.080 1.00 92.69 323 LEU A C 1
ATOM 2570 O O . LEU A 1 323 ? 3.802 0.348 -21.207 1.00 92.69 323 LEU A O 1
ATOM 2574 N N . ALA A 1 324 ? 3.851 2.105 -19.815 1.00 90.94 324 ALA A N 1
ATOM 2575 C CA . ALA A 1 324 ? 4.293 3.052 -20.835 1.00 90.94 324 ALA A CA 1
ATOM 2576 C C . ALA A 1 324 ? 5.620 2.626 -21.466 1.00 90.94 324 ALA A C 1
ATOM 2578 O O . ALA A 1 324 ? 5.792 2.803 -22.671 1.00 90.94 324 ALA A O 1
ATOM 2579 N N . GLU A 1 325 ? 6.527 2.052 -20.672 1.00 90.38 325 GLU A N 1
ATOM 2580 C CA . GLU A 1 325 ? 7.799 1.515 -21.141 1.00 90.38 325 GLU A CA 1
ATOM 2581 C C . GLU A 1 325 ? 7.601 0.561 -22.330 1.00 90.38 325 GLU A C 1
ATOM 2583 O O . GLU A 1 325 ? 8.164 0.780 -23.408 1.00 90.38 325 GLU A O 1
ATOM 2588 N N . ASP A 1 326 ? 6.747 -0.448 -22.159 1.00 89.56 326 ASP A N 1
ATOM 2589 C CA . ASP A 1 326 ? 6.537 -1.488 -23.165 1.00 89.56 326 ASP A CA 1
ATOM 2590 C C . ASP A 1 326 ? 5.689 -0.993 -24.344 1.00 89.56 326 ASP A C 1
ATOM 2592 O O . ASP A 1 326 ? 5.932 -1.372 -25.492 1.00 89.56 326 ASP A O 1
ATOM 2596 N N . LEU A 1 327 ? 4.727 -0.094 -24.103 1.00 89.69 327 LEU A N 1
ATOM 2597 C CA . LEU A 1 327 ? 3.904 0.486 -25.172 1.00 89.69 327 LEU A CA 1
ATOM 2598 C C . LEU A 1 327 ? 4.684 1.452 -26.074 1.00 89.69 327 LEU A C 1
ATOM 2600 O O . LEU A 1 327 ? 4.406 1.536 -27.274 1.00 89.69 327 LEU A O 1
ATOM 2604 N N . ILE A 1 328 ? 5.642 2.200 -25.517 1.00 88.31 328 ILE A N 1
ATOM 2605 C CA . ILE A 1 328 ? 6.519 3.089 -26.293 1.00 88.31 328 ILE A CA 1
ATOM 2606 C C . ILE A 1 328 ? 7.441 2.257 -27.190 1.00 88.31 328 ILE A C 1
ATOM 2608 O O . ILE A 1 328 ? 7.641 2.622 -28.352 1.00 88.31 328 ILE A O 1
ATOM 2612 N N . GLU A 1 329 ? 7.970 1.148 -26.669 1.00 86.38 329 GLU A N 1
ATOM 2613 C CA . GLU A 1 329 ? 8.855 0.237 -27.401 1.00 86.38 329 GLU A CA 1
ATOM 2614 C C . GLU A 1 329 ? 8.100 -0.568 -28.469 1.00 86.38 329 GLU A C 1
ATOM 2616 O O . GLU A 1 329 ? 8.589 -0.733 -29.588 1.00 86.38 329 GLU A O 1
ATOM 2621 N N . ASN A 1 330 ? 6.869 -0.996 -28.172 1.00 87.00 330 ASN A N 1
ATOM 2622 C CA . ASN A 1 330 ? 6.032 -1.745 -29.098 1.00 87.00 330 ASN A CA 1
ATOM 2623 C C . ASN A 1 330 ? 4.595 -1.200 -29.162 1.00 87.00 330 ASN A C 1
ATOM 2625 O O . ASN A 1 330 ? 3.683 -1.631 -28.459 1.00 87.00 330 ASN A O 1
ATOM 2629 N N . LYS A 1 331 ? 4.352 -0.313 -30.129 1.00 84.38 331 LYS A N 1
ATOM 2630 C CA . LYS A 1 331 ? 3.031 0.306 -30.330 1.00 84.38 331 LYS A CA 1
ATOM 2631 C C . LYS A 1 331 ? 1.936 -0.663 -30.760 1.00 84.38 331 LYS A C 1
ATOM 2633 O O . LYS A 1 331 ? 0.759 -0.340 -30.626 1.00 84.38 331 LYS A O 1
ATOM 2638 N N . SER A 1 332 ? 2.284 -1.828 -31.314 1.00 85.44 332 SER A N 1
ATOM 2639 C CA . SER A 1 332 ? 1.265 -2.805 -31.724 1.00 85.44 332 SER A CA 1
ATOM 2640 C C . SER A 1 332 ? 0.443 -3.302 -30.530 1.00 85.44 332 SER A C 1
ATOM 2642 O O . SER A 1 332 ? -0.729 -3.638 -30.697 1.00 85.44 332 SER A O 1
ATOM 2644 N N . LEU A 1 333 ? 1.018 -3.229 -29.322 1.00 86.31 333 LEU A N 1
ATOM 2645 C CA . LEU A 1 333 ? 0.381 -3.610 -28.066 1.00 86.31 333 LEU A CA 1
ATOM 2646 C C . LEU A 1 333 ? -0.819 -2.734 -27.700 1.00 86.31 333 LEU A C 1
ATOM 2648 O O . LEU A 1 333 ? -1.757 -3.215 -27.071 1.00 86.31 333 LEU A O 1
ATOM 2652 N N . ILE A 1 334 ? -0.832 -1.476 -28.147 1.00 84.81 334 ILE A N 1
ATOM 2653 C CA . ILE A 1 334 ? -1.917 -0.520 -27.887 1.00 84.81 334 ILE A CA 1
ATOM 2654 C C . ILE A 1 334 ? -3.262 -1.073 -28.376 1.00 84.81 334 ILE A C 1
ATOM 2656 O O . ILE A 1 334 ? -4.281 -0.899 -27.717 1.00 84.81 334 ILE A O 1
ATOM 2660 N N . LYS A 1 335 ? -3.264 -1.793 -29.506 1.00 82.56 335 LYS A N 1
ATOM 2661 C CA . LYS A 1 335 ? -4.478 -2.382 -30.095 1.00 82.56 335 LYS A CA 1
ATOM 2662 C C . LYS A 1 335 ? -5.070 -3.522 -29.260 1.00 82.56 335 LYS A C 1
ATOM 2664 O O . LYS A 1 335 ? -6.196 -3.928 -29.523 1.00 82.56 335 LYS A O 1
ATOM 2669 N N . MET A 1 336 ? -4.313 -4.059 -28.303 1.00 81.06 336 MET A N 1
ATOM 2670 C CA . MET A 1 336 ? -4.737 -5.171 -27.447 1.00 81.06 336 MET A CA 1
ATOM 2671 C C . MET A 1 336 ? -5.319 -4.707 -26.112 1.00 81.06 336 MET A C 1
ATOM 2673 O O . MET A 1 336 ? -5.924 -5.511 -25.404 1.00 81.06 336 MET A O 1
ATOM 2677 N N . LEU A 1 337 ? -5.110 -3.442 -25.742 1.00 79.94 337 LEU A N 1
ATOM 2678 C CA . LEU A 1 337 ? -5.545 -2.923 -24.456 1.00 79.94 337 LEU A CA 1
ATOM 2679 C C . LEU A 1 337 ? -7.045 -2.608 -24.477 1.00 79.94 337 LEU A C 1
ATOM 2681 O O . LEU A 1 337 ? -7.506 -1.875 -25.355 1.00 79.94 337 LEU A O 1
ATOM 2685 N N . PRO A 1 338 ? -7.820 -3.114 -23.507 1.00 73.31 338 PRO A N 1
ATOM 2686 C CA . PRO A 1 338 ? -9.225 -2.767 -23.406 1.00 73.31 338 PRO A CA 1
ATOM 2687 C C . PRO A 1 338 ? -9.397 -1.335 -22.870 1.00 73.31 338 PRO A C 1
ATOM 2689 O O . PRO A 1 338 ? -8.563 -0.816 -22.121 1.00 73.31 338 PRO A O 1
ATOM 2692 N N . ASN A 1 339 ? -10.528 -0.701 -23.185 1.00 61.69 339 ASN A N 1
ATOM 2693 C CA . ASN A 1 339 ? -10.852 0.662 -22.732 1.00 61.69 339 ASN A CA 1
ATOM 2694 C C . ASN A 1 339 ? -10.883 0.817 -21.192 1.00 61.69 339 ASN A C 1
ATOM 2696 O O . ASN A 1 339 ? -10.830 1.935 -20.680 1.00 61.69 339 ASN A O 1
ATOM 2700 N N . ASN A 1 340 ? -10.954 -0.289 -20.441 1.00 59.88 340 ASN A N 1
ATOM 2701 C CA . ASN A 1 340 ? -10.976 -0.334 -18.977 1.00 59.88 340 ASN A CA 1
ATOM 2702 C C . ASN A 1 340 ? -9.599 -0.615 -18.330 1.00 59.88 340 ASN A C 1
ATOM 2704 O O . ASN A 1 340 ? -9.551 -0.886 -17.132 1.00 59.88 340 ASN A O 1
ATOM 2708 N N . THR A 1 341 ? -8.487 -0.524 -19.077 1.00 64.75 341 THR A N 1
ATOM 2709 C CA . THR A 1 341 ? -7.128 -0.891 -18.605 1.00 64.75 341 THR A CA 1
ATOM 2710 C C . THR A 1 341 ? -6.767 -0.306 -17.226 1.00 64.75 341 THR A C 1
ATOM 2712 O O . THR A 1 341 ? -6.242 -1.035 -16.391 1.00 64.75 341 THR A O 1
ATOM 2715 N N . PHE A 1 342 ? -7.115 0.961 -16.948 1.00 60.56 342 PHE A N 1
ATOM 2716 C CA . PHE A 1 342 ? -6.926 1.601 -15.628 1.00 60.56 342 PHE A CA 1
ATOM 2717 C C . PHE A 1 342 ? -8.216 2.116 -14.975 1.00 60.56 342 PHE A C 1
ATOM 2719 O O . PHE A 1 342 ? -8.169 2.845 -13.978 1.00 60.56 342 PHE A O 1
ATOM 2726 N N . SER A 1 343 ? -9.379 1.811 -15.550 1.00 54.44 343 SER A N 1
ATOM 2727 C CA . SER A 1 343 ? -10.657 2.303 -15.040 1.00 54.44 343 SER A CA 1
ATOM 2728 C C . SER A 1 343 ? -11.692 1.186 -15.074 1.00 54.44 343 SER A C 1
ATOM 2730 O O . SER A 1 343 ? -12.141 0.838 -16.164 1.00 54.44 343 SER A O 1
ATOM 2732 N N . PRO A 1 344 ? -12.150 0.675 -13.918 1.00 44.09 344 PRO A N 1
ATOM 2733 C CA . PRO A 1 344 ? -13.232 -0.311 -13.877 1.00 44.09 344 PRO A CA 1
ATOM 2734 C C . PRO A 1 344 ? -14.565 0.246 -14.416 1.00 44.09 344 PRO A C 1
ATOM 2736 O O . PRO A 1 344 ? -15.455 -0.526 -14.746 1.00 44.09 344 PRO A O 1
ATOM 2739 N N . ASN A 1 345 ? -14.674 1.576 -14.555 1.00 42.00 345 ASN A N 1
ATOM 2740 C CA . ASN A 1 345 ? -15.813 2.290 -15.142 1.00 42.00 345 ASN A CA 1
ATOM 2741 C C . ASN A 1 345 ? -15.479 2.895 -16.522 1.00 42.00 345 ASN A C 1
ATOM 2743 O O . ASN A 1 345 ? -16.117 3.862 -16.939 1.00 42.00 345 ASN A O 1
ATOM 2747 N N . GLY A 1 346 ? -14.407 2.439 -17.183 1.00 44.03 346 GLY A N 1
ATOM 2748 C CA . GLY A 1 346 ? -14.132 2.835 -18.567 1.00 44.03 346 GLY A CA 1
ATOM 2749 C C . GLY A 1 346 ? -15.319 2.460 -19.463 1.00 44.03 346 GLY A C 1
ATOM 2750 O O . GLY A 1 346 ? -15.989 1.474 -19.155 1.00 44.03 346 GLY A O 1
ATOM 2751 N N . PRO A 1 347 ? -15.610 3.229 -20.532 1.00 38.72 347 PRO A N 1
ATOM 2752 C CA . PRO A 1 347 ? -16.704 2.888 -21.433 1.00 38.72 347 PRO A CA 1
ATOM 2753 C C . PRO A 1 347 ? -16.507 1.452 -21.920 1.00 38.72 347 PRO A C 1
ATOM 2755 O O . PRO A 1 347 ? -15.427 1.098 -22.411 1.00 38.72 347 PRO A O 1
ATOM 2758 N N . LEU A 1 348 ? -17.528 0.618 -21.738 1.00 42.00 348 LEU A N 1
ATOM 2759 C CA . LEU A 1 348 ? -17.520 -0.733 -22.279 1.00 42.00 348 LEU A CA 1
ATOM 2760 C C . LEU A 1 348 ? -17.435 -0.629 -23.811 1.00 42.00 348 LEU A C 1
ATOM 2762 O O . LEU A 1 348 ? -17.859 0.376 -24.385 1.00 42.00 348 LEU A O 1
ATOM 2766 N N . PRO A 1 349 ? -16.933 -1.653 -24.521 1.00 39.50 349 PRO A N 1
ATOM 2767 C CA . PRO A 1 349 ? -17.020 -1.698 -25.982 1.00 39.50 349 PRO A CA 1
ATOM 2768 C C . PRO A 1 349 ? -18.451 -1.481 -26.508 1.00 39.50 349 PRO A C 1
ATOM 2770 O O . PRO A 1 349 ? -18.617 -1.019 -27.627 1.00 39.50 349 PRO A O 1
ATOM 2773 N N . SER A 1 350 ? -19.473 -1.760 -25.689 1.00 45.34 350 SER A N 1
ATOM 2774 C CA . SER A 1 350 ? -20.888 -1.495 -25.975 1.00 45.34 350 SER A CA 1
ATOM 2775 C C . SER A 1 350 ? -21.293 -0.017 -25.951 1.00 45.34 350 SER A C 1
ATOM 2777 O O . SER A 1 350 ? -22.391 0.296 -26.394 1.00 45.34 350 SER A O 1
ATOM 2779 N N . ASP A 1 351 ? -20.454 0.878 -25.424 1.00 44.94 351 ASP A N 1
ATOM 2780 C CA . ASP A 1 351 ? -20.727 2.321 -25.330 1.00 44.94 351 ASP A CA 1
ATOM 2781 C C . ASP A 1 351 ? -20.182 3.098 -26.543 1.00 44.94 351 ASP A C 1
ATOM 2783 O O . ASP A 1 351 ? -20.319 4.323 -26.626 1.00 44.94 351 ASP A O 1
ATOM 2787 N N . LEU A 1 352 ? -19.547 2.385 -27.478 1.00 50.53 352 LEU A N 1
ATOM 2788 C CA . LEU A 1 352 ? -19.049 2.891 -28.749 1.00 50.53 352 LEU A CA 1
ATOM 2789 C C . LEU A 1 352 ? -19.801 2.184 -29.880 1.00 50.53 352 LEU A C 1
ATOM 2791 O O . LEU A 1 352 ? -19.994 0.970 -29.840 1.00 50.53 352 LEU A O 1
ATOM 2795 N N . ASP A 1 353 ? -20.233 2.928 -30.892 1.00 55.03 353 ASP A N 1
ATOM 2796 C CA . ASP A 1 353 ? -20.791 2.320 -32.096 1.00 55.03 353 ASP A CA 1
ATOM 2797 C C . ASP A 1 353 ? -19.694 1.692 -32.981 1.00 55.03 353 ASP A C 1
ATOM 2799 O O . ASP A 1 353 ? -18.492 1.814 -32.724 1.00 55.03 353 ASP A O 1
ATOM 2803 N N . ALA A 1 354 ? -20.101 1.029 -34.069 1.00 46.75 354 ALA A N 1
ATOM 2804 C CA . ALA A 1 354 ? -19.189 0.415 -35.039 1.00 46.75 354 ALA A CA 1
ATOM 2805 C C . ALA A 1 354 ? -18.233 1.416 -35.731 1.00 46.75 354 ALA A C 1
ATOM 2807 O O . ALA A 1 354 ? -17.309 0.994 -36.426 1.00 46.75 354 ALA A O 1
ATOM 2808 N N . SER A 1 355 ? -18.438 2.725 -35.544 1.00 53.00 355 SER A N 1
ATOM 2809 C CA . SER A 1 355 ? -17.578 3.803 -36.039 1.00 53.00 355 SER A CA 1
ATOM 2810 C C . SER A 1 355 ? -16.669 4.408 -34.957 1.00 53.00 355 SER A C 1
ATOM 2812 O O . SER A 1 355 ? -15.892 5.320 -35.242 1.00 53.00 355 SER A O 1
ATOM 2814 N N . GLY A 1 356 ? -16.723 3.890 -33.723 1.00 47.00 356 GLY A N 1
ATOM 2815 C CA . GLY A 1 356 ? -15.935 4.373 -32.590 1.00 47.00 356 GLY A CA 1
ATOM 2816 C C . GLY A 1 356 ? -16.475 5.658 -31.956 1.00 47.00 356 GLY A C 1
ATOM 2817 O O . GLY A 1 356 ? -15.758 6.291 -31.177 1.00 47.00 356 GLY A O 1
ATOM 2818 N N . GLN A 1 357 ? -17.712 6.065 -32.263 1.00 46.28 357 GLN A N 1
ATOM 2819 C CA . GLN A 1 357 ? -18.355 7.214 -31.622 1.00 46.28 357 GLN A CA 1
ATOM 2820 C C . GLN A 1 357 ? -19.122 6.796 -30.365 1.00 46.28 357 GLN A C 1
ATOM 2822 O O . GLN A 1 357 ? -19.722 5.726 -30.307 1.00 46.28 357 GLN A O 1
ATOM 2827 N N . ARG A 1 358 ? -19.098 7.655 -29.336 1.00 47.91 358 ARG A N 1
ATOM 2828 C CA . ARG A 1 358 ? -19.808 7.418 -28.069 1.00 47.91 358 ARG A CA 1
ATOM 2829 C C . ARG A 1 358 ? -21.317 7.458 -28.284 1.00 47.91 358 ARG A C 1
ATOM 2831 O O . ARG A 1 358 ? -21.834 8.465 -28.767 1.00 47.91 358 ARG A O 1
ATOM 2838 N N . LEU A 1 359 ? -22.016 6.416 -27.842 1.00 50.66 359 LEU A N 1
ATOM 2839 C CA . LEU A 1 359 ? -23.476 6.415 -27.800 1.00 50.66 359 LEU A CA 1
ATOM 2840 C C . LEU A 1 359 ? -23.990 7.481 -26.805 1.00 50.66 359 LEU A C 1
ATOM 2842 O O . LEU A 1 359 ? -23.343 7.744 -25.783 1.00 50.66 359 LEU A O 1
ATOM 2846 N N . PRO A 1 360 ? -25.136 8.130 -27.086 1.00 40.88 360 PRO A N 1
ATOM 2847 C CA . PRO A 1 360 ? -25.688 9.172 -26.230 1.00 40.88 360 PRO A CA 1
ATOM 2848 C C . PRO A 1 360 ? -26.015 8.647 -24.823 1.00 40.88 360 PRO A C 1
ATOM 2850 O O . PRO A 1 360 ? -26.559 7.563 -24.630 1.00 40.88 360 PRO A O 1
ATOM 2853 N N . TYR A 1 361 ? -25.648 9.459 -23.834 1.00 39.81 361 TYR A N 1
ATOM 2854 C CA . TYR A 1 361 ? -25.598 9.155 -22.405 1.00 39.81 361 TYR A CA 1
ATOM 2855 C C . TYR A 1 361 ? -26.997 8.871 -21.816 1.00 39.81 361 TYR A C 1
ATOM 2857 O O . TYR A 1 361 ? -27.678 9.793 -21.365 1.00 39.81 361 TYR A O 1
ATOM 2865 N N . HIS A 1 362 ? -27.435 7.608 -21.757 1.00 37.66 362 HIS A N 1
ATOM 2866 C CA . HIS A 1 362 ? -28.599 7.241 -20.941 1.00 37.66 362 HIS A CA 1
ATOM 2867 C C . HIS A 1 362 ? -28.175 7.096 -19.475 1.00 37.66 362 HIS A C 1
ATOM 2869 O O . HIS A 1 362 ? -27.544 6.128 -19.057 1.00 37.66 362 HIS A O 1
ATOM 2875 N N . ARG A 1 363 ? -28.491 8.132 -18.695 1.00 34.34 363 ARG A N 1
ATOM 2876 C CA . ARG A 1 363 ? -28.142 8.285 -17.282 1.00 34.34 363 ARG A CA 1
ATOM 2877 C C . ARG A 1 363 ? -29.154 7.554 -16.395 1.00 34.34 363 ARG A C 1
ATOM 2879 O O . ARG A 1 363 ? -29.926 8.197 -15.696 1.00 34.34 363 ARG A O 1
ATOM 2886 N N . GLU A 1 364 ? -29.136 6.228 -16.400 1.00 28.70 364 GLU A N 1
ATOM 2887 C CA . GLU A 1 364 ? -29.628 5.475 -15.243 1.00 28.70 364 GLU A CA 1
ATOM 2888 C C . GLU A 1 364 ? -28.432 5.126 -14.346 1.00 28.70 364 GLU A C 1
ATOM 2890 O O . GLU A 1 364 ? -27.428 4.607 -14.846 1.00 28.70 364 GLU A O 1
ATOM 2895 N N . PRO A 1 365 ? -28.475 5.440 -13.037 1.00 31.36 365 PRO A N 1
ATOM 2896 C CA . PRO A 1 365 ? -27.432 5.045 -12.108 1.00 31.36 365 PRO A CA 1
ATOM 2897 C C . PRO A 1 365 ? -27.544 3.537 -11.905 1.00 31.36 365 PRO A C 1
ATOM 2899 O O . PRO A 1 365 ? -28.235 3.064 -11.005 1.00 31.36 365 PRO A O 1
ATOM 2902 N N . ARG A 1 366 ? -26.873 2.767 -12.765 1.00 34.50 366 ARG A N 1
ATOM 2903 C CA . ARG A 1 366 ? -26.679 1.344 -12.514 1.00 34.50 366 ARG A CA 1
ATOM 2904 C C . ARG A 1 366 ? -25.960 1.238 -11.175 1.00 34.50 366 ARG A C 1
ATOM 2906 O O . ARG A 1 366 ? -24.859 1.768 -11.009 1.00 34.50 366 ARG A O 1
ATOM 2913 N N . VAL A 1 367 ? -26.610 0.583 -10.212 1.00 34.59 367 VAL A N 1
ATOM 2914 C CA . VAL A 1 367 ? -25.928 -0.065 -9.087 1.00 34.59 367 VAL A CA 1
ATOM 2915 C C . VAL A 1 367 ? -24.692 -0.718 -9.686 1.00 34.59 367 VAL A C 1
ATOM 2917 O O . VAL A 1 367 ? -24.839 -1.379 -10.707 1.00 34.59 367 VAL A O 1
ATOM 2920 N N . ALA A 1 368 ? -23.506 -0.440 -9.143 1.00 34.88 368 ALA A N 1
ATOM 2921 C CA . ALA A 1 368 ? -22.232 -0.882 -9.698 1.00 34.88 368 ALA A CA 1
ATOM 2922 C C . ALA A 1 368 ? -22.221 -2.408 -9.901 1.00 34.88 368 ALA A C 1
ATOM 2924 O O . ALA A 1 368 ? -21.787 -3.162 -9.032 1.00 34.88 368 ALA A O 1
ATOM 2925 N N . GLU A 1 369 ? -22.721 -2.868 -11.047 1.00 36.22 369 GLU A N 1
ATOM 2926 C CA . GLU A 1 369 ? -22.417 -4.176 -11.579 1.00 36.22 369 GLU A CA 1
ATOM 2927 C C . GLU A 1 369 ? -20.915 -4.139 -11.782 1.00 36.22 369 GLU A C 1
ATOM 2929 O O . GLU A 1 369 ? -20.386 -3.297 -12.510 1.00 36.22 369 GLU A O 1
ATOM 2934 N N . VAL A 1 370 ? -20.228 -4.967 -11.001 1.00 40.69 370 VAL A N 1
ATOM 2935 C CA . VAL A 1 370 ? -18.781 -5.111 -11.022 1.00 40.69 370 VAL A CA 1
ATOM 2936 C C . VAL A 1 370 ? -18.409 -5.466 -12.457 1.00 40.69 370 VAL A C 1
ATOM 2938 O O . VAL A 1 370 ? -18.565 -6.610 -12.879 1.00 40.69 370 VAL A O 1
ATOM 2941 N N . GLY A 1 371 ? -17.979 -4.463 -13.226 1.00 44.75 371 GLY A N 1
ATOM 2942 C CA . GLY A 1 371 ? -17.394 -4.675 -14.539 1.00 44.75 371 GLY A CA 1
ATOM 2943 C C . GLY A 1 371 ? -16.220 -5.653 -14.428 1.00 44.75 371 GLY A C 1
ATOM 2944 O O . GLY A 1 371 ? -15.726 -5.905 -13.322 1.00 44.75 371 GLY A O 1
ATOM 2945 N N . PRO A 1 372 ? -15.757 -6.230 -15.549 1.00 51.88 372 PRO A N 1
ATOM 2946 C CA . PRO A 1 372 ? -14.605 -7.120 -15.521 1.00 51.88 372 PRO A CA 1
ATOM 2947 C C . PRO A 1 372 ? -13.450 -6.450 -14.769 1.00 51.88 372 PRO A C 1
ATOM 2949 O O . PRO A 1 372 ? -13.155 -5.274 -15.005 1.00 51.88 372 PRO A O 1
ATOM 2952 N N . SER A 1 373 ? -12.847 -7.200 -13.838 1.00 60.41 373 SER A N 1
ATOM 2953 C CA . SER A 1 373 ? -11.722 -6.728 -13.028 1.00 60.41 373 SER A CA 1
ATOM 2954 C C . SER A 1 373 ? -10.670 -6.097 -13.941 1.00 60.41 373 SER A C 1
ATOM 2956 O O . SER A 1 373 ? -10.396 -6.657 -15.009 1.00 60.41 373 SER A O 1
ATOM 2958 N N . PRO A 1 374 ? -10.097 -4.941 -13.570 1.00 67.31 374 PRO A N 1
ATOM 2959 C CA . PRO A 1 374 ? -9.068 -4.322 -14.386 1.00 67.31 374 PRO A CA 1
ATOM 2960 C C . PRO A 1 374 ? -7.892 -5.285 -14.568 1.00 67.31 374 PRO A C 1
ATOM 2962 O O . PRO A 1 374 ? -7.570 -6.074 -13.680 1.00 67.31 374 PRO A O 1
ATOM 2965 N N . VAL A 1 375 ? -7.281 -5.221 -15.751 1.00 75.44 375 VAL A N 1
ATOM 2966 C CA . VAL A 1 375 ? -6.185 -6.113 -16.166 1.00 75.44 375 VAL A CA 1
ATOM 2967 C C . VAL A 1 375 ? -4.893 -5.801 -15.413 1.00 75.44 375 VAL A C 1
ATOM 2969 O O . VAL A 1 375 ? -4.074 -6.690 -15.205 1.00 75.44 375 VAL A O 1
ATOM 2972 N N . LEU A 1 376 ? -4.714 -4.536 -15.028 1.00 85.00 376 LEU A N 1
ATOM 2973 C CA . LEU A 1 376 ? -3.558 -4.036 -14.296 1.00 85.00 376 LEU A CA 1
ATOM 2974 C C . LEU A 1 376 ? -3.983 -3.478 -12.931 1.00 85.00 376 LEU A C 1
ATOM 2976 O O . LEU A 1 376 ? -5.140 -3.065 -12.773 1.00 85.00 376 LEU A O 1
ATOM 2980 N N . PRO A 1 377 ? -3.059 -3.401 -11.956 1.00 83.44 377 PRO A N 1
ATOM 2981 C CA . PRO A 1 377 ? -3.326 -2.784 -10.666 1.00 83.44 377 PRO A CA 1
ATOM 2982 C C . PRO A 1 377 ? -3.749 -1.321 -10.834 1.00 83.44 377 PRO A C 1
ATOM 2984 O O . PRO A 1 377 ? -2.998 -0.464 -11.299 1.00 83.44 377 PRO A O 1
ATOM 2987 N N . VAL A 1 378 ? -4.987 -1.029 -10.446 1.00 77.69 378 VAL A N 1
ATOM 2988 C CA . VAL A 1 378 ? -5.587 0.310 -10.560 1.00 77.69 378 VAL A CA 1
ATOM 2989 C C . VAL A 1 378 ? -5.360 1.169 -9.324 1.00 77.69 378 VAL A C 1
ATOM 2991 O O . VAL A 1 378 ? -5.537 2.389 -9.396 1.00 77.69 378 VAL A O 1
ATOM 2994 N N . PHE A 1 379 ? -5.009 0.539 -8.196 1.00 86.31 379 PHE A N 1
ATOM 2995 C CA . PHE A 1 379 ? -4.846 1.172 -6.887 1.00 86.31 379 PHE A CA 1
ATOM 2996 C C . PHE A 1 379 ? -5.999 2.127 -6.581 1.00 86.31 379 PHE A C 1
ATOM 2998 O O . PHE A 1 379 ? -5.817 3.320 -6.310 1.00 86.31 379 PHE A O 1
ATOM 3005 N N . MET A 1 380 ? -7.226 1.608 -6.689 1.00 77.75 380 MET A N 1
ATOM 3006 C CA . MET A 1 380 ? -8.425 2.430 -6.566 1.00 77.75 380 MET A CA 1
ATOM 3007 C C . MET A 1 380 ? -8.469 3.083 -5.191 1.00 77.75 380 MET A C 1
ATOM 3009 O O . MET A 1 380 ? -8.264 2.441 -4.157 1.00 77.75 380 MET A O 1
ATOM 3013 N N . LEU A 1 381 ? -8.752 4.383 -5.189 1.00 72.62 381 LEU A N 1
ATOM 3014 C CA . LEU A 1 381 ? -8.910 5.145 -3.962 1.00 72.62 381 LEU A CA 1
ATOM 3015 C C . LEU A 1 381 ? -10.219 4.704 -3.300 1.00 72.62 381 LEU A C 1
ATOM 3017 O O . LEU A 1 381 ? -11.280 4.929 -3.897 1.00 72.62 381 LEU A O 1
ATOM 3021 N N . PRO A 1 382 ? -10.176 4.090 -2.103 1.00 70.25 382 PRO A N 1
ATOM 3022 C CA . PRO A 1 382 ? -11.400 3.776 -1.393 1.00 70.25 382 PRO A CA 1
ATOM 3023 C C . PRO A 1 382 ? -12.160 5.086 -1.155 1.00 70.25 382 PRO A C 1
ATOM 3025 O O . PRO A 1 382 ? -11.582 6.121 -0.815 1.00 70.25 382 PRO A O 1
ATOM 3028 N N . ARG A 1 383 ? -13.464 5.075 -1.438 1.00 72.50 383 ARG A N 1
ATOM 3029 C CA . ARG A 1 383 ? -14.359 6.196 -1.102 1.00 72.50 383 ARG A CA 1
ATOM 3030 C C . ARG A 1 383 ? -14.923 6.044 0.306 1.00 72.50 383 ARG A C 1
ATOM 3032 O O . ARG A 1 383 ? -15.310 7.031 0.917 1.00 72.50 383 ARG A O 1
ATOM 3039 N N . THR A 1 384 ? -14.924 4.810 0.791 1.00 80.38 384 THR A N 1
ATOM 3040 C CA . THR A 1 384 ? -15.397 4.359 2.091 1.00 80.38 384 THR A CA 1
ATOM 3041 C C . THR A 1 384 ? -14.426 3.334 2.638 1.00 80.38 384 THR A C 1
ATOM 3043 O O . THR A 1 384 ? -13.824 2.588 1.868 1.00 80.38 384 THR A O 1
ATOM 3046 N N . CYS A 1 385 ? -14.252 3.311 3.954 1.00 85.19 385 CYS A N 1
ATOM 3047 C CA . CYS A 1 385 ? -13.240 2.492 4.603 1.00 85.19 385 CYS A CA 1
ATOM 3048 C C . CYS A 1 385 ? -13.780 1.863 5.893 1.00 85.19 385 CYS A C 1
ATOM 3050 O O . CYS A 1 385 ? -14.468 2.524 6.670 1.00 85.19 385 CYS A O 1
ATOM 3052 N N . MET A 1 386 ? -13.468 0.586 6.119 1.00 93.69 386 MET A N 1
ATOM 3053 C CA . MET A 1 386 ? -13.975 -0.196 7.255 1.00 93.69 386 MET A CA 1
ATOM 3054 C C . MET A 1 386 ? -13.407 0.227 8.619 1.00 93.69 386 MET A C 1
ATOM 3056 O O . MET A 1 386 ? -13.878 -0.250 9.650 1.00 93.69 386 MET A O 1
ATOM 3060 N N . GLY A 1 387 ? -12.437 1.145 8.663 1.00 95.25 387 GLY A N 1
ATOM 3061 C CA . GLY A 1 387 ? -11.800 1.571 9.908 1.00 95.25 387 GLY A CA 1
ATOM 3062 C C . GLY A 1 387 ? -12.741 2.190 10.926 1.00 95.25 387 GLY A C 1
ATOM 3063 O O . GLY A 1 387 ? -12.617 1.905 12.110 1.00 95.25 387 GLY A O 1
ATOM 3064 N N . ILE A 1 388 ? -13.721 2.986 10.488 1.00 94.38 388 ILE A N 1
ATOM 3065 C CA . ILE A 1 388 ? -14.681 3.598 11.418 1.00 94.38 388 ILE A CA 1
ATOM 3066 C C . ILE A 1 388 ? -15.613 2.554 12.048 1.00 94.38 388 ILE A C 1
ATOM 3068 O O . ILE A 1 388 ? -15.960 2.655 13.224 1.00 94.38 388 ILE A O 1
ATOM 3072 N N . VAL A 1 389 ? -15.968 1.514 11.288 1.00 95.38 389 VAL A N 1
ATOM 3073 C CA . VAL A 1 389 ? -16.755 0.378 11.780 1.00 95.38 389 VAL A CA 1
ATOM 3074 C C . VAL A 1 389 ? -15.914 -0.486 12.721 1.00 95.38 389 VAL A C 1
ATOM 3076 O O . VAL A 1 389 ? -16.411 -0.883 13.770 1.00 95.38 389 VAL A O 1
ATOM 3079 N N . MET A 1 390 ? -14.639 -0.725 12.395 1.00 97.12 390 MET A N 1
ATOM 3080 C CA . MET A 1 390 ? -13.699 -1.431 13.272 1.00 97.12 390 MET A CA 1
ATOM 3081 C C . MET A 1 390 ? -13.510 -0.692 14.601 1.00 97.12 390 MET A C 1
ATOM 3083 O O . MET A 1 390 ? -13.619 -1.300 15.663 1.00 97.12 390 MET A O 1
ATOM 3087 N N . LYS A 1 391 ? -13.309 0.629 14.564 1.00 96.44 391 LYS A N 1
ATOM 3088 C CA . LYS A 1 391 ? -13.211 1.456 15.770 1.00 96.44 391 LYS A CA 1
ATOM 3089 C C . LYS A 1 391 ? -14.471 1.341 16.625 1.00 96.44 391 LYS A C 1
ATOM 3091 O O . LYS A 1 391 ? -14.381 1.026 17.809 1.00 96.44 391 LYS A O 1
ATOM 3096 N N . TYR A 1 392 ? -15.642 1.509 16.005 1.00 96.19 392 TYR A N 1
ATOM 3097 C CA . TYR A 1 392 ? -16.925 1.352 16.689 1.00 96.19 392 TYR A CA 1
ATOM 3098 C C . TYR A 1 392 ? -17.079 -0.041 17.305 1.00 96.19 392 TYR A C 1
ATOM 3100 O O . TYR A 1 392 ? -17.501 -0.149 18.449 1.00 96.19 392 TYR A O 1
ATOM 3108 N N . PHE A 1 393 ? -16.695 -1.101 16.589 1.00 97.00 393 PHE A N 1
ATOM 3109 C CA . PHE A 1 393 ? -16.695 -2.464 17.115 1.00 97.00 393 PHE A CA 1
ATOM 3110 C C . PHE A 1 393 ? -15.834 -2.581 18.376 1.00 97.00 393 PHE A C 1
ATOM 3112 O O . PHE A 1 393 ? -16.314 -3.085 19.390 1.00 97.00 393 PHE A O 1
ATOM 3119 N N . MET A 1 394 ? -14.604 -2.064 18.356 1.00 97.50 394 MET A N 1
ATOM 3120 C CA . MET A 1 394 ? -13.692 -2.134 19.501 1.00 97.50 394 MET A CA 1
ATOM 3121 C C . MET A 1 394 ? -14.180 -1.325 20.710 1.00 97.50 394 MET A C 1
ATOM 3123 O O . MET A 1 394 ? -14.046 -1.779 21.852 1.00 97.50 394 MET A O 1
ATOM 3127 N N . GLU A 1 395 ? -14.789 -0.166 20.470 1.00 95.44 395 GLU A N 1
ATOM 3128 C CA . GLU A 1 395 ? -15.272 0.756 21.505 1.00 95.44 395 GLU A CA 1
ATOM 3129 C C . GLU A 1 395 ? -16.692 0.443 21.999 1.00 95.44 395 GLU A C 1
ATOM 3131 O O . GLU A 1 395 ? -17.082 0.917 23.062 1.00 95.44 395 GLU A O 1
ATOM 3136 N N . TRP A 1 396 ? -17.470 -0.367 21.275 1.00 96.00 396 TRP A N 1
ATOM 3137 C CA . TRP A 1 396 ? -18.855 -0.658 21.641 1.00 96.00 396 TRP A CA 1
ATOM 3138 C C . TRP A 1 396 ? -18.951 -1.409 22.969 1.00 96.00 396 TRP A C 1
ATOM 3140 O O . TRP A 1 396 ? -18.298 -2.435 23.170 1.00 96.00 396 TRP A O 1
ATOM 3150 N N . GLU A 1 397 ? -19.823 -0.948 23.856 1.00 93.19 397 GLU A N 1
ATOM 3151 C CA . GLU A 1 397 ? -20.134 -1.620 25.112 1.00 93.19 397 GLU A CA 1
ATOM 3152 C C . GLU A 1 397 ? -21.584 -2.097 25.107 1.00 93.19 397 GLU A C 1
ATOM 3154 O O . GLU A 1 397 ? -22.485 -1.416 24.610 1.00 93.19 397 GLU A O 1
ATOM 3159 N N . ALA A 1 398 ? -21.812 -3.287 25.665 1.00 89.75 398 ALA A N 1
ATOM 3160 C CA . ALA A 1 398 ? -23.156 -3.830 25.772 1.00 89.75 398 ALA A CA 1
ATOM 3161 C C . ALA A 1 398 ? -24.023 -2.942 26.684 1.00 89.75 398 ALA A C 1
ATOM 3163 O O . ALA A 1 398 ? -23.533 -2.473 27.716 1.00 89.75 398 ALA A O 1
ATOM 3164 N N . PRO A 1 399 ? -25.314 -2.742 26.358 1.00 88.94 399 PRO A N 1
ATOM 3165 C CA . PRO A 1 399 ? -26.222 -1.998 27.218 1.00 88.94 399 PRO A CA 1
ATOM 3166 C C . PRO A 1 399 ? -26.243 -2.563 28.642 1.00 88.94 399 PRO A C 1
ATOM 3168 O O . PRO A 1 399 ? -26.394 -3.770 28.847 1.00 88.94 399 PRO A O 1
ATOM 3171 N N . GLN A 1 400 ? -26.131 -1.679 29.634 1.00 86.19 400 GLN A N 1
ATOM 3172 C CA . GLN A 1 400 ? -26.257 -2.050 31.041 1.00 86.19 400 GLN A CA 1
ATOM 3173 C C . GLN A 1 400 ? -27.708 -2.463 31.313 1.00 86.19 400 GLN A C 1
ATOM 3175 O O . GLN A 1 400 ? -28.619 -1.635 31.326 1.00 86.19 400 GLN A O 1
ATOM 3180 N N . THR A 1 401 ? -27.936 -3.759 31.506 1.00 88.81 401 THR A N 1
ATOM 3181 C CA . THR A 1 401 ? -29.253 -4.331 31.810 1.00 88.81 401 THR A CA 1
ATOM 3182 C C . THR A 1 401 ? -29.218 -5.036 33.165 1.00 88.81 401 THR A C 1
ATOM 3184 O O . THR A 1 401 ? -28.162 -5.424 33.657 1.00 88.81 401 THR A O 1
ATOM 3187 N N . ARG A 1 402 ? -30.383 -5.199 33.811 1.00 87.50 402 ARG A N 1
ATOM 3188 C CA . ARG A 1 402 ? -30.475 -5.817 35.152 1.00 87.50 402 ARG A CA 1
ATOM 3189 C C . ARG A 1 402 ? -29.994 -7.274 35.196 1.00 87.50 402 ARG A C 1
ATOM 3191 O O . ARG A 1 402 ? -29.691 -7.767 36.277 1.00 87.50 402 ARG A O 1
ATOM 3198 N N . LYS A 1 403 ? -29.976 -7.972 34.058 1.00 90.38 403 LYS A N 1
ATOM 3199 C CA . LYS A 1 403 ? -29.477 -9.346 33.927 1.00 90.38 403 LYS A CA 1
ATOM 3200 C C . LYS A 1 403 ? -28.287 -9.350 32.967 1.00 90.38 403 LYS A C 1
ATOM 3202 O O . LYS A 1 403 ? -28.378 -8.694 31.936 1.00 90.38 403 LYS A O 1
ATOM 3207 N N . PRO A 1 404 ? -27.202 -10.087 33.257 1.00 88.75 404 PRO A N 1
ATOM 3208 C CA . PRO A 1 404 ? -26.080 -10.184 32.333 1.00 88.75 404 PRO A CA 1
ATOM 3209 C C . PRO A 1 404 ? -26.542 -10.801 31.008 1.00 88.75 404 PRO A C 1
ATOM 3211 O O . PRO A 1 404 ? -27.139 -11.875 30.996 1.00 88.75 404 PRO A O 1
ATOM 3214 N N . MET A 1 405 ? -26.261 -10.112 29.901 1.00 91.12 405 MET A N 1
ATOM 3215 C CA . MET A 1 405 ? -26.570 -10.601 28.556 1.00 91.12 405 MET A CA 1
ATOM 3216 C C . MET A 1 405 ? -25.650 -11.768 28.182 1.00 91.12 405 MET A C 1
ATOM 3218 O O . MET A 1 405 ? -24.432 -11.700 28.387 1.00 91.12 405 MET A O 1
ATOM 3222 N N . SER A 1 406 ? -26.222 -12.802 27.571 1.00 91.38 406 SER A N 1
ATOM 3223 C CA . SER A 1 406 ? -25.477 -13.864 26.893 1.00 91.38 406 SER A CA 1
ATOM 3224 C C . SER A 1 406 ? -24.693 -13.313 25.695 1.00 91.38 406 SER A C 1
ATOM 3226 O O . SER A 1 406 ? -24.982 -12.235 25.173 1.00 91.38 406 SER A O 1
ATOM 3228 N N . ALA A 1 407 ? -23.691 -14.056 25.221 1.00 89.31 407 ALA A N 1
ATOM 3229 C CA . ALA A 1 407 ? -22.891 -13.621 24.077 1.00 89.31 407 ALA A CA 1
ATOM 3230 C C . ALA A 1 407 ? -23.724 -13.493 22.784 1.00 89.31 407 ALA A C 1
ATOM 3232 O O . ALA A 1 407 ? -23.520 -12.559 22.012 1.00 89.31 407 ALA A O 1
ATOM 3233 N N . ALA A 1 408 ? -24.720 -14.366 22.592 1.00 91.06 408 ALA A N 1
ATOM 3234 C CA . ALA A 1 408 ? -25.655 -14.283 21.469 1.00 91.06 408 ALA A CA 1
ATOM 3235 C C . ALA A 1 408 ? -26.524 -13.015 21.533 1.00 91.06 408 ALA A C 1
ATOM 3237 O O . ALA A 1 408 ? -26.683 -12.327 20.526 1.00 91.06 408 ALA A O 1
ATOM 3238 N N . GLU A 1 409 ? -27.026 -12.659 22.720 1.00 93.38 409 GLU A N 1
ATOM 3239 C CA . GLU A 1 409 ? -27.782 -11.417 22.921 1.0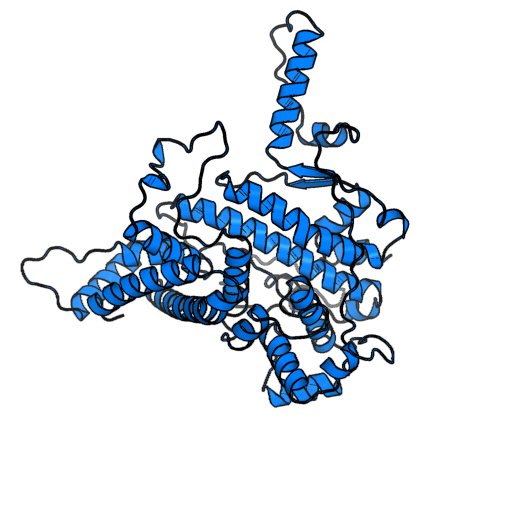0 93.38 409 GLU A CA 1
ATOM 3240 C C . GLU A 1 409 ? -26.902 -10.182 22.701 1.00 93.38 409 GLU A C 1
ATOM 3242 O O . GLU A 1 409 ? -27.338 -9.227 22.061 1.00 93.38 409 GLU A O 1
ATOM 3247 N N . LYS A 1 410 ? -25.646 -10.196 23.175 1.00 92.94 410 LYS A N 1
ATOM 3248 C CA . LYS A 1 410 ? -24.684 -9.109 22.920 1.00 92.94 410 LYS A CA 1
ATOM 3249 C C . LYS A 1 410 ? -24.421 -8.937 21.428 1.00 92.94 410 LYS A C 1
ATOM 3251 O O . LYS A 1 410 ? -24.423 -7.811 20.943 1.00 92.94 410 LYS A O 1
ATOM 3256 N N . ARG A 1 411 ? -24.230 -10.040 20.699 1.00 92.81 411 ARG A N 1
ATOM 3257 C CA . ARG A 1 411 ? -24.024 -10.025 19.247 1.00 92.81 411 ARG A CA 1
ATOM 3258 C C . ARG A 1 411 ? -25.226 -9.450 18.506 1.00 92.81 411 ARG A C 1
ATOM 3260 O O . ARG A 1 411 ? -25.039 -8.610 17.633 1.00 92.81 411 ARG A O 1
ATOM 3267 N N . ALA A 1 412 ? -26.436 -9.880 18.860 1.00 93.56 412 ALA A N 1
ATOM 3268 C CA . ALA A 1 412 ? -27.665 -9.376 18.252 1.00 93.56 412 ALA A CA 1
ATOM 3269 C C . ALA A 1 412 ? -27.851 -7.875 18.524 1.00 93.56 412 ALA A C 1
ATOM 3271 O O . ALA A 1 412 ? -28.094 -7.106 17.597 1.00 93.56 412 ALA A O 1
ATOM 3272 N N . ALA A 1 413 ? -27.643 -7.446 19.773 1.00 94.56 413 ALA A N 1
ATOM 3273 C CA . ALA A 1 413 ? -27.709 -6.036 20.141 1.00 94.56 413 ALA A CA 1
ATOM 3274 C C . ALA A 1 413 ? -26.643 -5.200 19.417 1.00 94.56 413 ALA A C 1
ATOM 3276 O O . ALA A 1 413 ? -26.919 -4.074 19.005 1.00 94.56 413 ALA A O 1
ATOM 3277 N N . PHE A 1 414 ? -25.430 -5.728 19.242 1.00 95.75 414 PHE A N 1
ATOM 3278 C CA . PHE A 1 414 ? -24.397 -5.051 18.466 1.00 95.75 414 PHE A CA 1
ATOM 3279 C C . PHE A 1 414 ? -24.774 -4.925 16.989 1.00 95.75 414 PHE A C 1
ATOM 3281 O O . PHE A 1 414 ? -24.671 -3.824 16.460 1.00 95.75 414 PHE A O 1
ATOM 3288 N N . ASP A 1 415 ? -25.240 -5.995 16.333 1.00 95.50 415 ASP A N 1
ATOM 3289 C CA . ASP A 1 415 ? -25.644 -5.946 14.917 1.00 95.50 415 ASP A CA 1
ATOM 3290 C C . ASP A 1 415 ? -26.760 -4.915 14.690 1.00 95.50 415 ASP A C 1
ATOM 3292 O O . ASP A 1 415 ? -26.682 -4.099 13.771 1.00 95.50 415 ASP A O 1
ATOM 3296 N N . GLU A 1 416 ? -27.752 -4.864 15.583 1.00 95.62 416 GLU A N 1
ATOM 3297 C CA . GLU A 1 416 ? -28.808 -3.850 15.538 1.00 95.62 416 GLU A CA 1
ATOM 3298 C C . GLU A 1 416 ? -28.241 -2.424 15.661 1.00 95.62 416 GLU A C 1
ATOM 3300 O O . GLU A 1 416 ? -28.533 -1.554 14.833 1.00 95.62 416 GLU A O 1
ATOM 3305 N N . ASN A 1 417 ? -27.384 -2.180 16.659 1.00 95.50 417 ASN A N 1
ATOM 3306 C CA . ASN A 1 417 ? -26.753 -0.875 16.857 1.00 95.50 417 ASN A CA 1
ATOM 3307 C C . ASN A 1 417 ? -25.847 -0.485 15.682 1.00 95.50 417 ASN A C 1
ATOM 3309 O O . ASN A 1 417 ? -25.844 0.675 15.269 1.00 95.50 417 ASN A O 1
ATOM 3313 N N . LEU A 1 418 ? -25.118 -1.444 15.116 1.00 94.94 418 LEU A N 1
ATOM 3314 C CA . LEU A 1 418 ? -24.228 -1.244 13.983 1.00 94.94 418 LEU A CA 1
ATOM 3315 C C . LEU A 1 418 ? -25.018 -0.845 12.731 1.00 94.94 418 LEU A C 1
ATOM 3317 O O . LEU A 1 418 ? -24.685 0.153 12.091 1.00 94.94 418 LEU A O 1
ATOM 3321 N N . ARG A 1 419 ? -26.104 -1.563 12.416 1.00 94.62 419 ARG A N 1
ATOM 3322 C CA . ARG A 1 419 ? -27.003 -1.238 11.294 1.00 94.62 419 ARG A CA 1
ATOM 3323 C C . ARG A 1 419 ? -27.660 0.126 11.462 1.00 94.62 419 ARG A C 1
ATOM 3325 O O . ARG A 1 419 ? -27.820 0.845 10.482 1.00 94.62 419 ARG A O 1
ATOM 3332 N N . LYS A 1 420 ? -28.012 0.496 12.695 1.00 94.06 420 LYS A N 1
ATOM 3333 C CA . LYS A 1 420 ? -28.569 1.816 13.005 1.00 94.06 420 LYS A CA 1
ATOM 3334 C C . LYS A 1 420 ? -27.528 2.928 12.862 1.00 94.06 420 LYS A C 1
ATOM 3336 O O . LYS A 1 420 ? -27.839 3.980 12.316 1.00 94.06 420 LYS A O 1
ATOM 3341 N N . LYS A 1 421 ? -26.308 2.712 13.361 1.00 93.75 421 LYS A N 1
ATOM 3342 C CA . LYS A 1 421 ? -25.224 3.706 13.344 1.00 93.75 421 LYS A CA 1
ATOM 3343 C C . LYS A 1 421 ? -24.680 3.947 11.936 1.00 93.75 421 LYS A C 1
ATOM 3345 O O . LYS A 1 421 ? -24.318 5.077 11.632 1.00 93.75 421 LYS A O 1
ATOM 3350 N N . PHE A 1 422 ? -24.632 2.908 11.106 1.00 93.31 422 PHE A N 1
ATOM 3351 C CA . PHE A 1 422 ? -24.114 2.945 9.737 1.00 93.31 422 PHE A CA 1
ATOM 3352 C C . PHE A 1 422 ? -25.211 2.564 8.735 1.00 93.31 422 PHE A C 1
ATOM 3354 O O . PHE A 1 422 ? -25.070 1.618 7.960 1.00 93.31 422 PHE A O 1
ATOM 3361 N N . ALA A 1 423 ? -26.327 3.300 8.759 1.00 91.69 423 ALA A N 1
ATOM 3362 C CA . ALA A 1 423 ? -27.523 2.989 7.972 1.00 91.69 423 ALA A CA 1
ATOM 3363 C C . ALA A 1 423 ? -27.282 2.990 6.450 1.00 91.69 423 ALA A C 1
ATOM 3365 O O . ALA A 1 423 ? -27.944 2.244 5.720 1.00 91.69 423 ALA A O 1
ATOM 3366 N N . CYS A 1 424 ? -26.308 3.777 5.983 1.00 90.31 424 CYS A N 1
ATOM 3367 C CA . CYS A 1 424 ? -25.885 3.842 4.585 1.00 90.31 424 CYS A CA 1
ATOM 3368 C C . CYS A 1 424 ? -25.064 2.621 4.130 1.00 90.31 424 CYS A C 1
ATOM 3370 O O . CYS A 1 424 ? -24.884 2.435 2.929 1.00 90.31 424 CYS A O 1
ATOM 3372 N N . CYS A 1 425 ? -24.580 1.762 5.033 1.00 91.62 425 CYS A N 1
ATOM 3373 C CA . CYS A 1 425 ? -23.899 0.523 4.658 1.00 91.62 425 CYS A CA 1
ATOM 3374 C C . CYS A 1 425 ? -24.912 -0.553 4.236 1.00 91.62 425 CYS A C 1
ATOM 3376 O O . CYS A 1 425 ? -25.998 -0.675 4.807 1.00 91.62 425 CYS A O 1
ATOM 3378 N N . VAL A 1 426 ? -24.554 -1.362 3.235 1.00 92.62 426 VAL A N 1
ATOM 3379 C CA . VAL A 1 426 ? -25.389 -2.480 2.762 1.00 92.62 426 VAL A CA 1
ATOM 3380 C C . VAL A 1 426 ? -25.458 -3.578 3.824 1.00 92.62 426 VAL A C 1
ATOM 3382 O O . VAL A 1 426 ? -26.552 -3.988 4.208 1.00 92.62 426 VAL A O 1
ATOM 3385 N N . ASP A 1 427 ? -24.301 -4.036 4.311 1.00 94.25 427 ASP A N 1
ATOM 3386 C CA . ASP A 1 427 ? -24.208 -5.072 5.343 1.00 94.25 427 ASP A CA 1
ATOM 3387 C C . ASP A 1 427 ? -22.924 -4.905 6.183 1.00 94.25 427 ASP A C 1
ATOM 3389 O O . ASP A 1 427 ? -21.932 -5.607 5.961 1.00 94.25 427 ASP A O 1
ATOM 3393 N N . PRO A 1 428 ? -22.904 -3.951 7.136 1.00 94.25 428 PRO A N 1
ATOM 3394 C CA . PRO A 1 428 ? -21.685 -3.591 7.865 1.00 94.25 428 PRO A CA 1
ATOM 3395 C C . PRO A 1 428 ? -21.129 -4.741 8.716 1.00 94.25 428 PRO A C 1
ATOM 3397 O O . PRO A 1 428 ? -19.924 -4.804 8.940 1.00 94.25 428 PRO A O 1
ATOM 3400 N N . MET A 1 429 ? -21.975 -5.678 9.158 1.00 95.00 429 MET A N 1
ATOM 3401 C CA . MET A 1 429 ? -21.543 -6.842 9.935 1.00 95.00 429 MET A CA 1
ATOM 3402 C C . MET A 1 429 ? -20.783 -7.857 9.073 1.00 95.00 429 MET A C 1
ATOM 3404 O O . MET A 1 429 ? -19.767 -8.409 9.496 1.00 95.00 429 MET A O 1
ATOM 3408 N N . LYS A 1 430 ? -21.243 -8.085 7.839 1.00 94.25 430 LYS A N 1
ATOM 3409 C CA . LYS A 1 430 ? -20.534 -8.936 6.879 1.00 94.25 430 LYS A CA 1
ATOM 3410 C C . LYS A 1 430 ? -19.212 -8.307 6.450 1.00 94.25 430 LYS A C 1
ATOM 3412 O O . LYS A 1 430 ? -18.198 -9.001 6.418 1.00 94.25 430 LYS A O 1
ATOM 3417 N N . ASP A 1 431 ? -19.216 -7.007 6.159 1.00 94.38 431 ASP A N 1
ATOM 3418 C CA . ASP A 1 431 ? -17.998 -6.278 5.794 1.00 94.38 431 ASP A CA 1
ATOM 3419 C C . ASP A 1 431 ? -16.995 -6.239 6.974 1.00 94.38 431 ASP A C 1
ATOM 3421 O O . ASP A 1 431 ? -15.789 -6.362 6.757 1.00 94.38 431 ASP A O 1
ATOM 3425 N N . LEU A 1 432 ? -17.471 -6.192 8.231 1.00 95.88 432 LEU A N 1
ATOM 3426 C CA . LEU A 1 432 ? -16.637 -6.374 9.431 1.00 95.88 432 LEU A CA 1
ATOM 3427 C C . LEU A 1 432 ? -15.984 -7.757 9.478 1.00 95.88 432 LEU A C 1
ATOM 3429 O O . LEU A 1 432 ? -14.788 -7.840 9.742 1.00 95.88 432 LEU A O 1
ATOM 3433 N N . GLY A 1 433 ? -16.717 -8.826 9.159 1.00 95.56 433 GLY A N 1
ATOM 3434 C CA . GLY A 1 433 ? -16.139 -10.169 9.032 1.00 95.56 433 GLY A CA 1
ATOM 3435 C C . GLY A 1 433 ? -14.973 -10.214 8.038 1.00 95.56 433 GLY A C 1
ATOM 3436 O O . GLY A 1 433 ? -13.909 -10.739 8.357 1.00 95.56 433 GLY A O 1
ATOM 3437 N N . VAL A 1 434 ? -15.126 -9.574 6.874 1.00 95.50 434 VAL A N 1
ATOM 3438 C CA . VAL A 1 434 ? -14.053 -9.463 5.869 1.00 95.50 434 VAL A CA 1
ATOM 3439 C C . VAL A 1 434 ? -12.859 -8.664 6.402 1.00 95.50 434 VAL A C 1
ATOM 3441 O O . VAL A 1 434 ? -11.716 -9.052 6.171 1.00 95.50 434 VAL A O 1
ATOM 3444 N N . ALA A 1 435 ? -13.096 -7.572 7.135 1.00 96.56 435 ALA A N 1
ATOM 3445 C CA . ALA A 1 435 ? -12.025 -6.784 7.746 1.00 96.56 435 ALA A CA 1
ATOM 3446 C C . ALA A 1 435 ? -11.255 -7.567 8.829 1.00 96.56 435 ALA A C 1
ATOM 3448 O O . ALA A 1 435 ? -10.043 -7.406 8.945 1.00 96.56 435 ALA A O 1
ATOM 3449 N N . LEU A 1 436 ? -11.930 -8.436 9.590 1.00 97.56 436 LEU A N 1
ATOM 3450 C CA . LEU A 1 436 ? -11.294 -9.316 10.581 1.00 97.56 436 LEU A CA 1
ATOM 3451 C C . LEU A 1 436 ? -10.429 -10.397 9.921 1.00 97.56 436 LEU A C 1
ATOM 3453 O O . LEU A 1 436 ? -9.328 -10.679 10.392 1.00 97.56 436 LEU A O 1
ATOM 3457 N N . GLU A 1 437 ? -10.898 -10.984 8.818 1.00 97.31 437 GLU A N 1
ATOM 3458 C CA . GLU A 1 437 ? -10.088 -11.903 8.011 1.00 97.31 437 GLU A CA 1
ATOM 3459 C C . GLU A 1 437 ? -8.862 -11.198 7.420 1.00 97.31 437 GLU A C 1
ATOM 3461 O O . GLU A 1 437 ? -7.761 -11.742 7.449 1.00 97.31 437 GLU A O 1
ATOM 3466 N N . PHE A 1 438 ? -9.039 -9.971 6.922 1.00 98.12 438 PHE A N 1
ATOM 3467 C CA . PHE A 1 438 ? -7.935 -9.168 6.407 1.00 98.12 438 PHE A CA 1
ATOM 3468 C C . PHE A 1 438 ? -6.909 -8.825 7.494 1.00 98.12 438 PHE A C 1
ATOM 3470 O O . PHE A 1 438 ? -5.710 -8.937 7.255 1.00 98.12 438 PHE A O 1
ATOM 3477 N N . TRP A 1 439 ? -7.356 -8.465 8.702 1.00 98.44 439 TRP A N 1
ATOM 3478 C CA . TRP A 1 439 ? -6.458 -8.252 9.839 1.00 98.44 439 TRP A CA 1
ATOM 3479 C C . TRP A 1 439 ? -5.605 -9.489 10.130 1.00 98.44 439 TRP A C 1
ATOM 3481 O O . TRP A 1 439 ? -4.396 -9.366 10.314 1.00 98.44 439 TRP A O 1
ATOM 3491 N N . ALA A 1 440 ? -6.210 -10.681 10.135 1.00 98.44 440 ALA A N 1
ATOM 3492 C CA . ALA A 1 440 ? -5.473 -11.922 10.357 1.00 98.44 440 ALA A CA 1
ATOM 3493 C C . ALA A 1 440 ? -4.377 -12.137 9.298 1.00 98.44 440 ALA A C 1
ATOM 3495 O O . ALA A 1 440 ? -3.282 -12.583 9.641 1.00 98.44 440 ALA A O 1
ATOM 3496 N N . GLU A 1 441 ? -4.649 -11.767 8.045 1.00 98.31 441 GLU A N 1
ATOM 3497 C CA . GLU A 1 441 ? -3.680 -11.840 6.949 1.00 98.31 441 GLU A CA 1
ATOM 3498 C C . GLU A 1 441 ? -2.532 -10.835 7.115 1.00 98.31 441 GLU A C 1
ATOM 3500 O O . GLU A 1 441 ? -1.366 -11.210 7.006 1.00 98.31 441 GLU A O 1
ATOM 3505 N N . VAL A 1 442 ? -2.837 -9.574 7.438 1.00 98.44 442 VAL A N 1
ATOM 3506 C CA . VAL A 1 442 ? -1.814 -8.545 7.694 1.00 98.44 442 VAL A CA 1
ATOM 3507 C C . VAL A 1 442 ? -0.951 -8.930 8.893 1.00 98.44 442 VAL A C 1
ATOM 3509 O O . VAL A 1 442 ? 0.272 -8.843 8.815 1.00 98.44 442 VAL A O 1
ATOM 3512 N N . LYS A 1 443 ? -1.569 -9.423 9.973 1.00 98.56 443 LYS A N 1
ATOM 3513 C CA . LYS A 1 443 ? -0.850 -9.932 11.143 1.00 98.56 443 LYS A CA 1
ATOM 3514 C C . LYS A 1 443 ? 0.121 -11.036 10.758 1.00 98.56 443 LYS A C 1
ATOM 3516 O O . LYS A 1 443 ? 1.285 -10.949 11.131 1.00 98.56 443 LYS A O 1
ATOM 3521 N N . ARG A 1 444 ? -0.356 -12.060 10.038 1.00 98.38 444 ARG A N 1
ATOM 3522 C CA . ARG A 1 444 ? 0.490 -13.161 9.561 1.00 98.38 444 ARG A CA 1
ATOM 3523 C C . ARG A 1 444 ? 1.688 -12.594 8.806 1.00 98.38 444 ARG A C 1
ATOM 3525 O O . ARG A 1 444 ? 2.819 -12.890 9.163 1.00 98.38 444 ARG A O 1
ATOM 3532 N N . CYS A 1 445 ? 1.428 -11.713 7.839 1.00 98.38 445 CYS A N 1
ATOM 3533 C CA . CYS A 1 445 ? 2.487 -11.168 7.006 1.00 98.38 445 CYS A CA 1
ATOM 3534 C C . CYS A 1 445 ? 3.555 -10.426 7.811 1.00 98.38 445 CYS A C 1
ATOM 3536 O O . CYS A 1 445 ? 4.737 -10.688 7.628 1.00 98.38 445 CYS A O 1
ATOM 3538 N N . ILE A 1 446 ? 3.143 -9.525 8.706 1.00 97.81 446 ILE A N 1
ATOM 3539 C CA . ILE A 1 446 ? 4.065 -8.722 9.515 1.00 97.81 446 ILE A CA 1
ATOM 3540 C C . ILE A 1 446 ? 4.851 -9.615 10.480 1.00 97.81 446 ILE A C 1
ATOM 3542 O O . ILE A 1 446 ? 6.073 -9.528 10.537 1.00 97.81 446 ILE A O 1
ATOM 3546 N N . VAL A 1 447 ? 4.178 -10.520 11.196 1.00 97.94 447 VAL A N 1
ATOM 3547 C CA . VAL A 1 447 ? 4.833 -11.411 12.168 1.00 97.94 447 VAL A CA 1
ATOM 3548 C C . VAL A 1 447 ? 5.883 -12.308 11.504 1.00 97.94 447 VAL A C 1
ATOM 3550 O O . VAL A 1 447 ? 6.947 -12.501 12.096 1.00 97.94 447 VAL A O 1
ATOM 3553 N N . ASP A 1 448 ? 5.608 -12.813 10.297 1.00 97.62 448 ASP A N 1
ATOM 3554 C CA . ASP A 1 448 ? 6.502 -13.712 9.553 1.00 97.62 448 ASP A CA 1
ATOM 3555 C C . ASP A 1 448 ? 7.802 -13.013 9.102 1.00 97.62 448 ASP A C 1
ATOM 3557 O O . ASP A 1 448 ? 8.860 -13.646 9.042 1.00 97.62 448 ASP A O 1
ATOM 3561 N N . ILE A 1 449 ? 7.746 -11.711 8.791 1.00 97.12 449 ILE A N 1
ATOM 3562 C CA . ILE A 1 449 ? 8.878 -10.972 8.199 1.00 97.12 449 ILE A CA 1
ATOM 3563 C C . ILE A 1 449 ? 9.585 -10.020 9.168 1.00 97.12 449 ILE A C 1
ATOM 3565 O O . ILE A 1 449 ? 10.706 -9.601 8.883 1.00 97.12 449 ILE A O 1
ATOM 3569 N N . SER A 1 450 ? 8.963 -9.661 10.294 1.00 94.56 450 SER A N 1
ATOM 3570 C CA . SER A 1 450 ? 9.456 -8.594 11.173 1.00 94.56 450 SER A CA 1
ATOM 3571 C C . SER A 1 450 ? 10.880 -8.815 11.678 1.00 94.56 450 SER A C 1
ATOM 3573 O O . SER A 1 450 ? 11.661 -7.871 11.659 1.00 94.56 450 SER A O 1
ATOM 3575 N N . ASP A 1 451 ? 11.241 -10.042 12.061 1.00 93.81 451 ASP A N 1
ATOM 3576 C CA . ASP A 1 451 ? 12.582 -10.341 12.590 1.00 93.81 451 ASP A CA 1
ATOM 3577 C C . ASP A 1 451 ? 13.669 -10.195 11.501 1.00 93.81 451 ASP A C 1
ATOM 3579 O O . ASP A 1 451 ? 14.818 -9.874 11.783 1.00 93.81 451 ASP A O 1
ATOM 3583 N N . GLN A 1 452 ? 13.313 -10.414 10.229 1.00 95.12 452 GLN A N 1
ATOM 3584 C CA . GLN A 1 452 ? 14.237 -10.277 9.095 1.00 95.12 452 GLN A CA 1
ATOM 3585 C C . GLN A 1 452 ? 14.388 -8.819 8.642 1.00 95.12 452 GLN A C 1
ATOM 3587 O O . GLN A 1 452 ? 15.402 -8.462 8.045 1.00 95.12 452 GLN A O 1
ATOM 3592 N N . LEU A 1 453 ? 13.382 -7.985 8.916 1.00 92.69 453 LEU A N 1
ATOM 3593 C CA . LEU A 1 453 ? 13.358 -6.568 8.553 1.00 92.69 453 LEU A CA 1
ATOM 3594 C C . LEU A 1 453 ? 13.797 -5.633 9.691 1.00 92.69 453 LEU A C 1
ATOM 3596 O O . LEU A 1 453 ? 13.868 -4.428 9.465 1.00 92.69 453 LEU A O 1
ATOM 3600 N N . GLY A 1 454 ? 14.073 -6.150 10.894 1.00 93.00 454 GLY A N 1
ATOM 3601 C CA . GLY A 1 454 ? 14.330 -5.317 12.075 1.00 93.00 454 GLY A CA 1
ATOM 3602 C C . GLY A 1 454 ? 13.101 -4.502 12.498 1.00 93.00 454 GLY A C 1
ATOM 3603 O O . GLY A 1 454 ? 13.217 -3.347 12.901 1.00 93.00 454 GLY A O 1
ATOM 3604 N N . ALA A 1 455 ? 11.907 -5.075 12.313 1.00 93.94 455 ALA A N 1
ATOM 3605 C CA . ALA A 1 455 ? 10.614 -4.455 12.595 1.00 93.94 455 ALA A CA 1
ATOM 3606 C C . ALA A 1 455 ? 9.936 -5.099 13.820 1.00 93.94 455 ALA A C 1
ATOM 3608 O O . ALA A 1 455 ? 8.729 -5.375 13.813 1.00 93.94 455 ALA A O 1
ATOM 3609 N N . GLU A 1 456 ? 10.711 -5.385 14.869 1.00 95.44 456 GLU A N 1
ATOM 3610 C CA . GLU A 1 456 ? 10.244 -6.051 16.090 1.00 95.44 456 GLU A CA 1
ATOM 3611 C C . GLU A 1 456 ? 9.241 -5.198 16.873 1.00 95.44 456 GLU A C 1
ATOM 3613 O O . GLU A 1 456 ? 8.318 -5.744 17.476 1.00 95.44 456 GLU A O 1
ATOM 3618 N N . GLU A 1 457 ? 9.381 -3.873 16.847 1.00 95.50 457 GLU A N 1
ATOM 3619 C CA . GLU A 1 457 ? 8.424 -2.953 17.475 1.00 95.50 457 GLU A CA 1
ATOM 3620 C C . GLU A 1 457 ? 7.040 -3.076 16.822 1.00 95.50 457 GLU A C 1
ATOM 3622 O O . GLU A 1 457 ? 6.047 -3.341 17.500 1.00 95.50 457 GLU A O 1
ATOM 3627 N N . MET A 1 458 ? 6.985 -3.045 15.486 1.00 96.19 458 MET A N 1
ATOM 3628 C CA . MET A 1 458 ? 5.740 -3.245 14.741 1.00 96.19 458 MET A CA 1
ATOM 3629 C C . MET A 1 458 ? 5.121 -4.625 15.010 1.00 96.19 458 MET A C 1
ATOM 3631 O O . MET A 1 458 ? 3.904 -4.749 15.164 1.00 96.19 458 MET A O 1
ATOM 3635 N N . LYS A 1 459 ? 5.944 -5.678 15.121 1.00 97.50 459 LYS A N 1
ATOM 3636 C CA . LYS A 1 459 ? 5.482 -7.021 15.516 1.00 97.50 459 LYS A CA 1
ATOM 3637 C C . LYS A 1 459 ? 4.819 -7.002 16.889 1.00 97.50 459 LYS A C 1
ATOM 3639 O O . LYS A 1 459 ? 3.752 -7.594 17.054 1.00 97.50 459 LYS A O 1
ATOM 3644 N N . GLN A 1 460 ? 5.427 -6.333 17.868 1.00 97.88 460 GLN A N 1
ATOM 3645 C CA . GLN A 1 460 ? 4.869 -6.220 19.217 1.00 97.88 460 GLN A CA 1
ATOM 3646 C C . GLN A 1 460 ? 3.527 -5.486 19.206 1.00 97.88 460 GLN A C 1
ATOM 3648 O O . GLN A 1 460 ? 2.573 -5.964 19.822 1.00 97.88 460 GLN A O 1
ATOM 3653 N N . ASP A 1 461 ? 3.422 -4.383 18.469 1.00 97.88 461 ASP A N 1
ATOM 3654 C CA . ASP A 1 461 ? 2.184 -3.610 18.364 1.00 97.88 461 ASP A CA 1
ATOM 3655 C C . ASP A 1 461 ? 1.055 -4.402 17.703 1.00 97.88 461 ASP A C 1
ATOM 3657 O O . ASP A 1 461 ? -0.074 -4.424 18.204 1.00 97.88 461 ASP A O 1
ATOM 3661 N N . VAL A 1 462 ? 1.363 -5.133 16.630 1.00 98.31 462 VAL A N 1
ATOM 3662 C CA . VAL A 1 462 ? 0.409 -6.030 15.968 1.00 98.31 462 VAL A CA 1
ATOM 3663 C C . VAL A 1 462 ? -0.055 -7.144 16.910 1.00 98.31 462 VAL A C 1
ATOM 3665 O O . VAL A 1 462 ? -1.252 -7.431 16.970 1.00 98.31 462 VAL A O 1
ATOM 3668 N N . VAL A 1 463 ? 0.852 -7.757 17.676 1.00 98.50 463 VAL A N 1
ATOM 3669 C CA . VAL A 1 463 ? 0.500 -8.815 18.640 1.00 98.50 463 VAL A CA 1
ATOM 3670 C C . VAL A 1 463 ? -0.393 -8.272 19.757 1.00 98.50 463 VAL A C 1
ATOM 3672 O O . VAL A 1 463 ? -1.419 -8.881 20.062 1.00 98.50 463 VAL A O 1
ATOM 3675 N N . LYS A 1 464 ? -0.068 -7.108 20.334 1.00 98.38 464 LYS A N 1
ATOM 3676 C CA . LYS A 1 464 ? -0.904 -6.458 21.361 1.00 98.38 464 LYS A CA 1
ATOM 3677 C C . LYS A 1 464 ? -2.302 -6.135 20.828 1.00 98.38 464 LYS A C 1
ATOM 3679 O O . LYS A 1 464 ? -3.303 -6.431 21.485 1.00 98.38 464 LYS A O 1
ATOM 3684 N N . ALA A 1 465 ? -2.377 -5.571 19.623 1.00 98.62 465 ALA A N 1
ATOM 3685 C CA . ALA A 1 465 ? -3.640 -5.256 18.971 1.00 98.62 465 ALA A CA 1
ATOM 3686 C C . ALA A 1 465 ? -4.485 -6.513 18.707 1.00 98.62 465 ALA A C 1
ATOM 3688 O O . ALA A 1 465 ? -5.698 -6.504 18.924 1.00 98.62 465 ALA A O 1
ATOM 3689 N N . ASP A 1 466 ? -3.850 -7.615 18.307 1.00 98.62 466 ASP A N 1
ATOM 3690 C CA . ASP A 1 466 ? -4.518 -8.894 18.076 1.00 98.62 466 ASP A CA 1
ATOM 3691 C C . ASP A 1 466 ? -5.029 -9.553 19.365 1.00 98.62 466 ASP A C 1
ATOM 3693 O O . ASP A 1 466 ? -6.119 -10.131 19.365 1.00 98.62 466 ASP A O 1
ATOM 3697 N N . MET A 1 467 ? -4.293 -9.429 20.475 1.00 98.25 467 MET A N 1
ATOM 3698 C CA . MET A 1 467 ? -4.762 -9.877 21.790 1.00 98.25 467 MET A CA 1
ATOM 3699 C C . MET A 1 467 ? -6.038 -9.130 22.193 1.00 98.25 467 MET A C 1
ATOM 3701 O O . MET A 1 467 ? -7.050 -9.762 22.504 1.00 98.25 467 MET A O 1
ATOM 3705 N N . LEU A 1 468 ? -6.027 -7.796 22.089 1.00 98.00 468 LEU A N 1
ATOM 3706 C CA . LEU A 1 468 ? -7.193 -6.959 22.382 1.00 98.00 468 LEU A CA 1
ATOM 3707 C C . LEU A 1 468 ? -8.389 -7.310 21.480 1.00 98.00 468 LEU A C 1
ATOM 3709 O O . LEU A 1 468 ? -9.529 -7.396 21.944 1.00 98.00 468 LEU A O 1
ATOM 3713 N N . LEU A 1 469 ? -8.140 -7.532 20.186 1.00 98.00 469 LEU A N 1
ATOM 3714 C CA . LEU A 1 469 ? -9.169 -7.951 19.237 1.00 98.00 469 LEU A CA 1
ATOM 3715 C C . LEU A 1 469 ? -9.755 -9.321 19.605 1.00 98.00 469 LEU A C 1
ATOM 3717 O O . LEU A 1 469 ? -10.972 -9.503 19.567 1.00 98.00 469 LEU A O 1
ATOM 3721 N N . SER A 1 470 ? -8.907 -10.277 19.982 1.00 96.88 470 SER A N 1
ATOM 3722 C CA . SER A 1 470 ? -9.314 -11.637 20.343 1.00 96.88 470 SER A CA 1
ATOM 3723 C C . SER A 1 470 ? -10.204 -11.656 21.586 1.00 96.88 470 SER A C 1
ATOM 3725 O O . SER A 1 470 ? -11.249 -12.308 21.582 1.00 96.88 470 SER A O 1
ATOM 3727 N N . GLU A 1 471 ? -9.864 -10.878 22.616 1.00 94.62 471 GLU A N 1
ATOM 3728 C CA . GLU A 1 471 ? -10.715 -10.698 23.800 1.00 94.62 471 GLU A CA 1
ATOM 3729 C C . GLU A 1 471 ? -12.099 -10.152 23.422 1.00 94.62 471 GLU A C 1
ATOM 3731 O O . GLU A 1 471 ? -13.134 -10.660 23.873 1.00 94.62 471 GLU A O 1
ATOM 3736 N N . LYS A 1 472 ? -12.131 -9.146 22.539 1.00 93.81 472 LYS A N 1
ATOM 3737 C CA . LYS A 1 472 ? -13.377 -8.537 22.064 1.00 93.81 472 LYS A CA 1
ATOM 3738 C C . LYS A 1 472 ? -14.243 -9.526 21.281 1.00 93.81 472 LYS A C 1
ATOM 3740 O O . LYS A 1 472 ? -15.452 -9.608 21.506 1.00 93.81 472 LYS A O 1
ATOM 3745 N N . ARG A 1 473 ? -13.621 -10.312 20.403 1.00 92.44 473 ARG A N 1
ATOM 3746 C CA . ARG A 1 473 ? -14.263 -11.362 19.602 1.00 92.44 473 ARG A CA 1
ATOM 3747 C C . ARG A 1 473 ? -14.904 -12.443 20.463 1.00 92.44 473 ARG A C 1
ATOM 3749 O O . ARG A 1 473 ? -16.078 -12.761 20.274 1.00 92.44 473 ARG A O 1
ATOM 3756 N N . VAL A 1 474 ? -14.184 -12.935 21.472 1.00 89.38 474 VAL A N 1
ATOM 3757 C CA . VAL A 1 474 ? -14.710 -13.919 22.432 1.00 89.38 474 VAL A CA 1
ATOM 3758 C C . VAL A 1 474 ? -15.907 -13.349 23.194 1.00 89.38 474 VAL A C 1
ATOM 3760 O O . VAL A 1 474 ? -16.944 -14.008 23.289 1.00 89.38 474 VAL A O 1
ATOM 3763 N N . MET A 1 475 ? -15.816 -12.100 23.664 1.00 82.19 475 MET A N 1
ATOM 3764 C CA . MET A 1 475 ? -16.910 -11.432 24.380 1.00 82.19 475 MET A CA 1
ATOM 3765 C C . MET A 1 475 ? -18.202 -11.340 23.551 1.00 82.19 475 MET A C 1
ATOM 3767 O O . MET A 1 475 ? -19.300 -11.346 24.118 1.00 82.19 475 MET A O 1
ATOM 3771 N N . MET A 1 476 ? -18.076 -11.250 22.225 1.00 81.62 476 MET A N 1
ATOM 3772 C CA . MET A 1 476 ? -19.186 -11.027 21.296 1.00 81.62 476 MET A CA 1
ATOM 3773 C C . MET A 1 476 ? -19.551 -12.260 20.457 1.00 81.62 476 MET A C 1
ATOM 3775 O O . MET A 1 476 ? -20.520 -12.205 19.706 1.00 81.62 476 MET A O 1
ATOM 3779 N N . SER A 1 477 ? -18.824 -13.377 20.590 1.00 83.12 477 SER A N 1
ATOM 3780 C CA . SER A 1 477 ? -19.007 -14.587 19.768 1.00 83.12 477 SER A CA 1
ATOM 3781 C C . SER A 1 477 ? -19.007 -14.298 18.254 1.00 83.12 477 SER A C 1
ATOM 3783 O O . SER A 1 477 ? -19.903 -14.736 17.520 1.00 83.12 477 SER A O 1
ATOM 3785 N N . ILE A 1 478 ? -18.011 -13.525 17.806 1.00 71.75 478 ILE A N 1
ATOM 3786 C CA . ILE A 1 478 ? -17.702 -13.171 16.404 1.00 71.75 478 ILE A CA 1
ATOM 3787 C C . ILE A 1 478 ? -16.287 -13.657 16.108 1.00 71.75 478 ILE A C 1
ATOM 3789 O O . ILE A 1 478 ? -16.056 -14.382 15.117 1.00 71.75 478 ILE A O 1
#

Foldseek 3Di:
DAVVVCCVLVLADVQLVCCLVPLEREAQDDAPAAFPLLVLLLVVLVQAQVLQLNQLQCVLDDVVSQARKRFYYYNVVLVVVVVVVVVVVCVVDPDDDPDDDDPPPSVVVVVVPPPPPPPTDIDHRDNDDDQQFDDDPVLLVVLCVVVVHPADDLLSLLVSLVVCVVVVHPRLVCRQPVDDHGQQDPALRSLLSQLSRRLCVSVPCAPPSRHGDLLSVLLNPDDPVCNLLLNLLVVCVVSVNLWLAFTHHDPPDDDPPVLVGDHRVRQDLLSSLLLNLLLSQQSFAFAFDPDDDDADDNPRNSVSLSSLVSVLVSSQSSSSSSSSSSCSVPVVCVVNAAQCQQNQPGDHPVQAPPVRDGDDDPDDPPPPPRRPDHNHDNSDRHPGGLSVVSSCLLPDDADDDPDDDDLQRSLVVVQVVSCVNGVRTPRSPVSVVVSVVSLVSSLSSCCSCCVVVVNVVVNVSSVSSVVSVVVSCVSNVD

Organism: Perkinsus olseni (NCBI:txid32597)

InterPro domains:
  IPR022039 Post-transcriptional regulator MKT1, C-terminal [PF12246] (199-470)
  IPR022040 Post-transcriptional regulator MKT1, N-terminal [PF12247] (3-76)

Secondary structure (DSSP, 8-state):
--HHHHHHTTSS-SHHHHHHHHSEEEE----SS-BHHHHHHHHHHIIIIIHHHHHHHHHTS-GGGTT-EEEEEETTHHHHHHHHHHHHHHHHSSSPPTT------HHHHHHS--TT-TTSEEEEPP----------HHHHHHHHHHHT-SS--HHHHHHHHHHHHHHT-HHHHHHHS--SPPP---SHHHHHHHHHHHHHHHTTSB-TTSPBPHHHHHHHTS-GGGHHHHHHHHHHHHTT-S-SSPPPBPTT----GGG-PPPGGG--HHHHHHHHHHHHHTTSPPPBPSS---SPPPHHHHHHHHHHHHHHHHHHHHHHHHHHHHHHH-GGGGGG--TTTT-TTSPPGGGB-TTSPBPP----------PSPPSS------SS-THHHHHHHHH------SSPPPHHHHHHHHHHHHHHHTTTBS-HHHHHHHHHHHHHHHHHHHHHHHHHHT-HHHHHHHHHHHHHHHHHHHHHT-

Sequence (478 aa):
MTVYELLMMGFISSRLPLVLATGVWCDRQSPLIDSKEYRSLLIDLTNEYRTKALGIMAEKLNPALKDRPIICTAYWEVGELAQSQQQQQQSAQGAPPMGATPTTNRAHLLYTLNREDPNLRRIRIPRVKGLRWMFTKADLEGEMRRQGAKTVDLRFCLQWHANEFQRDGPLVANLRNPSGPRALPKDLNSLSALVHFQLLESLEYFSEDGGMTVLGDVLKDTPSRFQEPTLFALELMKFGVLTGDPFEPVDGSEFPAAVRYPKIETATEKQKSITLLSRVASLIPMKLKNDLWDTTVEFDLAAFHSLVRLFKRTLRVLCESCLAEDLIENKSLIKMLPNNTFSPNGPLPSDLDASGQRLPYHREPRVAEVGPSPVLPVFMLPRTCMGIVMKYFMEWEAPQTRKPMSAAEKRAAFDENLRKKFACCVDPMKDLGVALEFWAEVKRCIVDISDQLGAEEMKQDVVKADMLLSEKRVMMSI

Radius of gyration: 25.09 Å; chains: 1; bounding box: 53×78×71 Å

pLDDT: mean 84.31, std 16.88, range [28.7, 98.62]